Protein AF-A0A6G9Z2C4-F1 (afdb_monomer)

InterPro domains:
  IPR000092 Polyprenyl synthetase-like [PF00348] (92-333)
  IPR000092 Polyprenyl synthetase-like [cd00685] (90-344)
  IPR008949 Isoprenoid synthase domain superfamily [G3DSA:1.10.600.10] (72-389)
  IPR008949 Isoprenoid synthase domain superfamily [SSF48576] (84-388)
  IPR033749 Polyprenyl synthetase, conserved site [PS00723] (141-155)

pLDDT: mean 80.61, std 24.32, range [24.53, 98.75]

Foldseek 3Di:
DDDDDDDDDPDDDPPDDDDDDDDDDDDDDDDDDDDDDDDDDDDQDFDDQPPDDDDDDDPDPDDDDLPDPPDQLPVVLQVLLVVVLPDDDDPLSVLLNVLCPPPDPLLLLRLLLLLLLLQRHRSNLSSQLSCLLSLLVSLLVLVVCVVLVPQDDPRHGRSCNVPNDVSSNVSSVVSPVVSLVSLCCSVVSVFDPVLSVVLSVLVVVLSVLLVVLVVLQLVQALPLPCAPVSVLSSLCSNFLSSLLSSNLSSCSSSVHDPLSSVLSSQLSSLLSSLLQLLVLLVLLPDDLVPSDPVQLSCLCRLGNHNLSSLLCVQDDPVLNVQSSCLSVNPDRSSVSSVSNSVSSVVSCSSVVSVVSSVVSLVSSVVSCVVSPVSCVVVNVSSVCSNVVVD

Nearest PDB structures (foldseek):
  1wy0-assembly1_A-2  TM=9.077E-01  e=3.171E-15  Pyrococcus horikoshii OT3
  3oyr-assembly1_B  TM=9.019E-01  e=6.326E-14  Caulobacter vibrioides
  3mzv-assembly1_B  TM=8.968E-01  e=8.571E-14  Rhodobacter capsulatus
  3n3d-assembly1_A  TM=8.816E-01  e=2.648E-13  Levilactobacillus brevis ATCC 367
  2e95-assembly1_A  TM=7.757E-01  e=6.497E-09  Saccharomyces cerevisiae

Radius of gyration: 25.22 Å; Cα contacts (8 Å, |Δi|>4): 505; chains: 1; bounding box: 58×89×79 Å

Structure (mmCIF, N/CA/C/O backbone):
data_AF-A0A6G9Z2C4-F1
#
_entry.id   AF-A0A6G9Z2C4-F1
#
loop_
_atom_site.group_PDB
_atom_site.id
_atom_site.type_symbol
_atom_site.label_atom_id
_atom_site.label_alt_id
_atom_site.label_comp_id
_atom_site.label_asym_id
_atom_site.label_entity_id
_atom_site.label_seq_id
_atom_site.pdbx_PDB_ins_code
_atom_site.Cartn_x
_atom_site.Cartn_y
_atom_site.Cartn_z
_atom_site.occupancy
_atom_site.B_iso_or_equiv
_atom_site.auth_seq_id
_atom_site.auth_comp_id
_atom_site.auth_asym_id
_atom_site.auth_atom_id
_atom_site.pdbx_PDB_model_num
ATOM 1 N N . MET A 1 1 ? 24.068 52.768 -18.854 1.00 37.59 1 MET A N 1
ATOM 2 C CA . MET A 1 1 ? 24.383 52.683 -20.297 1.00 37.59 1 MET A CA 1
ATOM 3 C C . MET A 1 1 ? 25.452 51.602 -20.453 1.00 37.59 1 MET A C 1
ATOM 5 O O . MET A 1 1 ? 26.440 51.690 -19.743 1.00 37.59 1 MET A O 1
ATOM 9 N N . GLY A 1 2 ? 25.208 50.568 -21.273 1.00 31.17 2 GLY A N 1
ATOM 10 C CA . GLY A 1 2 ? 26.098 49.403 -21.490 1.00 31.17 2 GLY A CA 1
ATOM 11 C C . GLY A 1 2 ? 25.661 48.153 -20.701 1.00 31.17 2 GLY A C 1
ATOM 12 O O . GLY A 1 2 ? 25.944 48.065 -19.518 1.00 31.17 2 GLY A O 1
ATOM 13 N N . ALA A 1 3 ? 24.740 47.307 -21.182 1.00 31.11 3 ALA A N 1
ATOM 14 C CA . ALA A 1 3 ? 24.837 46.290 -22.248 1.00 31.11 3 ALA A CA 1
ATOM 15 C C . ALA A 1 3 ? 25.291 44.902 -21.730 1.00 31.11 3 ALA A C 1
ATOM 17 O O . ALA A 1 3 ? 26.471 44.577 -21.738 1.00 31.11 3 ALA A O 1
ATOM 18 N N . HIS A 1 4 ? 24.321 44.061 -21.343 1.00 30.41 4 HIS A N 1
ATOM 19 C CA . HIS A 1 4 ? 24.469 42.602 -21.231 1.00 30.41 4 HIS A CA 1
ATOM 20 C C . HIS A 1 4 ? 23.737 41.944 -22.417 1.00 30.41 4 HIS A C 1
ATOM 22 O O . HIS A 1 4 ? 22.551 42.237 -22.615 1.00 30.41 4 HIS A O 1
ATOM 28 N N . PRO A 1 5 ? 24.378 41.074 -23.220 1.00 40.94 5 PRO A N 1
ATOM 29 C CA . PRO A 1 5 ? 23.706 40.428 -24.337 1.00 40.94 5 PRO A CA 1
ATOM 30 C C . PRO A 1 5 ? 22.837 39.253 -23.869 1.00 40.94 5 PRO A C 1
ATOM 32 O O . PRO A 1 5 ? 23.233 38.409 -23.067 1.00 40.94 5 PRO A O 1
ATOM 35 N N . ARG A 1 6 ? 21.616 39.245 -24.408 1.00 35.47 6 ARG A N 1
ATOM 36 C CA . ARG A 1 6 ? 20.551 38.253 -24.249 1.00 35.47 6 ARG A CA 1
ATOM 37 C C . ARG A 1 6 ? 20.814 36.974 -25.062 1.00 35.47 6 ARG A C 1
ATOM 39 O O . ARG A 1 6 ? 21.291 37.051 -26.185 1.00 35.47 6 ARG A O 1
ATOM 46 N N . ARG A 1 7 ? 20.306 35.860 -24.516 1.00 35.06 7 ARG A N 1
ATOM 47 C CA . ARG A 1 7 ? 19.486 34.794 -25.148 1.00 35.06 7 ARG A CA 1
ATOM 48 C C . ARG A 1 7 ? 19.921 34.217 -26.514 1.00 35.06 7 ARG A C 1
ATOM 50 O O . ARG A 1 7 ? 19.793 34.858 -27.549 1.00 35.06 7 ARG A O 1
ATOM 57 N N . GLY A 1 8 ? 20.209 32.913 -26.506 1.00 27.17 8 GLY A N 1
ATOM 58 C CA . GLY A 1 8 ? 20.250 31.998 -27.659 1.00 27.17 8 GLY A CA 1
ATOM 59 C C . GLY A 1 8 ? 21.247 30.874 -27.354 1.00 27.17 8 GLY A C 1
ATOM 60 O O . GLY A 1 8 ? 22.407 31.163 -27.116 1.00 27.17 8 GLY A O 1
ATOM 61 N N . ARG A 1 9 ? 20.898 29.586 -27.295 1.00 31.58 9 ARG A N 1
ATOM 62 C CA . ARG A 1 9 ? 20.276 28.793 -28.362 1.00 31.58 9 ARG A CA 1
ATOM 63 C C . ARG A 1 9 ? 19.565 27.557 -27.781 1.00 31.58 9 ARG A C 1
ATOM 65 O O . ARG A 1 9 ? 20.153 26.491 -27.665 1.00 31.58 9 ARG A O 1
ATOM 72 N N . ILE A 1 10 ? 18.271 27.688 -27.508 1.00 32.84 10 ILE A N 1
ATOM 73 C CA . ILE A 1 10 ? 17.311 26.580 -27.599 1.00 32.84 10 ILE A CA 1
ATOM 74 C C . ILE A 1 10 ? 16.738 26.693 -29.014 1.00 32.84 10 ILE A C 1
ATOM 76 O O . ILE A 1 10 ? 15.807 27.458 -29.215 1.00 32.84 10 ILE A O 1
ATOM 80 N N . HIS A 1 11 ? 17.385 26.084 -30.017 1.00 32.78 11 HIS A N 1
ATOM 81 C CA . HIS A 1 11 ? 16.831 25.890 -31.374 1.00 32.78 11 HIS A CA 1
ATOM 82 C C . HIS A 1 11 ? 17.770 25.069 -32.278 1.00 32.78 11 HIS A C 1
ATOM 84 O O . HIS A 1 11 ? 18.203 25.531 -33.333 1.00 32.78 11 HIS A O 1
ATOM 90 N N . GLN A 1 12 ? 18.082 23.821 -31.909 1.00 31.72 12 GLN A N 1
ATOM 91 C CA . GLN A 1 12 ? 18.744 22.918 -32.863 1.00 31.72 12 GLN A CA 1
ATOM 92 C C . GLN A 1 12 ? 18.444 21.423 -32.669 1.00 31.72 12 GLN A C 1
ATOM 94 O O . GLN A 1 12 ? 19.327 20.588 -32.799 1.00 31.72 12 GLN A O 1
ATOM 99 N N . ALA A 1 13 ? 17.177 21.066 -32.429 1.00 31.20 13 ALA A N 1
ATOM 100 C CA . ALA A 1 13 ? 16.746 19.660 -32.422 1.00 31.20 13 ALA A CA 1
ATOM 101 C C . ALA A 1 13 ? 15.392 19.406 -33.124 1.00 31.20 13 ALA A C 1
ATOM 103 O O . ALA A 1 13 ? 14.693 18.456 -32.801 1.00 31.20 13 ALA A O 1
ATOM 104 N N . LEU A 1 14 ? 15.006 20.234 -34.108 1.00 31.67 14 LEU A N 1
ATOM 105 C CA . LEU A 1 14 ? 13.739 20.076 -34.854 1.00 31.67 14 LEU A CA 1
ATOM 106 C C . LEU A 1 14 ? 13.899 20.123 -36.382 1.00 31.67 14 LEU A C 1
ATOM 108 O O . LEU A 1 14 ? 13.085 20.706 -37.094 1.00 31.67 14 LEU A O 1
ATOM 112 N N . ARG A 1 15 ? 14.942 19.492 -36.927 1.00 31.83 15 ARG A N 1
ATOM 113 C CA . ARG A 1 15 ? 15.043 19.276 -38.380 1.00 31.83 15 ARG A CA 1
ATOM 114 C C . ARG A 1 15 ? 15.764 17.980 -38.725 1.00 31.83 15 ARG A C 1
ATOM 116 O O . ARG A 1 15 ? 16.879 18.076 -39.207 1.00 31.83 15 ARG A O 1
ATOM 123 N N . ARG A 1 16 ? 15.131 16.812 -38.536 1.00 33.00 16 ARG A N 1
ATOM 124 C CA . ARG A 1 16 ? 15.318 15.592 -39.368 1.00 33.00 16 ARG A CA 1
ATOM 125 C C . ARG A 1 16 ? 14.153 14.609 -39.193 1.00 33.00 16 ARG A C 1
ATOM 127 O O . ARG A 1 16 ? 14.347 13.504 -38.714 1.00 33.00 16 ARG A O 1
ATOM 134 N N . LEU A 1 17 ? 12.950 14.991 -39.612 1.00 29.17 17 LEU A N 1
ATOM 135 C CA . LEU A 1 17 ? 11.896 14.022 -39.928 1.00 29.17 17 LEU A CA 1
ATOM 136 C C . LEU A 1 17 ? 11.191 14.477 -41.210 1.00 29.17 17 LEU A C 1
ATOM 138 O O . LEU A 1 17 ? 10.354 15.375 -41.201 1.00 29.17 17 LEU A O 1
ATOM 142 N N . ARG A 1 18 ? 11.575 13.873 -42.335 1.00 29.72 18 ARG A N 1
ATOM 143 C CA . ARG A 1 18 ? 10.714 13.731 -43.513 1.00 29.72 18 ARG A CA 1
ATOM 144 C C . ARG A 1 18 ? 10.668 12.243 -43.877 1.00 29.72 18 ARG A C 1
ATOM 146 O O . ARG A 1 18 ? 11.718 11.603 -43.828 1.00 29.72 18 ARG A O 1
ATOM 153 N N . PRO A 1 19 ? 9.489 11.699 -44.215 1.00 30.22 19 PRO A N 1
ATOM 154 C CA . PRO A 1 19 ? 9.312 10.285 -44.504 1.00 30.22 19 PRO A CA 1
ATOM 155 C C . PRO A 1 19 ? 9.701 9.990 -45.954 1.00 30.22 19 PRO A C 1
ATOM 157 O O . PRO A 1 19 ? 9.403 10.777 -46.853 1.00 30.22 19 PRO A O 1
ATOM 160 N N . ALA A 1 20 ? 10.328 8.842 -46.197 1.00 31.11 20 ALA A N 1
ATOM 161 C CA . ALA A 1 20 ? 10.537 8.334 -47.544 1.00 31.11 20 ALA A CA 1
ATOM 162 C C . ALA A 1 20 ? 10.179 6.845 -47.613 1.00 31.11 20 ALA A C 1
ATOM 164 O O . ALA A 1 20 ? 10.860 6.007 -47.035 1.00 31.11 20 ALA A O 1
ATOM 165 N N . GLY A 1 21 ? 9.133 6.554 -48.389 1.00 27.94 21 GLY A N 1
ATOM 166 C CA . GLY A 1 21 ? 9.140 5.422 -49.312 1.00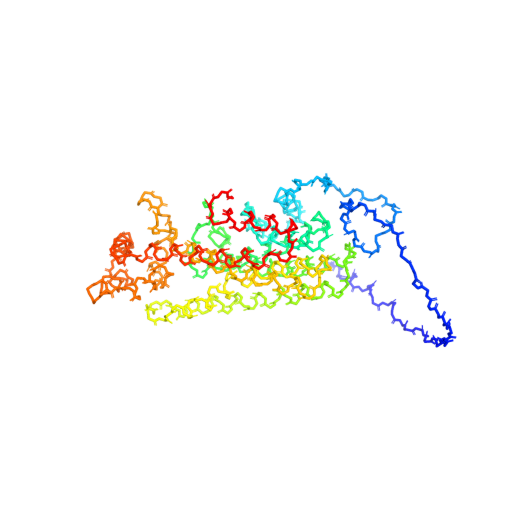 27.94 21 GLY A CA 1
ATOM 167 C C . GLY A 1 21 ? 8.619 4.087 -48.795 1.00 27.94 21 GLY A C 1
ATOM 168 O O . GLY A 1 21 ? 9.387 3.220 -48.395 1.00 27.94 21 GLY A O 1
ATOM 169 N N . ALA A 1 22 ? 7.316 3.875 -48.969 1.00 26.50 22 ALA A N 1
ATOM 170 C CA . ALA A 1 22 ? 6.731 2.547 -49.070 1.00 26.50 22 ALA A CA 1
ATOM 171 C C . ALA A 1 22 ? 7.359 1.755 -50.233 1.00 26.50 22 ALA A C 1
ATOM 173 O O . ALA A 1 22 ? 7.451 2.260 -51.355 1.00 26.50 22 ALA A O 1
ATOM 174 N N . ARG A 1 23 ? 7.710 0.486 -49.995 1.00 28.58 23 ARG A N 1
ATOM 175 C CA . ARG A 1 23 ? 7.785 -0.537 -51.046 1.00 28.58 23 ARG A CA 1
ATOM 176 C C . ARG A 1 23 ? 7.157 -1.842 -50.573 1.00 28.58 23 ARG A C 1
ATOM 178 O O . ARG A 1 23 ? 7.520 -2.409 -49.551 1.00 28.58 23 ARG A O 1
ATOM 185 N N . VAL A 1 24 ? 6.193 -2.268 -51.376 1.00 27.41 24 VAL A N 1
ATOM 186 C CA . VAL A 1 24 ? 5.453 -3.526 -51.327 1.00 27.41 24 VAL A CA 1
ATOM 187 C C . VAL A 1 24 ? 6.351 -4.657 -51.833 1.00 27.41 24 VAL A C 1
ATOM 189 O O . VAL A 1 24 ? 6.981 -4.515 -52.879 1.00 27.41 24 VAL A O 1
ATOM 192 N N . GLY A 1 25 ? 6.361 -5.795 -51.137 1.00 28.41 25 GLY A N 1
ATOM 193 C CA . GLY A 1 25 ? 6.940 -7.052 -51.613 1.00 28.41 25 GLY A CA 1
ATOM 194 C C . GLY A 1 25 ? 6.033 -8.224 -51.241 1.00 28.41 25 GLY A C 1
ATOM 195 O O . GLY A 1 25 ? 5.837 -8.511 -50.065 1.00 28.41 25 GLY A O 1
ATOM 196 N N . ARG A 1 26 ? 5.437 -8.872 -52.249 1.00 25.33 26 ARG A N 1
ATOM 197 C CA . ARG A 1 26 ? 4.564 -10.049 -52.118 1.00 25.33 26 ARG A CA 1
ATOM 198 C C . ARG A 1 26 ? 5.372 -11.359 -52.101 1.00 25.33 26 ARG A C 1
ATOM 200 O O . ARG A 1 26 ? 6.172 -11.583 -52.997 1.00 25.33 26 ARG A O 1
ATOM 207 N N . ALA A 1 27 ? 4.994 -12.220 -51.152 1.00 27.25 27 ALA A N 1
ATOM 208 C CA . ALA A 1 27 ? 4.655 -13.654 -51.237 1.00 27.25 27 ALA A CA 1
ATOM 209 C C . ALA A 1 27 ? 5.644 -14.730 -51.748 1.00 27.25 27 ALA A C 1
ATOM 211 O O . ALA A 1 27 ? 6.148 -14.653 -52.864 1.00 27.25 27 ALA A O 1
ATOM 212 N N . ARG A 1 28 ? 5.693 -15.827 -50.959 1.00 28.62 28 ARG A N 1
ATOM 213 C CA . ARG A 1 28 ? 5.725 -17.295 -51.251 1.00 28.62 28 ARG A CA 1
ATOM 214 C C . ARG A 1 28 ? 6.562 -17.958 -50.135 1.00 28.62 28 ARG A C 1
ATOM 216 O O . ARG A 1 28 ? 7.590 -17.409 -49.785 1.00 28.62 28 ARG A O 1
ATOM 223 N N . GLY A 1 29 ? 6.254 -19.085 -49.498 1.00 24.53 29 GLY A N 1
ATOM 224 C CA . GLY A 1 29 ? 5.229 -20.117 -49.606 1.00 24.53 29 GLY A CA 1
ATOM 225 C C . GLY A 1 29 ? 5.794 -21.410 -48.970 1.00 24.53 29 GLY A C 1
ATOM 226 O O . GLY A 1 29 ? 6.985 -21.657 -49.093 1.00 24.53 29 GLY A O 1
ATOM 227 N N . ALA A 1 30 ? 4.910 -22.222 -48.373 1.00 27.19 30 ALA A N 1
ATOM 228 C CA . ALA A 1 30 ? 4.989 -23.686 -48.197 1.00 27.19 30 ALA A CA 1
ATOM 229 C C . ALA A 1 30 ? 5.743 -24.358 -47.008 1.00 27.19 30 ALA A C 1
ATOM 231 O O . ALA A 1 30 ? 6.965 -24.381 -46.949 1.00 27.19 30 ALA A O 1
ATOM 232 N N . ARG A 1 31 ? 4.915 -25.104 -46.242 1.00 28.02 31 ARG A N 1
ATOM 233 C CA . ARG A 1 31 ? 5.000 -26.533 -45.824 1.00 28.02 31 ARG A CA 1
ATOM 234 C C . ARG A 1 31 ? 5.684 -26.964 -44.510 1.00 28.02 31 ARG A C 1
ATOM 236 O O . ARG A 1 31 ? 6.895 -26.923 -44.362 1.00 28.02 31 ARG A O 1
ATOM 243 N N . ASP A 1 32 ? 4.804 -27.466 -43.633 1.00 28.66 32 ASP A N 1
ATOM 244 C CA . ASP A 1 32 ? 4.793 -28.720 -42.853 1.00 28.66 32 ASP A CA 1
ATOM 245 C C . ASP A 1 32 ? 6.080 -29.513 -42.577 1.00 28.66 32 ASP A C 1
ATOM 247 O O . ASP A 1 32 ? 6.814 -29.902 -43.482 1.00 28.66 32 ASP A O 1
ATOM 251 N N . GLY A 1 33 ? 6.197 -29.931 -41.310 1.00 27.69 33 GLY A N 1
ATOM 252 C CA . GLY A 1 33 ? 7.064 -31.021 -40.864 1.00 27.69 33 GLY A CA 1
ATOM 253 C C . GLY A 1 33 ? 7.133 -31.140 -39.338 1.00 27.69 33 GLY A C 1
ATOM 254 O O . GLY A 1 33 ? 8.063 -30.634 -38.720 1.00 27.69 33 GLY A O 1
ATOM 255 N N . ARG A 1 34 ? 6.155 -31.812 -38.712 1.00 26.91 34 ARG A N 1
ATOM 256 C CA . ARG A 1 34 ? 6.275 -32.338 -37.336 1.00 26.91 34 ARG A CA 1
ATOM 257 C C . ARG A 1 34 ? 7.017 -33.677 -37.365 1.00 26.91 34 ARG A C 1
ATOM 259 O O . ARG A 1 34 ? 6.623 -34.527 -38.151 1.00 26.91 34 ARG A O 1
ATOM 266 N N . GLN A 1 35 ? 7.948 -33.901 -36.433 1.00 28.17 35 GLN A N 1
ATOM 267 C CA . GLN A 1 35 ? 8.067 -35.135 -35.629 1.00 28.17 35 GLN A CA 1
ATOM 268 C C . GLN A 1 35 ? 9.026 -34.927 -34.425 1.00 28.17 35 GLN A C 1
ATOM 270 O O . GLN A 1 35 ? 9.777 -33.952 -34.424 1.00 28.17 35 GLN A O 1
ATOM 275 N N . PRO A 1 36 ? 8.933 -35.759 -33.362 1.00 33.97 36 PRO A N 1
ATOM 276 C CA . PRO A 1 36 ? 9.267 -35.371 -31.992 1.00 33.97 36 PRO A CA 1
ATOM 277 C C . PRO A 1 36 ? 10.572 -35.978 -31.453 1.00 33.97 36 PRO A C 1
ATOM 279 O O . PRO A 1 36 ? 10.990 -37.053 -31.872 1.00 33.97 36 PRO A O 1
ATOM 282 N N . GLY A 1 37 ? 11.119 -35.340 -30.414 1.00 25.36 37 GLY A N 1
ATOM 283 C CA . GLY A 1 37 ? 12.037 -35.967 -29.461 1.00 25.36 37 GLY A CA 1
ATOM 284 C C . GLY A 1 37 ? 13.280 -35.136 -29.166 1.00 25.36 37 GLY A C 1
ATOM 285 O O . GLY A 1 37 ? 14.208 -35.147 -29.959 1.00 25.36 37 GLY A O 1
ATOM 286 N N . ASP A 1 38 ? 13.306 -34.458 -28.015 1.00 25.97 38 ASP A N 1
ATOM 287 C CA . ASP A 1 38 ? 14.449 -34.517 -27.090 1.00 25.97 38 ASP A CA 1
ATOM 288 C C . ASP A 1 38 ? 14.039 -33.885 -25.746 1.00 25.97 38 ASP A C 1
ATOM 290 O O . ASP A 1 38 ? 13.751 -32.688 -25.657 1.00 25.97 38 ASP A O 1
ATOM 294 N N . GLN A 1 39 ? 13.964 -34.697 -24.689 1.00 31.91 39 GLN A N 1
ATOM 295 C CA . GLN A 1 39 ? 13.786 -34.212 -23.321 1.00 31.91 39 GLN A CA 1
ATOM 296 C C . GLN A 1 39 ? 15.104 -33.579 -22.866 1.00 31.91 39 GLN A C 1
ATOM 298 O O . GLN A 1 39 ? 16.005 -34.262 -22.382 1.00 31.91 39 GLN A O 1
ATOM 303 N N . ARG A 1 40 ? 15.222 -32.254 -22.997 1.00 27.67 40 ARG A N 1
ATOM 304 C CA . ARG A 1 40 ? 16.338 -31.499 -22.420 1.00 27.67 40 ARG A CA 1
ATOM 305 C C . ARG A 1 40 ? 15.911 -30.771 -21.156 1.00 27.67 40 ARG A C 1
ATOM 307 O O . ARG A 1 40 ? 15.001 -29.949 -21.159 1.00 27.67 40 ARG A O 1
ATOM 314 N N . ARG A 1 41 ? 16.628 -31.098 -20.079 1.00 26.42 41 ARG A N 1
ATOM 315 C CA . ARG A 1 41 ? 16.627 -30.443 -18.767 1.00 26.42 41 ARG A CA 1
ATOM 316 C C . ARG A 1 41 ? 16.536 -28.920 -18.905 1.00 26.42 41 ARG A C 1
ATOM 318 O O . ARG A 1 41 ? 17.423 -28.294 -19.485 1.00 26.42 41 ARG A O 1
ATOM 325 N N . VAL A 1 42 ? 15.500 -28.335 -18.312 1.00 27.75 42 VAL A N 1
ATOM 326 C CA . VAL A 1 42 ? 15.353 -26.887 -18.149 1.00 27.75 42 VAL A CA 1
ATOM 327 C C . VAL A 1 42 ? 16.365 -26.428 -17.096 1.00 27.75 42 VAL A C 1
ATOM 329 O O . VAL A 1 42 ? 16.148 -26.593 -15.901 1.00 27.75 42 VAL A O 1
ATOM 332 N N . ARG A 1 43 ? 17.506 -25.885 -17.533 1.00 30.44 43 ARG A N 1
ATOM 333 C CA . ARG A 1 43 ? 18.300 -24.965 -16.707 1.00 30.44 43 ARG A CA 1
ATOM 334 C C . ARG A 1 43 ? 17.669 -23.584 -16.859 1.00 30.44 43 ARG A C 1
ATOM 336 O O . ARG A 1 43 ? 17.589 -23.082 -17.978 1.00 30.44 43 ARG A O 1
ATOM 343 N N . GLY A 1 44 ? 17.197 -23.010 -15.754 1.00 31.44 44 GLY A N 1
ATOM 344 C CA . GLY A 1 44 ? 16.625 -21.667 -15.701 1.00 31.44 44 GLY A CA 1
ATOM 345 C C . GLY A 1 44 ? 17.670 -20.610 -16.049 1.00 31.44 44 GLY A C 1
ATOM 346 O O . GLY A 1 44 ? 18.412 -20.154 -15.191 1.00 31.44 44 GLY A O 1
ATOM 347 N N . GLY A 1 45 ? 17.758 -20.247 -17.326 1.00 35.09 45 GLY A N 1
ATOM 348 C CA . GLY A 1 45 ? 18.378 -18.999 -17.754 1.00 35.09 45 GLY A CA 1
ATOM 349 C C . GLY A 1 45 ? 17.283 -17.947 -17.864 1.00 35.09 45 GLY A C 1
ATOM 350 O O . GLY A 1 45 ? 16.357 -18.133 -18.654 1.00 35.09 45 GLY A O 1
ATOM 351 N N . GLY A 1 46 ? 17.364 -16.876 -17.069 1.00 42.97 46 GLY A N 1
ATOM 352 C CA . GLY A 1 46 ? 16.423 -15.755 -17.142 1.00 42.97 46 GLY A CA 1
ATOM 353 C C . GLY A 1 46 ? 16.297 -15.222 -18.571 1.00 42.97 46 GLY A C 1
ATOM 354 O O . GLY A 1 46 ? 17.280 -15.177 -19.324 1.00 42.97 46 GLY A O 1
ATOM 355 N N . ARG A 1 47 ? 15.081 -14.845 -18.980 1.00 53.31 47 ARG A N 1
ATOM 356 C CA . ARG A 1 47 ? 14.865 -14.257 -20.304 1.00 53.31 47 ARG A CA 1
ATOM 357 C C . ARG A 1 47 ? 15.427 -12.843 -20.292 1.00 53.31 47 ARG A C 1
ATOM 359 O O . ARG A 1 47 ? 14.882 -11.952 -19.652 1.00 53.31 47 ARG A O 1
ATOM 366 N N . ARG A 1 48 ? 16.509 -12.631 -21.040 1.00 52.56 48 ARG A N 1
ATOM 367 C CA . ARG A 1 48 ? 16.953 -11.279 -21.385 1.00 52.56 48 ARG A CA 1
ATOM 368 C C . ARG A 1 48 ? 15.956 -10.646 -22.344 1.00 52.56 48 ARG A C 1
ATOM 370 O O . ARG A 1 48 ? 15.474 -11.311 -23.262 1.00 52.56 48 ARG A O 1
ATOM 377 N N . ILE A 1 49 ? 15.706 -9.356 -22.165 1.00 48.47 49 ILE A N 1
ATOM 378 C CA . ILE A 1 49 ? 14.859 -8.581 -23.070 1.00 48.47 49 ILE A CA 1
ATOM 379 C C . ILE A 1 49 ? 15.477 -8.611 -24.488 1.00 48.47 49 ILE A C 1
ATOM 381 O O . ILE A 1 49 ? 16.660 -8.277 -24.646 1.00 48.47 49 ILE A O 1
ATOM 385 N N . PRO A 1 50 ? 14.734 -9.045 -25.528 1.00 36.56 50 PRO A N 1
ATOM 386 C CA . PRO A 1 50 ? 15.241 -9.107 -26.900 1.00 36.56 50 PRO A CA 1
ATOM 387 C C . PRO A 1 50 ? 15.619 -7.713 -27.426 1.00 36.56 50 PRO A C 1
ATOM 389 O O . PRO A 1 50 ? 14.788 -6.812 -27.415 1.00 36.56 50 PRO A O 1
ATOM 392 N N . GLY A 1 51 ? 16.853 -7.541 -27.922 1.00 39.22 51 GLY A N 1
ATOM 393 C CA . GLY A 1 51 ? 17.338 -6.273 -28.502 1.00 39.22 51 GLY A CA 1
ATOM 394 C C . GLY A 1 51 ? 18.654 -5.739 -27.921 1.00 39.22 51 GLY A C 1
ATOM 395 O O . GLY A 1 51 ? 19.211 -4.781 -28.450 1.00 39.22 51 GLY A O 1
ATOM 396 N N . ARG A 1 52 ? 19.198 -6.368 -26.873 1.00 40.19 52 ARG A N 1
ATOM 397 C CA . ARG A 1 52 ? 20.500 -5.994 -26.300 1.00 40.19 52 ARG A CA 1
ATOM 398 C C . ARG A 1 52 ? 21.642 -6.424 -27.242 1.00 40.19 52 ARG A C 1
ATOM 400 O O . ARG A 1 52 ? 21.754 -7.623 -27.511 1.00 40.19 52 ARG A O 1
ATOM 407 N N . PRO A 1 53 ? 22.506 -5.516 -27.736 1.00 28.03 53 PRO A N 1
ATOM 408 C CA . PRO A 1 53 ? 23.678 -5.921 -28.501 1.00 28.03 53 PRO A CA 1
ATOM 409 C C . PRO A 1 53 ? 24.583 -6.807 -27.636 1.00 28.03 53 PRO A C 1
ATOM 411 O O . PRO A 1 53 ? 24.863 -6.509 -26.470 1.00 28.03 53 PRO A O 1
ATOM 414 N N . ALA A 1 54 ? 25.017 -7.930 -28.208 1.00 35.31 54 ALA A N 1
ATOM 415 C CA . ALA A 1 54 ? 25.982 -8.820 -27.587 1.00 35.31 54 ALA A CA 1
ATOM 416 C C . ALA A 1 54 ? 27.361 -8.141 -27.589 1.00 35.31 54 ALA A C 1
ATOM 418 O O . ALA A 1 54 ? 28.046 -8.133 -28.602 1.00 35.31 54 ALA A O 1
ATOM 419 N N . GLY A 1 55 ? 27.753 -7.570 -26.449 1.00 34.56 55 GLY A N 1
ATOM 420 C CA . GLY A 1 55 ? 29.109 -7.069 -26.219 1.00 34.56 55 GLY A 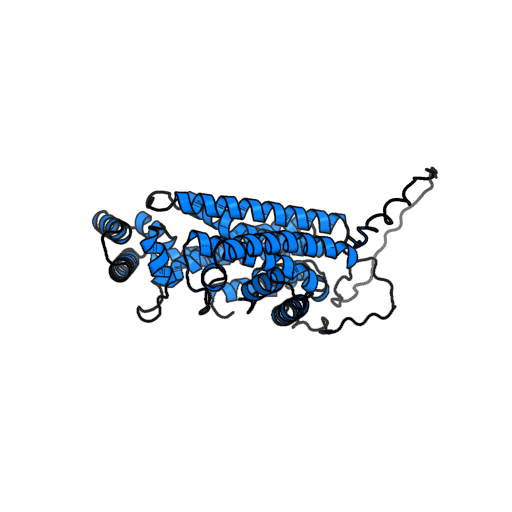CA 1
ATOM 421 C C . GLY A 1 55 ? 29.363 -5.652 -26.742 1.00 34.56 55 GLY A C 1
ATOM 422 O O . GLY A 1 55 ? 29.505 -5.415 -27.934 1.00 34.56 55 GLY A O 1
ATOM 423 N N . GLY A 1 56 ? 29.484 -4.712 -25.808 1.00 25.94 56 GLY A N 1
ATOM 424 C CA . GLY A 1 56 ? 29.930 -3.339 -26.038 1.00 25.94 56 GLY A CA 1
ATOM 425 C C . GLY A 1 56 ? 29.938 -2.610 -24.701 1.00 25.94 56 GLY A C 1
ATOM 426 O O . GLY A 1 56 ? 28.880 -2.321 -24.152 1.00 25.94 56 GLY A O 1
ATOM 427 N N . GLY A 1 57 ? 31.123 -2.446 -24.114 1.00 32.56 57 GLY A N 1
ATOM 428 C CA . GLY A 1 57 ? 31.308 -2.040 -22.725 1.00 32.56 57 GLY A CA 1
ATOM 429 C C . GLY A 1 57 ? 30.738 -0.662 -22.395 1.00 32.56 57 GLY A C 1
ATOM 430 O O . GLY A 1 57 ? 31.290 0.353 -22.795 1.00 32.56 57 GLY A O 1
ATOM 431 N N . VAL A 1 58 ? 29.705 -0.653 -21.557 1.00 29.88 58 VAL A N 1
ATOM 432 C CA . VAL A 1 58 ? 29.537 0.346 -20.499 1.00 29.88 58 VAL A CA 1
ATOM 433 C C . VAL A 1 58 ? 29.180 -0.434 -19.240 1.00 29.88 58 VAL A C 1
ATOM 435 O O . VAL A 1 58 ? 28.039 -0.847 -19.043 1.00 29.88 58 VAL A O 1
ATOM 438 N N . VAL A 1 59 ? 30.179 -0.696 -18.401 1.00 31.53 59 VAL A N 1
ATOM 439 C CA . VAL A 1 59 ? 29.926 -1.086 -17.013 1.00 31.53 59 VAL A CA 1
ATOM 440 C C . VAL A 1 59 ? 29.489 0.198 -16.310 1.00 31.53 59 VAL A C 1
ATOM 442 O O . VAL A 1 59 ? 30.313 1.080 -16.076 1.00 31.53 59 VAL A O 1
ATOM 445 N N . LYS A 1 60 ? 28.184 0.350 -16.047 1.00 34.19 60 LYS A N 1
ATOM 446 C CA . LYS A 1 60 ? 27.691 1.416 -15.162 1.00 34.19 60 LYS A CA 1
ATOM 447 C C . LYS A 1 60 ? 28.253 1.168 -13.745 1.00 34.19 60 LYS A C 1
ATOM 449 O O . LYS A 1 60 ? 28.377 0.002 -13.362 1.00 34.19 60 LYS A O 1
ATOM 454 N N . PRO A 1 61 ? 28.600 2.206 -12.963 1.00 27.48 61 PRO A N 1
ATOM 455 C CA . PRO A 1 61 ? 29.026 2.025 -11.574 1.00 27.48 61 PRO A CA 1
ATOM 456 C C . PRO A 1 61 ? 27.942 1.278 -10.773 1.00 27.48 61 PRO A C 1
ATOM 458 O O . PRO A 1 61 ? 26.782 1.675 -10.830 1.00 27.48 61 PRO A O 1
ATOM 461 N N . GLY A 1 62 ? 28.310 0.205 -10.055 1.00 40.75 62 GLY A N 1
ATOM 462 C CA . GLY A 1 62 ? 27.395 -0.539 -9.166 1.00 40.75 62 GLY A CA 1
ATOM 463 C C . GLY A 1 62 ? 26.834 -1.875 -9.689 1.00 40.75 62 GLY A C 1
ATOM 464 O O . GLY A 1 62 ? 25.678 -2.188 -9.424 1.00 40.75 62 GLY A O 1
ATOM 465 N N . TYR A 1 63 ? 27.615 -2.681 -10.421 1.00 37.62 63 TYR A N 1
ATOM 466 C CA . TYR A 1 63 ? 27.215 -4.048 -10.803 1.00 37.62 63 TYR A CA 1
ATOM 467 C C . TYR A 1 63 ? 26.953 -4.925 -9.558 1.00 37.62 63 TYR A C 1
ATOM 469 O O . TYR A 1 63 ? 27.889 -5.255 -8.832 1.00 37.62 63 TYR A O 1
ATOM 477 N N . ILE A 1 64 ? 25.693 -5.315 -9.333 1.00 42.56 64 ILE A N 1
ATOM 478 C CA . ILE A 1 64 ? 25.289 -6.389 -8.411 1.00 42.56 64 ILE A CA 1
ATOM 479 C C . ILE A 1 64 ? 24.941 -7.603 -9.280 1.00 42.56 64 ILE A C 1
ATOM 481 O O . ILE A 1 64 ? 24.156 -7.484 -10.220 1.00 42.56 64 ILE A O 1
ATOM 485 N N . ASP A 1 65 ? 25.571 -8.748 -9.016 1.00 37.59 65 ASP A N 1
ATOM 486 C CA . ASP A 1 65 ? 25.425 -9.951 -9.839 1.00 37.59 65 ASP A CA 1
ATOM 487 C C . ASP A 1 65 ? 24.028 -10.576 -9.665 1.00 37.59 65 ASP A C 1
ATOM 489 O O . ASP A 1 65 ? 23.689 -11.056 -8.588 1.00 37.59 65 ASP A O 1
ATOM 493 N N . SER A 1 66 ? 23.218 -10.589 -10.727 1.00 43.03 66 SER A N 1
ATOM 494 C CA . SER A 1 66 ? 21.837 -11.109 -10.750 1.00 43.03 66 SER A CA 1
ATOM 495 C C . SER A 1 66 ? 21.732 -12.640 -10.840 1.00 43.03 66 SER A C 1
ATOM 497 O O . SER A 1 66 ? 20.662 -13.186 -11.099 1.00 43.03 66 SER A O 1
ATOM 499 N N . ARG A 1 67 ? 22.853 -13.357 -10.686 1.00 41.09 67 ARG A N 1
ATOM 500 C CA . ARG A 1 67 ? 22.989 -14.783 -11.043 1.00 41.09 67 ARG A CA 1
ATOM 501 C C . ARG A 1 67 ? 22.787 -15.766 -9.892 1.00 41.09 67 ARG A C 1
ATOM 503 O O . ARG A 1 67 ? 23.045 -16.953 -10.083 1.00 41.09 67 ARG A O 1
ATOM 510 N N . THR A 1 68 ? 22.355 -15.316 -8.722 1.00 43.22 68 THR A N 1
ATOM 511 C CA . THR A 1 68 ? 22.070 -16.206 -7.593 1.00 43.22 68 THR A CA 1
ATOM 512 C C . THR A 1 68 ? 20.564 -16.341 -7.394 1.00 43.22 68 THR A C 1
ATOM 514 O O . THR A 1 68 ? 19.813 -15.386 -7.583 1.00 43.22 68 THR A O 1
ATOM 517 N N . GLU A 1 69 ? 20.122 -17.528 -6.974 1.00 49.69 69 GLU A N 1
ATOM 518 C CA . GLU A 1 69 ? 18.742 -17.796 -6.529 1.00 49.69 69 GLU A CA 1
ATOM 519 C C . GLU A 1 69 ? 18.304 -16.843 -5.377 1.00 49.69 69 GLU A C 1
ATOM 521 O O . GLU A 1 69 ? 17.113 -16.678 -5.120 1.00 49.69 69 GLU A O 1
ATOM 526 N N . ASP A 1 70 ? 19.264 -16.105 -4.796 1.00 62.00 70 ASP A N 1
ATOM 527 C CA . ASP A 1 70 ? 19.155 -15.204 -3.644 1.00 62.00 70 ASP A CA 1
ATOM 528 C C . ASP A 1 70 ? 19.188 -13.691 -3.972 1.00 62.00 70 ASP A C 1
ATOM 530 O O . ASP A 1 70 ? 19.477 -12.885 -3.087 1.00 62.00 70 ASP A O 1
ATOM 534 N N . PHE A 1 71 ? 18.955 -13.248 -5.217 1.00 71.75 71 PHE A N 1
ATOM 535 C CA . PHE A 1 71 ? 18.988 -11.804 -5.528 1.00 71.75 71 PHE A CA 1
ATOM 536 C C . PHE A 1 71 ? 17.957 -11.032 -4.690 1.00 71.75 71 PHE A C 1
ATOM 538 O O . PHE A 1 71 ? 16.774 -11.132 -4.976 1.00 71.75 71 PHE A O 1
ATOM 545 N N . ASP A 1 72 ? 18.354 -10.253 -3.685 1.00 82.50 72 ASP A N 1
ATOM 546 C CA . ASP A 1 72 ? 17.446 -9.357 -2.956 1.00 82.50 72 ASP A CA 1
ATOM 547 C C . ASP A 1 72 ? 17.390 -7.987 -3.664 1.00 82.50 72 ASP A C 1
ATOM 549 O O . ASP A 1 72 ? 18.414 -7.293 -3.738 1.00 82.50 72 ASP A O 1
ATOM 553 N N . PRO A 1 73 ? 16.229 -7.554 -4.196 1.00 86.31 73 PRO A N 1
ATOM 554 C CA . PRO A 1 73 ? 16.115 -6.249 -4.836 1.00 86.31 73 PRO A CA 1
ATOM 555 C C . PRO A 1 73 ? 16.265 -5.081 -3.856 1.00 86.31 73 PRO A C 1
ATOM 557 O O . PRO A 1 73 ? 16.629 -3.985 -4.286 1.00 86.31 73 PRO A O 1
ATOM 560 N N . ALA A 1 74 ? 15.998 -5.254 -2.557 1.00 88.62 74 ALA A N 1
ATOM 561 C CA . ALA A 1 74 ? 15.923 -4.129 -1.626 1.00 88.62 74 ALA A CA 1
ATOM 562 C C . ALA A 1 74 ? 17.271 -3.390 -1.460 1.00 88.62 74 ALA A C 1
ATOM 564 O O . ALA A 1 74 ? 17.278 -2.159 -1.577 1.00 88.62 74 ALA A O 1
ATOM 565 N N . PRO A 1 75 ? 18.425 -4.063 -1.261 1.00 88.81 75 PRO A N 1
ATOM 566 C CA . PRO A 1 75 ? 19.736 -3.411 -1.262 1.00 88.81 75 PRO A CA 1
ATOM 567 C C . PRO A 1 75 ? 20.049 -2.681 -2.573 1.00 88.81 75 PRO A C 1
ATOM 569 O O . PRO A 1 75 ? 20.533 -1.548 -2.539 1.00 88.81 75 PRO A O 1
ATOM 572 N N . ALA A 1 76 ? 19.727 -3.288 -3.721 1.00 88.56 76 ALA A N 1
ATOM 573 C CA . ALA A 1 76 ? 19.956 -2.690 -5.037 1.00 88.56 76 ALA A CA 1
ATOM 574 C C . ALA A 1 76 ? 19.112 -1.421 -5.238 1.00 88.56 76 ALA A C 1
ATOM 576 O O . ALA A 1 76 ? 19.625 -0.393 -5.677 1.00 88.56 76 ALA A O 1
ATOM 577 N N . LEU A 1 77 ? 17.840 -1.456 -4.834 1.00 91.75 77 LEU A N 1
ATOM 578 C CA . LEU A 1 77 ? 16.935 -0.308 -4.855 1.00 91.75 77 LEU A CA 1
ATOM 579 C C . LEU A 1 77 ? 17.409 0.815 -3.928 1.00 91.75 77 LEU A C 1
ATOM 581 O O . LEU A 1 77 ? 17.409 1.978 -4.327 1.00 91.75 77 LEU A O 1
ATOM 585 N N . ARG A 1 78 ? 17.850 0.490 -2.703 1.00 90.31 78 ARG A N 1
ATOM 586 C CA . ARG A 1 78 ? 18.417 1.482 -1.768 1.00 90.31 78 ARG A CA 1
ATOM 587 C C . ARG A 1 78 ? 19.658 2.142 -2.355 1.00 90.31 78 ARG A C 1
ATOM 589 O O . ARG A 1 78 ? 19.790 3.360 -2.265 1.00 90.31 78 ARG A O 1
ATOM 596 N N . HIS A 1 79 ? 20.544 1.352 -2.960 1.00 86.50 79 HIS A N 1
ATOM 597 C CA . HIS A 1 79 ? 21.734 1.865 -3.628 1.00 86.50 79 HIS A CA 1
ATOM 598 C C . HIS A 1 79 ? 21.367 2.780 -4.802 1.00 86.50 79 HIS A C 1
ATOM 600 O O . HIS A 1 79 ? 21.888 3.889 -4.896 1.00 86.50 79 HIS A O 1
ATOM 606 N N . TYR A 1 80 ? 20.423 2.359 -5.648 1.00 85.62 80 TYR A N 1
ATOM 607 C CA . TYR A 1 80 ? 19.970 3.153 -6.787 1.00 85.62 80 TYR A CA 1
ATOM 608 C C . TYR A 1 80 ? 19.348 4.481 -6.338 1.00 85.62 80 TYR A C 1
ATOM 610 O O . TYR A 1 80 ? 19.779 5.528 -6.803 1.00 85.62 8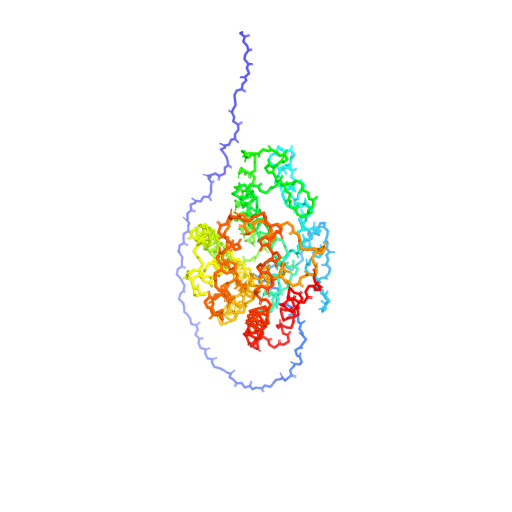0 TYR A O 1
ATOM 618 N N . LEU A 1 81 ? 18.433 4.465 -5.359 1.00 85.81 81 LEU A N 1
ATOM 619 C CA . LEU A 1 81 ? 17.831 5.677 -4.781 1.00 85.81 81 LEU A CA 1
ATOM 620 C C . LEU A 1 81 ? 18.867 6.613 -4.142 1.00 85.81 81 LEU A C 1
ATOM 622 O O . LEU A 1 81 ? 18.712 7.835 -4.187 1.00 85.81 81 LEU A O 1
ATOM 626 N N . ALA A 1 82 ? 19.923 6.060 -3.539 1.00 82.75 82 ALA A N 1
ATOM 627 C CA . ALA A 1 82 ? 21.029 6.847 -3.005 1.00 82.75 82 ALA A CA 1
ATOM 628 C C . ALA A 1 82 ? 21.866 7.505 -4.114 1.00 82.75 82 ALA A C 1
ATOM 630 O O . ALA A 1 82 ? 22.288 8.648 -3.950 1.00 82.75 82 ALA A O 1
ATOM 631 N N . GLY A 1 83 ? 22.070 6.813 -5.240 1.00 72.38 83 GLY A N 1
ATOM 632 C CA . GLY A 1 83 ? 22.829 7.303 -6.395 1.00 72.38 83 GLY A CA 1
ATOM 633 C C . GLY A 1 83 ? 22.063 8.289 -7.283 1.00 72.38 83 GLY A C 1
ATOM 634 O O . GLY A 1 83 ? 22.628 9.297 -7.696 1.00 72.38 83 GLY A O 1
ATOM 635 N N . THR A 1 84 ? 20.769 8.065 -7.537 1.00 64.75 84 THR A N 1
ATOM 636 C CA . THR A 1 84 ? 19.908 8.998 -8.297 1.00 64.75 84 THR A CA 1
ATOM 637 C C . THR A 1 84 ? 19.667 10.301 -7.557 1.00 64.75 84 THR A C 1
ATOM 639 O O . THR A 1 84 ? 19.380 11.324 -8.166 1.00 64.75 84 THR A O 1
ATOM 642 N N . ALA A 1 85 ? 19.819 10.283 -6.233 1.00 53.06 85 ALA A N 1
ATOM 643 C CA . ALA A 1 85 ? 19.778 11.478 -5.419 1.00 53.06 85 ALA A CA 1
ATOM 644 C C . ALA A 1 85 ? 21.002 12.386 -5.628 1.00 53.06 85 ALA A C 1
ATOM 646 O O . ALA A 1 85 ? 21.117 13.360 -4.906 1.00 53.06 85 ALA A O 1
ATOM 647 N N . ALA A 1 86 ? 21.922 12.141 -6.560 1.00 48.66 86 ALA A N 1
ATOM 648 C CA . ALA A 1 86 ? 23.079 13.006 -6.817 1.00 48.66 86 ALA A CA 1
ATOM 649 C C . ALA A 1 86 ? 22.841 14.076 -7.917 1.00 48.66 86 ALA A C 1
ATOM 651 O O . ALA A 1 86 ? 23.762 14.372 -8.670 1.00 48.66 86 ALA A O 1
ATOM 652 N N . GLY A 1 87 ? 21.622 14.630 -8.034 1.00 53.66 87 GLY A N 1
ATOM 653 C CA . GLY A 1 87 ? 21.279 15.719 -8.976 1.00 53.66 87 GLY A CA 1
ATOM 654 C C . GLY A 1 87 ? 21.954 17.076 -8.689 1.00 53.66 87 GLY A C 1
ATOM 655 O O . GLY A 1 87 ? 22.432 17.302 -7.571 1.00 53.66 87 GLY A O 1
ATOM 656 N N . ASP A 1 88 ? 21.961 17.952 -9.708 1.00 54.34 88 ASP A N 1
ATOM 657 C CA . ASP A 1 88 ? 22.781 19.169 -9.946 1.00 54.34 88 ASP A CA 1
ATOM 658 C C . ASP A 1 88 ? 22.653 20.328 -8.922 1.00 54.34 88 ASP A C 1
ATOM 660 O O . ASP A 1 88 ? 23.185 21.421 -9.128 1.00 54.34 88 ASP A O 1
ATOM 664 N N . GLY A 1 89 ? 22.042 20.084 -7.762 1.00 67.19 89 GLY A N 1
ATOM 665 C CA . GLY A 1 89 ? 22.257 20.895 -6.561 1.00 67.19 89 GLY A CA 1
ATOM 666 C C . GLY A 1 89 ? 21.364 22.126 -6.432 1.00 67.19 89 GLY A C 1
ATOM 667 O O . GLY A 1 89 ? 21.783 23.107 -5.814 1.00 67.19 89 GLY A O 1
ATOM 668 N N . ASP A 1 90 ? 20.143 22.087 -6.971 1.00 85.00 90 ASP A N 1
ATOM 669 C CA . ASP A 1 90 ? 19.152 23.127 -6.700 1.00 85.00 90 ASP A CA 1
ATOM 670 C C . ASP A 1 90 ? 18.312 22.845 -5.437 1.00 85.00 90 ASP A C 1
ATOM 672 O O . ASP A 1 90 ? 18.465 21.840 -4.730 1.00 85.00 90 ASP A O 1
ATOM 676 N N . ARG A 1 91 ? 17.457 23.809 -5.085 1.00 91.06 91 ARG A N 1
ATOM 677 C CA . ARG A 1 91 ? 16.639 23.740 -3.873 1.00 91.06 91 ARG A CA 1
ATOM 678 C C . ARG A 1 91 ? 15.574 22.646 -3.951 1.00 91.06 91 ARG A C 1
ATOM 680 O O . ARG A 1 91 ? 15.326 22.009 -2.930 1.00 91.06 91 ARG A O 1
ATOM 687 N N . LEU A 1 92 ? 14.983 22.410 -5.120 1.00 91.00 92 LEU A N 1
ATOM 688 C CA . LEU A 1 92 ? 13.953 21.390 -5.300 1.00 91.00 92 LEU A CA 1
ATOM 689 C C . LEU A 1 92 ? 14.555 19.995 -5.114 1.00 91.00 92 LEU A C 1
ATOM 691 O O . LEU A 1 92 ? 14.016 19.206 -4.338 1.00 91.00 92 LEU A O 1
ATOM 695 N N . ASP A 1 93 ? 15.727 19.744 -5.702 1.00 88.19 93 ASP A N 1
ATOM 696 C CA . ASP A 1 93 ? 16.489 18.501 -5.528 1.00 88.19 93 ASP A CA 1
ATOM 697 C C . ASP A 1 93 ? 16.804 18.215 -4.055 1.00 88.19 93 ASP A C 1
ATOM 699 O O . ASP A 1 93 ? 16.767 17.071 -3.596 1.00 88.19 93 ASP A O 1
ATOM 703 N N . ALA A 1 94 ? 17.124 19.250 -3.273 1.00 90.38 94 ALA A N 1
ATOM 704 C CA . ALA A 1 94 ? 17.383 19.089 -1.846 1.00 90.38 94 ALA A CA 1
ATOM 705 C C . ALA A 1 94 ? 16.126 18.655 -1.069 1.00 90.38 94 ALA A C 1
ATOM 707 O O . ALA A 1 94 ? 16.228 17.825 -0.159 1.00 90.38 94 ALA A O 1
ATOM 708 N N . VAL A 1 95 ? 14.953 19.194 -1.420 1.00 94.19 95 VAL A N 1
ATOM 709 C CA . VAL A 1 95 ? 13.677 18.882 -0.756 1.00 94.19 95 VAL A CA 1
ATOM 710 C C . VAL A 1 95 ? 13.168 17.498 -1.169 1.00 94.19 95 VAL A C 1
ATOM 712 O O . VAL A 1 95 ? 12.818 16.700 -0.295 1.00 94.19 95 VAL A O 1
ATOM 715 N N . THR A 1 96 ? 13.192 17.156 -2.460 1.00 93.31 96 THR A N 1
ATOM 716 C CA . THR A 1 96 ? 12.794 15.822 -2.952 1.00 93.31 96 THR A CA 1
ATOM 717 C C . THR A 1 96 ? 13.720 14.733 -2.407 1.00 93.31 96 THR A C 1
ATOM 719 O O . THR A 1 96 ? 13.247 13.701 -1.926 1.00 93.31 96 THR A O 1
ATOM 722 N N . ARG A 1 97 ? 15.036 14.985 -2.342 1.00 90.31 97 ARG A N 1
ATOM 723 C CA . ARG A 1 97 ? 16.002 14.086 -1.685 1.00 90.31 97 ARG A CA 1
ATOM 724 C C . ARG A 1 97 ? 15.666 13.867 -0.214 1.00 90.31 97 ARG A C 1
ATOM 726 O O . ARG A 1 97 ? 15.715 12.731 0.258 1.00 90.31 97 ARG A O 1
ATOM 733 N N . TYR A 1 98 ? 15.323 14.930 0.516 1.00 92.75 98 TYR A N 1
ATOM 734 C CA . TYR A 1 98 ? 14.917 14.808 1.916 1.00 92.75 98 TYR A CA 1
ATOM 735 C C . TYR A 1 98 ? 13.650 13.960 2.075 1.00 92.75 98 TYR A C 1
ATOM 737 O O . TYR A 1 98 ? 13.569 13.187 3.030 1.00 92.75 98 TYR A O 1
ATOM 745 N N . ALA A 1 99 ? 12.692 14.092 1.153 1.00 93.00 99 ALA A N 1
ATOM 746 C CA . ALA A 1 99 ? 11.451 13.323 1.156 1.00 93.00 99 ALA A CA 1
ATOM 747 C C . ALA A 1 99 ? 11.699 11.822 0.929 1.00 93.00 99 ALA A C 1
ATOM 749 O O . ALA A 1 99 ? 11.136 10.983 1.631 1.00 93.00 99 ALA A O 1
ATOM 750 N N . VAL A 1 100 ? 12.575 11.482 -0.021 1.00 91.12 100 VAL A N 1
ATOM 751 C CA . VAL A 1 100 ? 12.869 10.091 -0.402 1.00 91.12 100 VAL A CA 1
ATOM 752 C C . VAL A 1 100 ? 13.809 9.396 0.595 1.00 91.12 100 VAL A C 1
ATOM 754 O O . VAL A 1 100 ? 13.770 8.171 0.722 1.00 91.12 100 VAL A O 1
ATOM 757 N N . GLN A 1 101 ? 14.655 10.140 1.322 1.00 87.38 101 GLN A N 1
ATOM 758 C CA . GLN A 1 101 ? 15.695 9.561 2.182 1.00 87.38 101 GLN A CA 1
ATOM 759 C C . GLN A 1 101 ? 15.492 9.783 3.698 1.00 87.38 101 GLN A C 1
ATOM 761 O O . GLN A 1 101 ? 15.344 10.922 4.148 1.00 87.38 101 GLN A O 1
ATOM 766 N N . PRO A 1 102 ? 15.664 8.733 4.534 1.00 84.00 102 PRO A N 1
ATOM 767 C CA . PRO A 1 102 ? 15.973 7.357 4.157 1.00 84.00 102 PRO A CA 1
ATOM 768 C C . PRO A 1 102 ? 14.752 6.646 3.549 1.00 84.00 102 PRO A C 1
ATOM 770 O O . PRO A 1 102 ? 13.625 6.867 4.007 1.00 84.00 102 PRO A O 1
ATOM 773 N N . PRO A 1 103 ? 14.973 5.749 2.572 1.00 80.50 103 PRO A N 1
ATOM 774 C CA . PRO A 1 103 ? 13.892 4.962 2.006 1.00 80.50 103 PRO A CA 1
ATOM 775 C C . PRO A 1 103 ? 13.258 4.068 3.069 1.00 80.50 103 PRO A C 1
ATOM 777 O O . PRO A 1 103 ? 13.931 3.576 3.981 1.00 80.50 103 PRO A O 1
ATOM 780 N N . GLY A 1 104 ? 11.952 3.842 2.925 1.00 82.38 104 GLY A N 1
ATOM 781 C CA . GLY A 1 104 ? 11.184 3.001 3.836 1.00 82.38 104 GLY A CA 1
ATOM 782 C C . GLY A 1 104 ? 11.477 1.518 3.656 1.00 82.38 104 GLY A C 1
ATOM 783 O O . GLY A 1 104 ? 12.616 1.083 3.478 1.00 82.38 104 GLY A O 1
ATOM 784 N N . LYS A 1 105 ? 10.409 0.722 3.687 1.00 86.19 105 LYS A N 1
ATOM 785 C CA . LYS A 1 105 ? 10.490 -0.714 3.421 1.00 86.19 105 LYS A CA 1
ATOM 786 C C . LYS A 1 105 ? 10.627 -1.048 1.933 1.00 86.19 105 LYS A C 1
ATOM 788 O O . LYS A 1 105 ? 10.947 -2.179 1.636 1.00 86.19 105 LYS A O 1
ATOM 793 N N . LEU A 1 106 ? 10.409 -0.104 1.008 1.00 92.25 106 LEU A N 1
ATOM 794 C CA . LEU A 1 106 ? 10.504 -0.326 -0.449 1.00 92.25 106 LEU A CA 1
ATOM 795 C C . LEU A 1 106 ? 9.596 -1.446 -0.988 1.00 92.25 106 LEU A C 1
ATOM 797 O O . LEU A 1 106 ? 9.861 -2.023 -2.037 1.00 92.25 106 LEU A O 1
ATOM 801 N N . VAL A 1 107 ? 8.489 -1.710 -0.293 1.00 93.00 107 VAL A N 1
ATOM 802 C CA . VAL A 1 107 ? 7.498 -2.745 -0.624 1.00 93.00 107 VAL A CA 1
ATOM 803 C C . VAL A 1 107 ? 7.075 -2.703 -2.095 1.00 93.00 107 VAL A C 1
ATOM 805 O O . VAL A 1 107 ? 7.103 -3.720 -2.778 1.00 93.00 107 VAL A O 1
ATOM 808 N N . ARG A 1 108 ? 6.696 -1.524 -2.595 1.00 95.88 108 ARG A N 1
ATOM 809 C CA . ARG A 1 108 ? 6.128 -1.359 -3.942 1.00 95.88 108 ARG A CA 1
ATOM 810 C C . ARG A 1 108 ? 7.173 -1.575 -5.048 1.00 95.88 108 ARG A C 1
ATOM 812 O O . ARG A 1 108 ? 6.903 -2.373 -5.942 1.00 95.88 108 ARG A O 1
ATOM 819 N N . PRO A 1 109 ? 8.371 -0.960 -4.996 1.00 97.00 109 PRO A N 1
ATOM 820 C CA . PRO A 1 109 ? 9.450 -1.305 -5.920 1.00 97.00 109 PRO A CA 1
ATOM 821 C C . PRO A 1 109 ? 9.832 -2.790 -5.899 1.00 97.00 109 PRO A C 1
ATOM 823 O O . PRO A 1 109 ? 10.038 -3.378 -6.956 1.00 97.00 109 PRO A O 1
ATOM 826 N N . VAL A 1 110 ? 9.894 -3.410 -4.715 1.00 96.50 110 VAL A N 1
ATOM 827 C CA . VAL A 1 110 ? 10.202 -4.843 -4.580 1.00 96.50 110 VAL A CA 1
ATOM 828 C C . VAL A 1 110 ? 9.131 -5.677 -5.277 1.00 96.50 110 VAL A C 1
ATOM 830 O O . VAL A 1 110 ? 9.470 -6.512 -6.104 1.00 96.50 110 VAL A O 1
ATOM 833 N N . LEU A 1 111 ? 7.845 -5.399 -5.038 1.00 97.50 111 LEU A N 1
ATOM 834 C CA . LEU A 1 111 ? 6.739 -6.091 -5.710 1.00 97.50 111 LEU A CA 1
ATOM 835 C C . LEU A 1 111 ? 6.832 -6.013 -7.238 1.00 97.50 111 LEU A C 1
ATOM 837 O O . LEU A 1 111 ? 6.546 -7.003 -7.909 1.00 97.50 111 LEU A O 1
ATOM 841 N N . LEU A 1 112 ? 7.253 -4.872 -7.792 1.00 98.38 112 LEU A N 1
ATOM 842 C CA . LEU A 1 112 ? 7.459 -4.726 -9.234 1.00 98.38 112 LEU A CA 1
ATOM 843 C C . LEU A 1 112 ? 8.570 -5.653 -9.733 1.00 98.38 112 LEU A C 1
ATOM 845 O O . LEU A 1 112 ? 8.366 -6.383 -10.706 1.00 98.38 112 LEU A O 1
ATOM 849 N N . VAL A 1 113 ? 9.722 -5.654 -9.059 1.00 97.62 113 VAL A N 1
ATOM 850 C CA . VAL A 1 113 ? 10.868 -6.497 -9.430 1.00 97.62 113 VAL A CA 1
ATOM 851 C C . VAL A 1 113 ? 10.526 -7.984 -9.308 1.00 97.62 113 VAL A C 1
ATOM 853 O O . VAL A 1 113 ? 10.756 -8.744 -10.247 1.00 97.62 113 VAL A O 1
ATOM 856 N N . GLU A 1 114 ? 9.910 -8.394 -8.200 1.00 96.81 114 GLU A N 1
ATOM 857 C CA . GLU A 1 114 ? 9.502 -9.784 -7.966 1.00 96.81 114 GLU A CA 1
ATOM 858 C C . GLU A 1 114 ? 8.430 -10.250 -8.955 1.00 96.81 114 GLU A C 1
ATOM 860 O O . GLU A 1 114 ? 8.474 -11.378 -9.437 1.00 96.81 114 GLU A O 1
ATOM 865 N N . SER A 1 115 ? 7.491 -9.377 -9.324 1.00 98.19 115 SER A N 1
ATOM 866 C CA . SER A 1 115 ? 6.459 -9.705 -10.316 1.00 98.19 115 SER A CA 1
ATOM 867 C C . SER A 1 115 ? 7.037 -9.873 -11.718 1.00 98.19 115 SER A C 1
ATOM 869 O O . SER A 1 115 ? 6.598 -10.747 -12.465 1.00 98.19 115 SER A O 1
ATOM 871 N N . ALA A 1 116 ? 8.049 -9.079 -12.077 1.00 97.56 116 ALA A N 1
ATOM 872 C CA . ALA A 1 116 ? 8.786 -9.262 -13.324 1.00 97.56 116 ALA A CA 1
ATOM 873 C C . ALA A 1 116 ? 9.590 -10.575 -13.321 1.00 97.56 116 ALA A C 1
ATOM 875 O O . ALA A 1 116 ? 9.588 -11.311 -14.311 1.00 97.56 116 ALA A O 1
ATOM 876 N N . ALA A 1 117 ? 10.229 -10.908 -12.196 1.00 95.94 117 ALA A N 1
ATOM 877 C CA . ALA A 1 117 ? 10.941 -12.173 -12.026 1.00 95.94 117 ALA A CA 1
ATOM 878 C C . ALA A 1 117 ? 9.991 -13.379 -12.111 1.00 95.94 117 ALA A C 1
ATOM 880 O O . ALA A 1 117 ? 10.297 -14.363 -12.788 1.00 95.94 117 ALA A O 1
ATOM 881 N N . ALA A 1 118 ? 8.797 -13.276 -11.517 1.00 96.62 118 ALA A N 1
ATOM 882 C CA . ALA A 1 118 ? 7.779 -14.322 -11.552 1.00 96.62 118 ALA A CA 1
ATOM 883 C C . ALA A 1 118 ? 7.340 -14.670 -12.986 1.00 96.62 118 ALA A C 1
ATOM 885 O O . ALA A 1 118 ? 7.024 -15.826 -13.273 1.00 96.62 118 ALA A O 1
ATOM 886 N N . VAL A 1 119 ? 7.385 -13.713 -13.921 1.00 96.94 119 VAL A N 1
ATOM 887 C CA . VAL A 1 119 ? 7.096 -13.931 -15.355 1.00 96.94 119 VAL A CA 1
ATOM 888 C C . VAL A 1 119 ? 8.343 -14.232 -16.204 1.00 96.94 119 VAL A C 1
ATOM 890 O O . VAL A 1 119 ? 8.240 -14.453 -17.410 1.00 96.94 119 VAL A O 1
ATOM 893 N N . GLY A 1 120 ? 9.517 -14.332 -15.574 1.00 92.38 120 GLY A N 1
ATOM 894 C CA . GLY A 1 120 ? 10.754 -14.838 -16.176 1.00 92.38 120 GLY A CA 1
ATOM 895 C C . GLY A 1 120 ? 11.774 -13.784 -16.613 1.00 92.38 120 GLY A C 1
ATOM 896 O O . GLY A 1 120 ? 12.731 -14.151 -17.304 1.00 92.38 120 GLY A O 1
ATOM 897 N N . ALA A 1 121 ? 11.593 -12.513 -16.243 1.00 93.62 121 ALA A N 1
ATOM 898 C CA . ALA A 1 121 ? 12.580 -11.459 -16.486 1.00 93.62 121 ALA A CA 1
ATOM 899 C C . ALA A 1 121 ? 13.746 -11.515 -15.486 1.00 93.62 121 ALA A C 1
ATOM 901 O O . ALA A 1 121 ? 13.608 -12.053 -14.388 1.00 93.62 121 ALA A O 1
ATOM 902 N N . ASP A 1 122 ? 14.893 -10.940 -15.857 1.00 91.62 122 ASP A N 1
ATOM 903 C CA . ASP A 1 122 ? 15.998 -10.730 -14.916 1.00 91.62 122 ASP A CA 1
ATOM 904 C C . ASP A 1 122 ? 15.637 -9.575 -13.958 1.00 91.62 122 ASP A C 1
ATOM 906 O O . ASP A 1 122 ? 15.46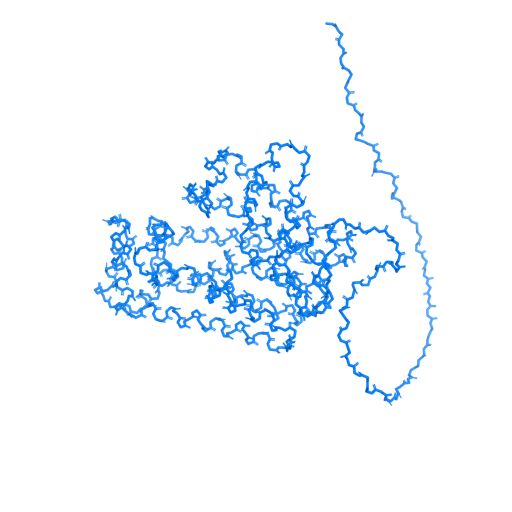4 -8.442 -14.419 1.00 91.62 122 ASP A O 1
ATOM 910 N N . PRO A 1 123 ? 15.516 -9.818 -12.638 1.00 90.12 123 PRO A N 1
ATOM 911 C CA . PRO A 1 123 ? 15.096 -8.795 -11.684 1.00 90.12 123 PRO A CA 1
ATOM 912 C C . PRO A 1 123 ? 16.030 -7.576 -11.639 1.00 90.12 123 PRO A C 1
ATOM 914 O O . PRO A 1 123 ? 15.570 -6.464 -11.364 1.00 90.12 123 PRO A O 1
ATOM 917 N N . ALA A 1 124 ? 17.321 -7.733 -11.950 1.00 89.81 124 ALA A N 1
ATOM 918 C CA . ALA A 1 124 ? 18.263 -6.616 -11.935 1.00 89.81 124 ALA A CA 1
ATOM 919 C C . ALA A 1 124 ? 17.992 -5.589 -13.045 1.00 89.81 124 ALA A C 1
ATOM 921 O O . ALA A 1 124 ? 18.241 -4.398 -12.841 1.00 89.81 124 ALA A O 1
ATOM 922 N N . ASP A 1 125 ? 17.431 -6.015 -14.182 1.00 91.31 125 ASP A N 1
ATOM 923 C CA . ASP A 1 125 ? 17.075 -5.111 -15.283 1.00 91.31 125 ASP A CA 1
ATOM 924 C C . ASP A 1 125 ? 15.920 -4.163 -14.886 1.00 91.31 125 ASP A C 1
ATOM 926 O O . ASP A 1 125 ? 15.767 -3.090 -15.473 1.00 91.31 125 ASP A O 1
ATOM 930 N N . LEU A 1 126 ? 15.123 -4.522 -13.868 1.00 94.69 126 LEU A N 1
ATOM 931 C CA . LEU A 1 126 ? 13.952 -3.757 -13.425 1.00 94.69 126 LEU A CA 1
ATOM 932 C C . LEU A 1 126 ? 14.257 -2.766 -12.298 1.00 94.69 126 LEU A C 1
ATOM 934 O O . LEU A 1 126 ? 13.494 -1.818 -12.124 1.00 94.69 126 LEU A O 1
ATOM 938 N N . VAL A 1 127 ? 15.354 -2.936 -11.551 1.00 92.94 127 VAL A N 1
ATOM 939 C CA . VAL A 1 127 ? 15.718 -2.059 -10.418 1.00 92.94 127 VAL A CA 1
ATOM 940 C C . VAL A 1 127 ? 15.702 -0.565 -10.786 1.00 92.94 127 VAL A C 1
ATOM 942 O O . VAL A 1 127 ? 15.085 0.200 -10.041 1.00 92.94 127 VAL A O 1
ATOM 945 N N . PRO A 1 128 ? 16.285 -0.120 -11.923 1.00 91.38 128 PRO A N 1
ATOM 946 C CA . PRO A 1 128 ? 16.281 1.296 -12.303 1.00 91.38 128 PRO A CA 1
ATOM 947 C C . PRO A 1 128 ? 14.888 1.884 -12.543 1.00 91.38 128 PRO A C 1
ATOM 949 O O . PRO A 1 128 ? 14.702 3.087 -12.403 1.00 91.38 128 PRO A O 1
ATOM 952 N N . ILE A 1 129 ? 13.919 1.045 -12.918 1.00 94.69 129 ILE A N 1
ATOM 953 C CA . ILE A 1 129 ? 12.549 1.455 -13.255 1.00 94.69 129 ILE A CA 1
ATOM 954 C C . ILE A 1 129 ? 11.620 1.302 -12.049 1.00 94.69 129 ILE A C 1
ATOM 956 O O . ILE A 1 129 ? 10.715 2.107 -11.842 1.00 94.69 129 ILE A O 1
ATOM 960 N N . ALA A 1 130 ? 11.882 0.309 -11.200 1.00 96.44 130 ALA A N 1
ATOM 961 C CA . ALA A 1 130 ? 11.117 0.018 -9.996 1.00 96.44 130 ALA A CA 1
ATOM 962 C C . ALA A 1 130 ? 11.076 1.192 -9.007 1.00 96.44 130 ALA A C 1
ATOM 964 O O . ALA A 1 130 ? 10.087 1.356 -8.292 1.00 96.44 130 ALA A O 1
ATOM 965 N N . VAL A 1 131 ? 12.110 2.041 -8.982 1.00 94.56 131 VAL A N 1
ATOM 966 C CA . VAL A 1 131 ? 12.144 3.224 -8.106 1.00 94.56 131 VAL A CA 1
ATOM 967 C C . VAL A 1 131 ? 11.079 4.267 -8.440 1.00 94.56 131 VAL A C 1
ATOM 969 O O . VAL A 1 131 ? 10.706 5.028 -7.552 1.00 94.56 131 VAL A O 1
ATOM 972 N N . ALA A 1 132 ? 10.510 4.251 -9.653 1.00 95.88 132 ALA A N 1
ATOM 973 C CA . ALA A 1 132 ? 9.375 5.105 -10.002 1.00 95.88 132 ALA A CA 1
ATOM 974 C C . ALA A 1 132 ? 8.196 4.917 -9.031 1.00 95.88 132 ALA A C 1
ATOM 976 O O . ALA A 1 132 ? 7.539 5.879 -8.643 1.00 95.88 132 ALA A O 1
ATOM 977 N N . LEU A 1 133 ? 7.959 3.682 -8.578 1.00 97.12 133 LEU A N 1
ATOM 978 C CA . LEU A 1 133 ? 6.885 3.363 -7.633 1.00 97.12 133 LEU A CA 1
ATOM 979 C C . LEU A 1 133 ? 7.179 3.916 -6.230 1.00 97.12 133 LEU A C 1
ATOM 981 O O . LEU A 1 133 ? 6.242 4.217 -5.491 1.00 97.12 133 LEU A O 1
ATOM 985 N N . GLU A 1 134 ? 8.456 4.072 -5.862 1.00 95.69 134 GLU A N 1
ATOM 986 C CA . GLU A 1 134 ? 8.828 4.757 -4.620 1.00 95.69 134 GLU A CA 1
ATOM 987 C C . GLU A 1 134 ? 8.654 6.269 -4.758 1.00 95.69 134 GLU A C 1
ATOM 989 O O . GLU A 1 134 ? 8.161 6.883 -3.820 1.00 95.69 134 GLU A O 1
ATOM 994 N N . TYR A 1 135 ? 8.980 6.873 -5.908 1.00 96.25 135 TYR A N 1
ATOM 995 C CA . TYR A 1 135 ? 8.720 8.301 -6.135 1.00 96.25 135 TYR A CA 1
ATOM 996 C C . TYR A 1 135 ? 7.233 8.622 -6.007 1.00 96.25 135 TYR A C 1
ATOM 998 O O . TYR A 1 135 ? 6.875 9.510 -5.235 1.00 96.25 135 TYR A O 1
ATOM 1006 N N . LEU A 1 136 ? 6.367 7.841 -6.659 1.00 96.75 136 LEU A N 1
ATOM 1007 C CA . LEU A 1 136 ? 4.919 8.005 -6.539 1.00 96.75 136 LEU A CA 1
ATOM 1008 C C . LEU A 1 136 ? 4.455 7.828 -5.091 1.00 96.75 136 LEU A C 1
ATOM 1010 O O . LEU A 1 136 ? 3.700 8.647 -4.579 1.00 96.75 136 LEU A O 1
ATOM 1014 N N . HIS A 1 137 ? 4.934 6.789 -4.403 1.00 96.06 137 HIS A N 1
ATOM 1015 C CA . HIS A 1 137 ? 4.570 6.565 -3.007 1.00 96.06 137 HIS A CA 1
ATOM 1016 C C . HIS A 1 137 ? 5.032 7.705 -2.089 1.00 96.06 137 HIS A C 1
ATOM 1018 O O . HIS A 1 137 ? 4.276 8.156 -1.232 1.00 96.06 137 HIS A O 1
ATOM 1024 N N . VAL A 1 138 ? 6.262 8.192 -2.244 1.00 95.50 138 VAL A N 1
ATOM 1025 C CA . VAL A 1 138 ? 6.781 9.297 -1.431 1.00 95.50 138 VAL A CA 1
ATOM 1026 C C . VAL A 1 138 ? 6.023 10.582 -1.739 1.00 95.50 138 VAL A C 1
ATOM 1028 O O . VAL A 1 138 ? 5.658 11.279 -0.798 1.00 95.50 138 VAL A O 1
ATOM 1031 N N . ALA A 1 139 ? 5.708 10.865 -3.005 1.00 96.50 139 ALA A N 1
ATOM 1032 C CA . ALA A 1 139 ? 4.880 12.010 -3.374 1.00 96.50 139 ALA A CA 1
ATOM 1033 C C . ALA A 1 139 ? 3.548 12.007 -2.614 1.00 96.50 139 ALA A C 1
ATOM 1035 O O . ALA A 1 139 ? 3.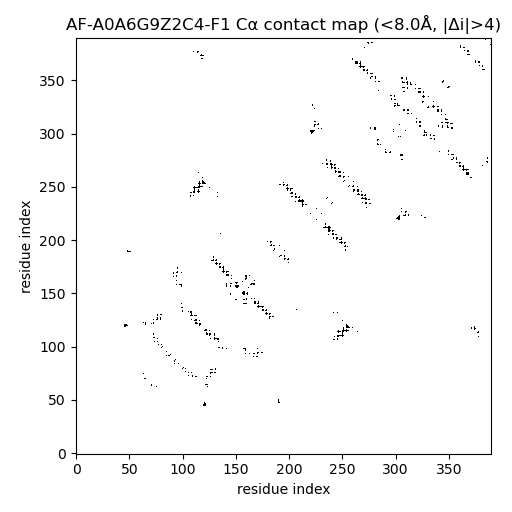171 13.009 -2.008 1.00 96.50 139 ALA A O 1
ATOM 1036 N N . THR A 1 140 ? 2.883 10.847 -2.565 1.00 94.94 140 THR A N 1
ATOM 1037 C CA . THR A 1 140 ? 1.598 10.716 -1.872 1.00 94.94 140 THR A CA 1
ATOM 1038 C C . THR A 1 140 ? 1.759 10.929 -0.373 1.00 94.94 140 THR A C 1
ATOM 1040 O O . THR A 1 140 ? 0.926 11.591 0.223 1.00 94.94 140 THR A O 1
ATOM 1043 N N . LEU A 1 141 ? 2.845 10.434 0.238 1.00 94.25 141 LEU A N 1
ATOM 1044 C CA . LEU A 1 141 ? 3.120 10.656 1.663 1.00 94.25 141 LEU A CA 1
ATOM 1045 C C . LEU A 1 141 ? 3.390 12.128 1.988 1.00 94.25 141 LEU A C 1
ATOM 1047 O O . LEU A 1 141 ? 2.963 12.603 3.033 1.00 94.25 141 LEU A O 1
ATOM 1051 N N . VAL A 1 142 ? 4.093 12.849 1.110 1.00 95.88 142 VAL A N 1
ATOM 1052 C CA . VAL A 1 142 ? 4.363 14.280 1.298 1.00 95.88 142 VAL A CA 1
ATOM 1053 C C . VAL A 1 142 ? 3.065 15.083 1.288 1.00 95.88 142 VAL A C 1
ATOM 1055 O O . VAL A 1 142 ? 2.888 15.960 2.132 1.00 95.88 142 VAL A O 1
ATOM 1058 N N . HIS A 1 143 ? 2.156 14.786 0.359 1.00 96.00 143 HIS A N 1
ATOM 1059 C CA . HIS A 1 143 ? 0.845 15.436 0.305 1.00 96.00 143 HIS A CA 1
ATOM 1060 C C . HIS A 1 143 ? -0.062 15.007 1.468 1.00 96.00 143 HIS A C 1
ATOM 1062 O O . HIS 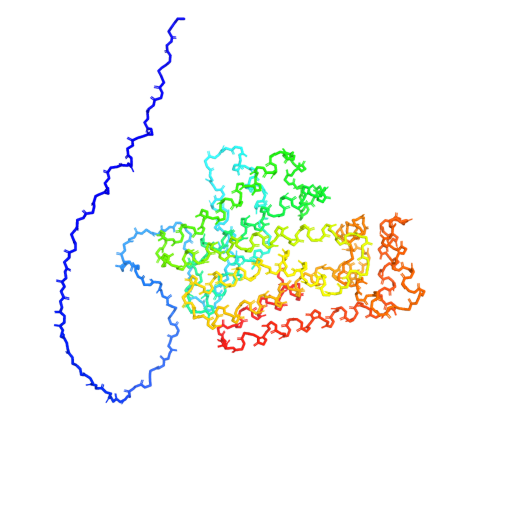A 1 143 ? -0.704 15.864 2.069 1.00 96.00 143 HIS A O 1
ATOM 1068 N N . ASP A 1 144 ? -0.062 13.725 1.836 1.00 91.81 144 ASP A N 1
ATOM 1069 C CA . ASP A 1 144 ? -0.818 13.177 2.973 1.00 91.81 144 ASP A CA 1
ATOM 1070 C C . ASP A 1 144 ? -0.386 13.819 4.300 1.00 91.81 144 ASP A C 1
ATOM 1072 O O . ASP A 1 144 ? -1.229 14.289 5.054 1.00 91.81 144 ASP A O 1
ATOM 1076 N N . ASP A 1 145 ? 0.925 13.986 4.526 1.00 93.19 145 ASP A N 1
ATOM 1077 C CA . ASP A 1 145 ? 1.458 14.691 5.700 1.00 93.19 145 ASP A CA 1
ATOM 1078 C C . ASP A 1 145 ? 0.893 16.114 5.827 1.00 93.19 145 ASP A C 1
ATOM 1080 O O . ASP A 1 145 ? 0.637 16.587 6.932 1.00 93.19 145 ASP A O 1
ATOM 1084 N N . ILE A 1 146 ? 0.718 16.822 4.707 1.00 94.00 146 ILE A N 1
ATOM 1085 C CA . ILE A 1 146 ? 0.154 18.181 4.696 1.00 94.00 146 ILE A CA 1
ATOM 1086 C C . ILE A 1 146 ? -1.339 18.152 5.029 1.00 94.00 146 ILE A C 1
ATOM 1088 O O . ILE A 1 146 ? -1.810 19.030 5.752 1.00 94.00 146 ILE A O 1
ATOM 1092 N N . ILE A 1 147 ? -2.075 17.185 4.474 1.00 89.50 147 ILE A N 1
ATOM 1093 C CA . ILE A 1 147 ? -3.519 17.024 4.688 1.00 89.50 147 ILE A CA 1
ATOM 1094 C C . ILE A 1 147 ? -3.799 16.683 6.154 1.00 89.50 147 ILE A C 1
ATOM 1096 O O . ILE A 1 147 ? -4.664 17.310 6.766 1.00 89.50 147 ILE A O 1
ATOM 1100 N N . ASP A 1 148 ? -3.025 15.759 6.721 1.00 87.25 148 ASP A N 1
ATOM 1101 C CA . ASP A 1 148 ? -3.188 15.274 8.094 1.00 87.25 148 ASP A CA 1
ATOM 1102 C C . ASP A 1 148 ? -2.538 16.200 9.141 1.00 87.25 148 ASP A C 1
ATOM 1104 O O . ASP A 1 148 ? -2.818 16.087 10.334 1.00 87.25 148 ASP A O 1
ATOM 1108 N N . GLY A 1 149 ? -1.693 17.148 8.716 1.00 88.88 149 GLY A N 1
ATOM 1109 C CA . GLY A 1 149 ? -0.969 18.055 9.614 1.00 88.88 149 GLY A CA 1
ATOM 1110 C C . GLY A 1 149 ? 0.141 17.362 10.415 1.00 88.88 149 GLY A C 1
ATOM 1111 O O . GLY A 1 149 ? 0.530 17.831 11.490 1.00 88.88 149 GLY A O 1
ATOM 1112 N N . ASP A 1 150 ? 0.654 16.241 9.908 1.00 89.19 150 ASP A N 1
ATOM 1113 C CA . ASP A 1 150 ? 1.642 15.414 10.592 1.00 89.19 150 ASP A CA 1
ATOM 1114 C C . ASP A 1 150 ? 3.005 16.111 10.664 1.00 89.19 150 ASP A C 1
ATOM 1116 O O . ASP A 1 150 ? 3.658 16.382 9.660 1.00 89.19 150 ASP A O 1
ATOM 1120 N N . LEU A 1 151 ? 3.512 16.354 11.873 1.00 91.50 151 LEU A N 1
ATOM 1121 C CA . LEU A 1 151 ? 4.819 17.003 12.043 1.00 91.50 151 LEU A CA 1
ATOM 1122 C C . LEU A 1 151 ? 6.001 16.034 11.963 1.00 91.50 151 LEU A C 1
ATOM 1124 O O . LEU A 1 151 ? 7.132 16.470 11.749 1.00 91.50 151 LEU A O 1
ATOM 1128 N N . LEU A 1 152 ? 5.772 14.731 12.157 1.00 90.31 152 LEU A N 1
ATOM 1129 C CA . LEU A 1 152 ? 6.818 13.710 12.118 1.00 90.31 152 LEU A CA 1
ATOM 1130 C C . LEU A 1 152 ? 6.395 12.500 11.285 1.00 90.31 152 LEU A C 1
ATOM 1132 O O . LEU A 1 152 ? 5.323 11.948 11.498 1.00 90.31 152 LEU A O 1
ATOM 1136 N N . ARG A 1 153 ? 7.321 11.978 10.479 1.00 86.75 153 ARG A N 1
ATOM 1137 C CA . ARG A 1 153 ? 7.207 10.698 9.778 1.00 86.75 153 ARG A CA 1
ATOM 1138 C C . ARG A 1 153 ? 8.470 9.877 9.997 1.00 86.75 153 ARG A C 1
ATOM 1140 O O . ARG A 1 153 ? 9.586 10.363 9.829 1.00 86.75 153 ARG A O 1
ATOM 1147 N N . ARG A 1 154 ? 8.304 8.617 10.421 1.00 82.12 154 ARG A N 1
ATOM 1148 C CA . ARG A 1 154 ? 9.415 7.680 10.719 1.00 82.12 154 ARG A CA 1
ATOM 1149 C C . ARG A 1 154 ? 10.486 8.279 11.655 1.00 82.12 154 ARG A C 1
ATOM 1151 O O . ARG A 1 154 ? 11.680 8.073 11.464 1.00 82.12 154 ARG A O 1
ATOM 1158 N N . GLY A 1 155 ? 10.052 9.051 12.654 1.00 84.62 155 GLY A N 1
ATOM 1159 C CA . GLY A 1 155 ? 10.935 9.687 13.641 1.00 84.62 155 GLY A CA 1
ATOM 1160 C C . GLY A 1 155 ? 11.669 10.945 13.158 1.00 84.62 155 GLY A C 1
ATOM 1161 O O . GLY A 1 155 ? 12.475 11.490 13.907 1.00 84.62 155 GLY A O 1
ATOM 1162 N N . ARG A 1 156 ? 11.395 11.431 11.941 1.00 90.50 156 ARG A N 1
ATOM 1163 C CA . ARG A 1 156 ? 11.960 12.670 11.383 1.00 90.50 156 ARG A CA 1
ATOM 1164 C C . ARG A 1 156 ? 10.868 13.704 11.112 1.00 90.50 156 ARG A C 1
ATOM 1166 O O . ARG A 1 156 ? 9.734 13.296 10.886 1.00 90.50 156 ARG A O 1
ATOM 1173 N N . PRO A 1 157 ? 11.187 15.011 11.097 1.00 95.31 157 PRO A N 1
ATOM 1174 C CA . PRO A 1 157 ? 10.265 16.030 10.605 1.00 95.31 157 PRO A CA 1
ATOM 1175 C C . PRO A 1 157 ? 9.718 15.680 9.219 1.00 95.31 157 PRO A C 1
ATOM 1177 O O . PRO A 1 157 ? 10.470 15.217 8.359 1.00 95.31 157 PRO A O 1
ATOM 1180 N N . THR A 1 158 ? 8.424 15.893 9.000 1.00 96.00 158 THR A N 1
ATOM 1181 C CA . THR A 1 158 ? 7.840 15.805 7.654 1.00 96.00 158 THR A CA 1
ATOM 1182 C C . THR A 1 158 ? 8.398 16.912 6.761 1.00 96.00 158 THR A C 1
ATOM 1184 O O . THR A 1 158 ? 8.994 17.887 7.235 1.00 96.00 158 THR A O 1
ATOM 1187 N N . VAL A 1 159 ? 8.234 16.770 5.443 1.00 96.75 159 VAL A N 1
ATOM 1188 C CA . VAL A 1 159 ? 8.770 17.749 4.481 1.00 96.75 159 VAL A CA 1
ATOM 1189 C C . VAL A 1 159 ? 8.198 19.137 4.754 1.00 96.75 159 VAL A C 1
ATOM 1191 O O . VAL A 1 159 ? 8.958 20.102 4.814 1.00 96.75 159 VAL A O 1
ATOM 1194 N N . HIS A 1 160 ? 6.891 19.232 5.014 1.00 97.44 160 HIS A N 1
ATOM 1195 C CA . HIS A 1 160 ? 6.244 20.513 5.282 1.00 97.44 160 HIS A CA 1
ATOM 1196 C C . HIS A 1 160 ? 6.644 21.105 6.639 1.00 97.44 160 HIS A C 1
ATOM 1198 O O . HIS A 1 160 ? 6.794 22.319 6.745 1.00 97.44 160 HIS A O 1
ATOM 1204 N N . ALA A 1 161 ? 6.883 20.274 7.660 1.00 97.06 161 ALA A N 1
ATOM 1205 C CA . ALA A 1 161 ? 7.370 20.746 8.954 1.00 97.06 161 ALA A CA 1
ATOM 1206 C C . ALA A 1 161 ? 8.803 21.301 8.869 1.00 97.06 161 ALA A C 1
ATOM 1208 O O . ALA A 1 161 ? 9.168 22.197 9.627 1.00 97.06 161 ALA A O 1
ATOM 1209 N N . ARG A 1 162 ? 9.627 20.779 7.950 1.00 97.19 162 ARG A N 1
ATOM 1210 C CA . ARG A 1 162 ? 11.023 21.206 7.776 1.00 97.19 162 ARG A CA 1
ATOM 1211 C C . ARG A 1 162 ? 11.204 22.362 6.796 1.00 97.19 162 ARG A C 1
ATOM 1213 O O . ARG A 1 162 ? 12.005 23.251 7.066 1.00 97.19 162 ARG A O 1
ATOM 1220 N N . TYR A 1 163 ? 10.534 22.310 5.649 1.00 96.69 163 TYR A N 1
ATOM 1221 C CA . TYR A 1 163 ? 10.745 23.232 4.526 1.00 96.69 163 TYR A CA 1
ATOM 1222 C C . TYR A 1 163 ? 9.563 24.178 4.285 1.00 96.69 163 TYR A C 1
ATOM 1224 O O . TYR A 1 163 ? 9.681 25.103 3.488 1.00 96.69 163 TYR A O 1
ATOM 1232 N N . GLY A 1 164 ? 8.454 23.995 5.001 1.00 97.50 164 GLY A N 1
ATOM 1233 C CA . GLY A 1 164 ? 7.217 24.736 4.787 1.00 97.50 164 GLY A CA 1
ATOM 1234 C C . GLY A 1 164 ? 6.275 24.034 3.810 1.00 97.50 164 GLY A C 1
ATOM 1235 O O . GLY A 1 164 ? 6.667 23.165 3.030 1.00 97.50 164 GLY A O 1
ATOM 1236 N N . ARG A 1 165 ? 4.997 24.416 3.877 1.00 97.81 165 ARG A N 1
ATOM 1237 C CA . ARG A 1 165 ? 3.915 23.813 3.088 1.00 97.81 165 ARG A CA 1
ATOM 1238 C C . ARG A 1 165 ? 4.133 23.958 1.582 1.00 97.81 165 ARG A C 1
ATOM 1240 O O . ARG A 1 165 ? 3.981 22.974 0.869 1.00 97.81 165 ARG A O 1
ATOM 1247 N N . ASP A 1 166 ? 4.514 25.144 1.118 1.00 97.94 166 ASP A N 1
ATOM 1248 C CA . ASP A 1 166 ? 4.635 25.440 -0.315 1.00 97.94 166 ASP A CA 1
ATOM 1249 C C . ASP A 1 166 ? 5.720 24.579 -0.981 1.00 97.94 166 ASP A C 1
ATOM 1251 O O . ASP A 1 166 ? 5.477 23.952 -2.009 1.00 97.94 166 ASP A O 1
ATOM 1255 N N . GLU A 1 167 ? 6.886 24.464 -0.342 1.00 96.62 167 GLU A N 1
ATOM 1256 C CA . GLU A 1 167 ? 7.988 23.604 -0.800 1.00 96.62 167 GLU A CA 1
ATOM 1257 C C . GLU A 1 167 ? 7.589 22.127 -0.819 1.00 96.62 167 GLU A C 1
ATOM 1259 O O . GLU A 1 167 ? 7.948 21.390 -1.734 1.00 96.62 167 GLU A O 1
ATOM 1264 N N . ALA A 1 168 ? 6.828 21.682 0.183 1.00 97.19 168 ALA A N 1
ATOM 1265 C CA . ALA A 1 168 ? 6.367 20.304 0.256 1.00 97.19 168 ALA A CA 1
ATOM 1266 C C . ALA A 1 168 ? 5.366 19.969 -0.863 1.00 97.19 168 ALA A C 1
ATOM 1268 O O . ALA A 1 168 ? 5.460 18.891 -1.447 1.00 97.19 168 ALA A O 1
ATOM 1269 N N . ILE A 1 169 ? 4.461 20.892 -1.214 1.00 98.19 169 ILE A N 1
ATOM 1270 C CA . ILE A 1 169 ? 3.546 20.719 -2.355 1.00 98.19 169 ILE A CA 1
ATOM 1271 C C . ILE A 1 169 ? 4.351 20.526 -3.644 1.00 98.19 169 ILE A C 1
ATOM 1273 O O . ILE A 1 169 ? 4.178 19.511 -4.320 1.00 98.19 169 ILE A O 1
ATOM 1277 N N . VAL A 1 170 ? 5.283 21.444 -3.926 1.00 97.50 170 VAL A N 1
ATOM 1278 C CA . VAL A 1 170 ? 6.108 21.409 -5.146 1.00 97.50 170 VAL A CA 1
ATOM 1279 C C . VAL A 1 170 ? 6.994 20.161 -5.191 1.00 97.50 170 VAL A C 1
ATOM 1281 O O . VAL A 1 170 ? 7.143 19.551 -6.248 1.00 97.50 170 VAL A O 1
ATOM 1284 N N . ALA A 1 171 ? 7.556 19.733 -4.059 1.00 96.69 171 ALA A N 1
ATOM 1285 C CA . ALA A 1 171 ? 8.350 18.508 -3.990 1.00 96.69 171 ALA A CA 1
ATOM 1286 C C . ALA A 1 171 ? 7.513 17.249 -4.259 1.00 96.69 171 ALA A C 1
ATOM 1288 O O . ALA A 1 171 ? 7.985 16.339 -4.940 1.00 96.69 171 ALA A O 1
ATOM 1289 N N . GLY A 1 172 ? 6.275 17.193 -3.758 1.00 97.06 172 GLY A N 1
ATOM 1290 C CA . GLY A 1 172 ? 5.346 16.117 -4.097 1.00 97.06 172 GLY A CA 1
ATOM 1291 C C . GLY A 1 172 ? 5.033 16.093 -5.595 1.00 97.06 172 GLY A C 1
ATOM 1292 O O . GLY A 1 172 ? 5.149 15.041 -6.220 1.00 97.06 172 GLY A O 1
ATOM 1293 N N . ASP A 1 173 ? 4.753 17.249 -6.201 1.00 97.62 173 ASP A N 1
ATOM 1294 C CA . ASP A 1 173 ? 4.487 17.362 -7.643 1.00 97.62 173 ASP A CA 1
ATOM 1295 C C . ASP A 1 173 ? 5.692 16.932 -8.493 1.00 97.62 173 ASP A C 1
ATOM 1297 O O . ASP A 1 173 ? 5.543 16.213 -9.483 1.00 97.62 173 ASP A O 1
ATOM 1301 N N . ALA A 1 174 ? 6.904 17.317 -8.088 1.00 96.50 174 ALA A N 1
ATOM 1302 C CA . ALA A 1 174 ? 8.134 16.910 -8.758 1.00 96.50 174 ALA A CA 1
ATOM 1303 C C . ALA A 1 174 ? 8.319 15.385 -8.732 1.00 96.50 174 ALA A C 1
ATOM 1305 O O . ALA A 1 174 ? 8.595 14.785 -9.769 1.00 96.50 174 ALA A O 1
ATOM 1306 N N . LEU A 1 175 ? 8.084 14.741 -7.584 1.00 96.62 175 LEU A N 1
ATOM 1307 C CA . LEU A 1 175 ? 8.161 13.282 -7.450 1.00 96.62 175 LEU A CA 1
ATOM 1308 C C . LEU A 1 175 ? 7.074 12.551 -8.265 1.00 96.62 175 LEU A C 1
ATOM 1310 O O . LEU A 1 175 ? 7.331 11.479 -8.826 1.00 96.62 175 LEU A O 1
ATOM 1314 N N . LEU A 1 176 ? 5.874 13.134 -8.392 1.00 96.62 176 LEU A N 1
ATOM 1315 C CA . LEU A 1 176 ? 4.839 12.624 -9.302 1.00 96.62 176 LEU A CA 1
ATOM 1316 C C . LEU A 1 176 ? 5.322 12.646 -10.757 1.00 96.62 176 LEU A C 1
ATOM 1318 O O . LEU A 1 176 ? 5.145 11.666 -11.478 1.00 96.62 176 LEU A O 1
ATOM 1322 N N . LEU A 1 177 ? 5.950 13.737 -11.198 1.00 96.62 177 LEU A N 1
ATOM 1323 C CA . LEU A 1 177 ? 6.483 13.848 -12.558 1.00 96.62 177 LEU A CA 1
ATOM 1324 C C . LEU A 1 177 ? 7.687 12.922 -12.783 1.00 96.62 177 LEU A C 1
ATOM 1326 O O . LEU A 1 177 ? 7.769 12.267 -13.826 1.00 96.62 177 LEU A O 1
ATOM 1330 N N . ASP A 1 178 ? 8.572 12.799 -11.793 1.00 95.12 178 ASP A N 1
ATOM 1331 C CA . ASP A 1 178 ? 9.721 11.889 -11.832 1.00 95.12 178 ASP A CA 1
ATOM 1332 C C . ASP A 1 178 ? 9.301 10.427 -11.964 1.00 95.12 178 ASP A C 1
ATOM 1334 O O . ASP A 1 178 ? 9.957 9.666 -12.671 1.00 95.12 178 ASP A O 1
ATOM 1338 N N . THR A 1 179 ? 8.164 10.040 -11.379 1.00 96.62 179 THR A N 1
ATOM 1339 C CA . THR A 1 179 ? 7.572 8.709 -11.591 1.00 96.62 179 THR A CA 1
ATOM 1340 C C . THR A 1 179 ? 7.421 8.409 -13.083 1.00 96.62 179 THR A C 1
ATOM 1342 O O . THR A 1 179 ? 7.871 7.369 -13.567 1.00 96.62 179 THR A O 1
ATOM 1345 N N . PHE A 1 180 ? 6.804 9.321 -13.839 1.00 97.06 180 PHE A N 1
ATOM 1346 C CA . PHE A 1 180 ? 6.558 9.115 -15.265 1.00 97.06 180 PHE A CA 1
ATOM 1347 C C . PHE A 1 180 ? 7.829 9.240 -16.094 1.00 97.06 180 PHE A C 1
ATOM 1349 O O . PHE A 1 180 ? 8.026 8.433 -17.004 1.00 97.06 180 PHE A O 1
ATOM 1356 N N . ARG A 1 181 ? 8.715 10.183 -15.754 1.00 95.38 181 ARG A N 1
ATOM 1357 C CA . ARG A 1 181 ? 10.036 10.298 -16.384 1.00 95.38 181 ARG A CA 1
ATOM 1358 C C . ARG A 1 181 ? 10.801 8.978 -16.271 1.00 95.38 181 ARG A C 1
ATOM 1360 O O . ARG A 1 181 ? 11.167 8.406 -17.297 1.00 95.38 181 ARG A O 1
ATOM 1367 N N . THR A 1 182 ? 10.940 8.438 -15.061 1.00 94.75 182 THR A N 1
ATOM 1368 C CA . THR A 1 182 ? 11.644 7.174 -14.813 1.00 94.75 182 THR A CA 1
ATOM 1369 C C . THR A 1 182 ? 10.986 5.992 -15.519 1.00 94.75 182 THR A C 1
ATOM 1371 O O . THR A 1 182 ? 11.689 5.169 -16.096 1.00 94.75 182 THR A O 1
ATOM 1374 N N . LEU A 1 183 ? 9.652 5.904 -15.560 1.00 96.12 183 LEU A N 1
ATOM 1375 C CA . LEU A 1 183 ? 8.989 4.847 -16.334 1.00 96.12 183 LEU A CA 1
ATOM 1376 C C . LEU A 1 183 ? 9.299 4.946 -17.833 1.00 96.12 183 LEU A C 1
ATOM 1378 O O . LEU A 1 183 ? 9.517 3.922 -18.476 1.00 96.12 183 LEU A O 1
ATOM 1382 N N . THR A 1 184 ? 9.347 6.155 -18.402 1.00 95.50 184 THR A N 1
ATOM 1383 C CA . THR A 1 184 ? 9.650 6.333 -19.832 1.00 95.50 184 THR A CA 1
ATOM 1384 C C . THR A 1 184 ? 11.104 6.020 -20.194 1.00 95.50 184 THR A C 1
ATOM 1386 O O . THR A 1 184 ? 11.353 5.534 -21.298 1.00 95.50 184 THR A O 1
ATOM 1389 N N . GLU A 1 185 ? 12.046 6.184 -19.259 1.00 93.12 185 GLU A N 1
ATOM 1390 C CA . GLU A 1 185 ? 13.462 5.806 -19.427 1.00 93.12 185 GLU A CA 1
ATOM 1391 C C . GLU A 1 185 ? 13.648 4.293 -19.647 1.00 93.12 185 GLU A C 1
ATOM 1393 O O . GLU A 1 185 ? 14.653 3.865 -20.215 1.00 93.12 185 GLU A O 1
ATOM 1398 N N . ALA A 1 186 ? 12.651 3.462 -19.309 1.00 91.56 186 ALA A N 1
ATOM 1399 C CA . ALA A 1 186 ? 12.658 2.036 -19.640 1.00 91.56 186 ALA A CA 1
ATOM 1400 C C . ALA A 1 186 ? 12.830 1.785 -21.150 1.00 91.56 186 ALA A C 1
ATOM 1402 O O . ALA A 1 186 ? 13.469 0.810 -21.548 1.00 91.56 186 ALA A O 1
ATOM 1403 N N . ALA A 1 187 ? 12.328 2.675 -22.013 1.00 92.50 187 ALA A N 1
ATOM 1404 C CA . ALA A 1 187 ? 12.524 2.550 -23.457 1.00 92.50 187 ALA A CA 1
ATOM 1405 C C . ALA A 1 187 ? 14.013 2.635 -23.846 1.00 92.50 187 ALA A C 1
ATOM 1407 O O . ALA A 1 187 ? 14.471 1.900 -24.720 1.00 92.50 187 ALA A O 1
ATOM 1408 N N . GLU A 1 188 ? 14.786 3.477 -23.159 1.00 91.75 188 GLU A N 1
ATOM 1409 C CA . GLU A 1 188 ? 16.230 3.638 -23.378 1.00 91.75 188 GLU A CA 1
ATOM 1410 C C . GLU A 1 188 ? 17.032 2.444 -22.843 1.00 91.75 188 GLU A C 1
ATOM 1412 O O . GLU A 1 188 ? 18.106 2.127 -23.355 1.00 91.75 188 GLU A O 1
ATOM 1417 N N . LEU A 1 189 ? 16.483 1.734 -21.852 1.00 89.56 189 LEU A N 1
ATOM 1418 C CA . LEU A 1 189 ? 17.030 0.479 -21.330 1.00 89.56 189 LEU A CA 1
ATOM 1419 C C . LEU A 1 189 ? 16.689 -0.743 -22.203 1.00 89.56 189 LEU A C 1
ATOM 1421 O O . LEU A 1 189 ? 17.116 -1.855 -21.894 1.00 89.56 189 LEU A O 1
ATOM 1425 N N . GLY A 1 190 ? 15.961 -0.550 -23.307 1.00 92.31 190 GLY A N 1
ATOM 1426 C CA . GLY A 1 190 ? 15.641 -1.598 -24.277 1.00 92.31 190 GLY A CA 1
ATOM 1427 C C . GLY A 1 190 ? 14.336 -2.348 -24.006 1.00 92.31 190 GLY A C 1
ATOM 1428 O O . GLY A 1 190 ? 14.082 -3.356 -24.665 1.00 92.31 190 GLY A O 1
ATOM 1429 N N . PHE A 1 191 ? 13.495 -1.875 -23.079 1.00 95.00 191 PHE A N 1
ATOM 1430 C CA . PHE A 1 191 ? 12.162 -2.446 -22.881 1.00 95.00 191 PHE A CA 1
ATOM 1431 C C . PHE A 1 191 ? 11.264 -2.167 -24.101 1.00 95.00 191 PHE A C 1
ATOM 1433 O O . PHE A 1 191 ? 11.347 -1.087 -24.695 1.00 95.00 191 PHE A O 1
ATOM 1440 N N . PRO A 1 192 ? 10.369 -3.100 -24.488 1.00 96.38 192 PRO A N 1
ATOM 1441 C CA . PRO A 1 192 ? 9.482 -2.893 -25.628 1.00 96.38 192 PRO A CA 1
ATOM 1442 C C . PRO A 1 192 ? 8.608 -1.640 -25.445 1.00 96.38 192 PRO A C 1
ATOM 1444 O O . PRO A 1 192 ? 7.920 -1.543 -24.427 1.00 96.38 192 PRO A O 1
ATOM 1447 N N . PRO A 1 193 ? 8.528 -0.717 -26.427 1.00 97.25 193 PRO A N 1
ATOM 1448 C CA . PRO A 1 193 ? 7.759 0.524 -26.278 1.00 97.25 193 PRO A CA 1
ATOM 1449 C C . PRO A 1 193 ? 6.291 0.317 -25.879 1.00 97.25 193 PRO A C 1
ATOM 1451 O O . PRO A 1 193 ? 5.740 1.099 -25.110 1.00 97.25 193 PRO A O 1
ATOM 1454 N N . ALA A 1 194 ? 5.662 -0.763 -26.356 1.00 97.75 194 ALA A N 1
ATOM 1455 C CA . ALA A 1 194 ? 4.295 -1.118 -25.977 1.00 97.75 194 ALA A CA 1
ATOM 1456 C C . ALA A 1 194 ? 4.171 -1.498 -24.489 1.00 97.75 194 ALA A C 1
ATOM 1458 O O . ALA A 1 194 ? 3.198 -1.116 -23.845 1.00 97.75 194 ALA A O 1
ATOM 1459 N N . ALA A 1 195 ? 5.162 -2.205 -23.935 1.00 97.88 195 ALA A N 1
ATOM 1460 C CA . ALA A 1 195 ? 5.194 -2.559 -22.517 1.00 97.88 195 ALA A CA 1
ATOM 1461 C C . ALA A 1 195 ? 5.447 -1.324 -21.640 1.00 97.88 195 ALA A C 1
ATOM 1463 O O . ALA A 1 195 ? 4.794 -1.161 -20.613 1.00 97.88 195 ALA A O 1
ATOM 1464 N N . VAL A 1 196 ? 6.330 -0.419 -22.078 1.00 98.31 196 VAL A N 1
ATOM 1465 C CA . VAL A 1 196 ? 6.583 0.864 -21.400 1.00 98.31 196 VAL A CA 1
ATOM 1466 C C . VAL A 1 196 ? 5.311 1.713 -21.345 1.00 98.31 196 VAL A C 1
ATOM 1468 O O . VAL A 1 196 ? 4.928 2.181 -20.275 1.00 98.31 196 VAL A O 1
ATOM 1471 N N . LEU A 1 197 ? 4.614 1.869 -22.476 1.00 98.44 197 LEU A N 1
ATOM 1472 C CA . LEU A 1 197 ? 3.360 2.623 -22.539 1.00 98.44 197 LEU A CA 1
ATOM 1473 C C . LEU A 1 197 ? 2.281 2.022 -21.628 1.00 98.44 197 LEU A C 1
ATOM 1475 O O . LEU A 1 197 ? 1.583 2.755 -20.928 1.00 98.44 197 LEU A O 1
ATOM 1479 N N . GLU A 1 198 ? 2.150 0.696 -21.617 1.00 98.56 198 GLU A N 1
ATOM 1480 C CA . GLU A 1 198 ? 1.192 0.007 -20.753 1.00 98.56 198 GLU A CA 1
ATOM 1481 C C . GLU A 1 198 ? 1.552 0.153 -19.266 1.00 98.56 198 GLU A C 1
ATOM 1483 O O . GLU A 1 198 ? 0.665 0.412 -18.455 1.00 98.56 198 GLU A O 1
ATOM 1488 N N . ALA A 1 199 ? 2.834 0.077 -18.895 1.00 98.44 199 ALA A N 1
ATOM 1489 C CA . ALA A 1 199 ? 3.287 0.324 -17.524 1.00 98.44 199 ALA A CA 1
ATOM 1490 C C . ALA A 1 199 ? 2.986 1.765 -17.073 1.00 98.44 199 ALA A C 1
ATOM 1492 O O . ALA A 1 199 ? 2.429 1.966 -15.993 1.00 98.44 199 ALA A O 1
ATOM 1493 N N . VAL A 1 200 ? 3.262 2.761 -17.924 1.00 98.62 200 VAL A N 1
ATOM 1494 C CA . VAL A 1 200 ? 2.889 4.167 -17.685 1.00 98.62 200 VAL A CA 1
ATOM 1495 C C . VAL A 1 200 ? 1.381 4.304 -17.484 1.00 98.62 200 VAL A C 1
ATOM 1497 O O . VAL A 1 200 ? 0.947 4.952 -16.532 1.00 98.62 200 VAL A O 1
ATOM 1500 N N . ARG A 1 201 ? 0.568 3.663 -18.333 1.00 98.69 201 ARG A N 1
ATOM 1501 C CA . ARG A 1 201 ? -0.897 3.688 -18.219 1.00 98.69 201 ARG A CA 1
ATOM 1502 C C . ARG A 1 201 ? -1.376 3.073 -16.903 1.00 98.69 201 ARG A C 1
ATOM 1504 O O . ARG A 1 201 ? -2.237 3.652 -16.248 1.00 98.69 201 ARG A O 1
ATOM 1511 N N . ILE A 1 202 ? -0.829 1.919 -16.518 1.00 98.69 202 ILE A N 1
ATOM 1512 C CA . ILE A 1 202 ? -1.146 1.231 -15.259 1.00 98.69 202 ILE A CA 1
ATOM 1513 C C . ILE A 1 202 ? -0.852 2.143 -14.063 1.00 98.69 202 ILE A C 1
ATOM 1515 O O . ILE A 1 202 ? -1.717 2.327 -13.209 1.00 98.69 202 ILE A O 1
ATOM 1519 N N . VAL A 1 203 ? 0.340 2.744 -14.021 1.00 98.44 203 VAL A N 1
ATOM 1520 C CA . VAL A 1 203 ? 0.756 3.611 -12.910 1.00 98.44 203 VAL A CA 1
ATOM 1521 C C . VAL A 1 203 ? -0.049 4.914 -12.882 1.00 98.44 203 VAL A C 1
ATOM 1523 O O . VAL A 1 203 ? -0.449 5.352 -11.807 1.00 98.44 203 VAL A O 1
ATOM 1526 N N . ALA A 1 204 ? -0.373 5.498 -14.039 1.00 98.38 204 ALA A N 1
ATOM 1527 C CA . ALA A 1 204 ? -1.226 6.686 -14.117 1.00 98.38 204 ALA A CA 1
ATOM 1528 C C . ALA A 1 204 ? -2.638 6.432 -13.567 1.00 98.38 204 ALA A C 1
ATOM 1530 O O . ALA A 1 204 ? -3.158 7.244 -12.802 1.00 98.38 204 ALA A O 1
ATOM 1531 N N . VAL A 1 205 ? -3.251 5.298 -13.928 1.00 98.38 205 VAL A N 1
ATOM 1532 C CA . VAL A 1 205 ? -4.567 4.906 -13.399 1.00 98.38 205 VAL A CA 1
ATOM 1533 C C . VAL A 1 205 ? -4.497 4.703 -11.887 1.00 98.38 205 VAL A C 1
ATOM 1535 O O . VAL A 1 205 ? -5.337 5.245 -11.177 1.00 98.38 205 VAL A O 1
ATOM 1538 N N . ALA A 1 206 ? -3.465 4.020 -11.386 1.00 98.12 206 ALA A N 1
ATOM 1539 C CA . ALA A 1 206 ? -3.282 3.839 -9.949 1.00 98.12 206 ALA A CA 1
ATOM 1540 C C . ALA A 1 206 ? -3.079 5.163 -9.197 1.00 98.12 206 ALA A C 1
ATOM 1542 O O . ALA A 1 206 ? -3.594 5.315 -8.095 1.00 98.12 206 ALA A O 1
ATOM 1543 N N . GLY A 1 207 ? -2.384 6.139 -9.792 1.00 97.00 207 GLY A N 1
ATOM 1544 C CA . GLY A 1 207 ? -2.268 7.486 -9.227 1.00 97.00 207 GLY A CA 1
ATOM 1545 C C . GLY A 1 207 ? -3.625 8.186 -9.093 1.00 97.00 207 GLY A C 1
ATOM 1546 O O . GLY A 1 207 ? -3.917 8.771 -8.053 1.00 97.00 207 GLY A O 1
ATOM 1547 N N . LEU A 1 208 ? -4.495 8.076 -10.104 1.00 97.81 208 LEU A N 1
ATOM 1548 C CA . LEU A 1 208 ? -5.864 8.605 -10.033 1.00 97.81 208 LEU A CA 1
ATOM 1549 C C . LEU A 1 208 ? -6.714 7.878 -8.986 1.00 97.81 208 LEU A C 1
ATOM 1551 O O . LEU A 1 208 ? -7.476 8.522 -8.264 1.00 97.81 208 LEU A O 1
ATOM 1555 N N . ASP A 1 209 ? -6.596 6.555 -8.904 1.00 97.88 209 ASP A N 1
ATOM 1556 C CA . ASP A 1 209 ? -7.311 5.750 -7.915 1.00 97.88 209 ASP A CA 1
ATOM 1557 C C . ASP A 1 209 ? -6.864 6.082 -6.492 1.00 97.88 209 ASP A C 1
ATOM 1559 O O . ASP A 1 209 ? -7.717 6.248 -5.625 1.00 97.88 209 ASP A O 1
ATOM 1563 N N . LEU A 1 210 ? -5.574 6.330 -6.268 1.00 95.50 210 LEU A N 1
ATOM 1564 C CA . LEU A 1 210 ? -5.071 6.805 -4.982 1.00 95.50 210 LEU A CA 1
ATOM 1565 C C . LEU A 1 210 ? -5.699 8.148 -4.596 1.00 95.50 210 LEU A C 1
ATOM 1567 O O . LEU A 1 210 ? -6.203 8.283 -3.481 1.00 95.50 210 LEU A O 1
ATOM 1571 N N . CYS A 1 211 ? -5.767 9.113 -5.520 1.00 95.19 211 CYS A N 1
ATOM 1572 C CA . CYS A 1 211 ? -6.451 10.388 -5.276 1.00 95.19 211 CYS A CA 1
ATOM 1573 C C . CYS A 1 211 ? -7.937 10.191 -4.926 1.00 95.19 211 CYS A C 1
ATOM 1575 O O . CYS A 1 211 ? -8.457 10.854 -4.027 1.00 95.19 211 CYS A O 1
ATOM 1577 N N . ARG A 1 212 ? -8.628 9.265 -5.606 1.00 96.69 212 ARG A N 1
ATOM 1578 C CA . ARG A 1 212 ? -10.023 8.908 -5.287 1.00 96.69 212 ARG A CA 1
ATOM 1579 C C . ARG A 1 212 ? -10.139 8.268 -3.907 1.00 96.69 212 ARG A C 1
ATOM 1581 O O . ARG A 1 212 ? -11.067 8.600 -3.177 1.00 96.69 212 ARG A O 1
ATOM 1588 N N . GLY A 1 213 ? -9.212 7.382 -3.552 1.00 94.81 213 GLY A N 1
ATOM 1589 C CA . GLY A 1 213 ? -9.141 6.735 -2.244 1.00 94.81 213 GLY A CA 1
ATOM 1590 C C . GLY A 1 213 ? -8.948 7.746 -1.121 1.00 94.81 213 GLY A C 1
ATOM 1591 O O . GLY A 1 213 ? -9.713 7.734 -0.161 1.00 94.81 213 GLY A O 1
ATOM 1592 N N . GLN A 1 214 ? -8.010 8.682 -1.287 1.00 92.19 214 GLN A N 1
ATOM 1593 C CA . GLN A 1 214 ? -7.774 9.761 -0.326 1.00 92.19 214 GLN A CA 1
ATOM 1594 C C . GLN A 1 214 ? -9.009 10.657 -0.152 1.00 92.19 214 GLN A C 1
ATOM 1596 O O . GLN A 1 214 ? -9.421 10.946 0.969 1.00 92.19 214 GLN A O 1
ATOM 1601 N N . ALA A 1 215 ? -9.654 11.057 -1.254 1.00 92.50 215 ALA A N 1
ATOM 1602 C CA . ALA A 1 215 ? -10.884 11.846 -1.196 1.00 92.50 215 ALA A CA 1
ATOM 1603 C C . ALA A 1 215 ? -12.043 11.077 -0.534 1.00 92.50 215 ALA A C 1
ATOM 1605 O O . ALA A 1 215 ? -12.840 11.659 0.202 1.00 92.50 215 ALA A O 1
ATOM 1606 N N . MET A 1 216 ? -12.138 9.767 -0.785 1.00 94.06 216 MET A N 1
ATOM 1607 C CA . MET A 1 216 ? -13.152 8.906 -0.179 1.00 94.06 216 MET A CA 1
ATOM 1608 C C . MET A 1 216 ? -12.939 8.762 1.326 1.00 94.06 216 MET A C 1
ATOM 1610 O O . MET A 1 216 ? -13.913 8.878 2.063 1.00 94.06 216 MET A O 1
ATOM 1614 N N . GLU A 1 217 ? -11.702 8.547 1.779 1.00 91.69 217 GLU A N 1
ATOM 1615 C CA . GLU A 1 217 ? -11.355 8.425 3.199 1.00 91.69 217 GLU A CA 1
ATOM 1616 C C . GLU A 1 217 ? -11.752 9.672 3.993 1.00 91.69 217 GLU A C 1
ATOM 1618 O O . GLU A 1 217 ? -12.389 9.551 5.038 1.00 91.69 217 GLU A O 1
ATOM 1623 N N . ALA A 1 218 ? -11.466 10.867 3.467 1.00 87.38 218 ALA A N 1
ATOM 1624 C CA . ALA A 1 218 ? -11.892 12.120 4.091 1.00 87.38 218 ALA A CA 1
ATOM 1625 C C . ALA A 1 218 ? -13.421 12.182 4.282 1.00 87.38 218 ALA A C 1
ATOM 1627 O O . ALA A 1 218 ? -13.904 12.689 5.290 1.00 87.38 218 ALA A O 1
ATOM 1628 N N . GLY A 1 219 ? -14.187 11.616 3.343 1.00 88.69 219 GLY A N 1
ATOM 1629 C CA . GLY A 1 219 ? -15.645 11.513 3.427 1.00 88.69 219 GLY A CA 1
ATOM 1630 C C . GLY A 1 219 ? -16.174 10.392 4.331 1.00 88.69 219 GLY A C 1
ATOM 1631 O O . GLY A 1 219 ? -17.390 10.291 4.477 1.00 88.69 219 GLY A O 1
ATOM 1632 N N . LEU A 1 220 ? -15.314 9.535 4.895 1.00 90.19 220 LEU A N 1
ATOM 1633 C CA . LEU A 1 220 ? -15.695 8.514 5.883 1.00 90.19 220 LEU A CA 1
ATOM 1634 C C . LEU A 1 220 ? -15.583 9.017 7.325 1.00 90.19 220 LEU A C 1
ATOM 1636 O O . LEU A 1 220 ? -16.149 8.398 8.224 1.00 90.19 220 LEU A O 1
ATOM 1640 N N . ALA A 1 221 ? -14.841 10.100 7.564 1.00 88.25 221 ALA A N 1
ATOM 1641 C CA . ALA A 1 221 ? -14.633 10.632 8.905 1.00 88.25 221 ALA A CA 1
ATOM 1642 C C . ALA A 1 221 ? -15.977 10.913 9.602 1.00 88.25 221 ALA A C 1
ATOM 1644 O O . ALA A 1 221 ? -16.847 11.597 9.063 1.00 88.25 221 ALA A O 1
ATOM 1645 N N . GLY A 1 222 ? -16.148 10.351 10.799 1.00 87.19 222 GLY A N 1
ATOM 1646 C CA . GLY A 1 222 ? -17.371 10.464 11.597 1.00 87.19 222 GLY A CA 1
ATOM 1647 C C . GLY A 1 222 ? -18.515 9.514 11.207 1.00 87.19 222 GLY A C 1
ATOM 1648 O O . GLY A 1 222 ? -19.483 9.422 11.961 1.00 87.19 222 GLY A O 1
ATOM 1649 N N . ASP A 1 223 ? -18.422 8.768 10.099 1.00 92.44 223 ASP A N 1
ATOM 1650 C CA . ASP A 1 223 ? -19.447 7.801 9.679 1.00 92.44 223 ASP A CA 1
ATOM 1651 C C . ASP A 1 223 ? -19.090 6.360 10.088 1.00 92.44 223 ASP A C 1
ATOM 1653 O O . ASP A 1 223 ? -18.547 5.563 9.317 1.00 92.44 223 ASP A O 1
ATOM 1657 N N . LEU A 1 224 ? -19.447 5.999 11.323 1.00 90.94 224 LEU A N 1
ATOM 1658 C CA . LEU A 1 224 ? -19.265 4.644 11.870 1.00 90.94 224 LEU A CA 1
ATOM 1659 C C . LEU A 1 224 ? -20.129 3.577 11.187 1.00 90.94 224 LEU A C 1
ATOM 1661 O O . LEU A 1 224 ? -19.904 2.384 11.392 1.00 90.94 224 LEU A O 1
ATOM 1665 N N . TYR A 1 225 ? -21.114 3.991 10.391 1.00 93.44 225 TYR A N 1
ATOM 1666 C CA . TYR A 1 225 ? -22.084 3.113 9.746 1.00 93.44 225 TYR A CA 1
ATOM 1667 C C . TYR A 1 225 ? -21.889 3.053 8.225 1.00 93.44 225 TYR A C 1
ATOM 1669 O O . TYR A 1 225 ? -22.714 2.469 7.523 1.00 93.44 225 TYR A O 1
ATOM 1677 N N . CYS A 1 226 ? -20.762 3.570 7.718 1.00 92.88 226 CYS A N 1
ATOM 1678 C CA . CYS A 1 226 ? -20.398 3.540 6.300 1.00 92.88 226 CYS A CA 1
ATOM 1679 C C . CYS A 1 226 ? -20.328 2.118 5.705 1.00 92.88 226 CYS A C 1
ATOM 1681 O O . CYS A 1 226 ? -20.471 1.938 4.492 1.00 92.88 226 CYS A O 1
ATOM 1683 N N . GLY A 1 227 ? -20.128 1.112 6.562 1.00 93.38 227 GLY A N 1
ATOM 1684 C CA . GLY A 1 227 ? -20.132 -0.304 6.220 1.00 93.38 227 GLY A CA 1
ATOM 1685 C C . GLY A 1 227 ? -18.821 -0.807 5.606 1.00 93.38 227 GLY A C 1
ATOM 1686 O O . GLY A 1 227 ? -18.074 -0.083 4.942 1.00 93.38 227 GLY A O 1
ATOM 1687 N N . MET A 1 228 ? -18.560 -2.105 5.784 1.00 94.62 228 MET A N 1
ATOM 1688 C CA . MET A 1 228 ? -17.312 -2.747 5.356 1.00 94.62 228 MET A CA 1
ATOM 1689 C C . MET A 1 228 ? -17.061 -2.665 3.843 1.00 94.62 228 MET A C 1
ATOM 1691 O O . MET A 1 228 ? -15.919 -2.545 3.407 1.00 94.62 228 MET A O 1
ATOM 1695 N N . ALA A 1 229 ? -18.112 -2.684 3.019 1.00 94.69 229 ALA A N 1
ATOM 1696 C CA . ALA A 1 229 ? -17.975 -2.589 1.563 1.00 94.69 229 ALA A CA 1
ATOM 1697 C C . ALA A 1 229 ? -17.383 -1.240 1.115 1.00 94.69 229 ALA A C 1
ATOM 1699 O O . ALA A 1 229 ? -16.534 -1.186 0.219 1.00 94.69 229 ALA A O 1
ATOM 1700 N N . ARG A 1 230 ? -17.799 -0.144 1.763 1.00 94.75 230 ARG A N 1
ATOM 1701 C CA . ARG A 1 230 ? -17.294 1.198 1.462 1.00 94.75 230 ARG A CA 1
ATOM 1702 C C . ARG A 1 230 ? -15.863 1.367 1.969 1.00 94.75 230 ARG A C 1
ATOM 1704 O O . ARG A 1 230 ? -15.030 1.888 1.232 1.00 94.75 230 ARG A O 1
ATOM 1711 N N . TYR A 1 231 ? -15.560 0.833 3.154 1.00 95.00 231 TYR A N 1
ATOM 1712 C CA . TYR A 1 231 ? -14.187 0.735 3.656 1.00 95.00 231 TYR A CA 1
ATOM 1713 C C . TYR A 1 231 ? -13.275 -0.035 2.692 1.00 95.00 231 TYR A C 1
ATOM 1715 O O . TYR A 1 231 ? -12.226 0.478 2.314 1.00 95.00 231 TYR A O 1
ATOM 1723 N N . ARG A 1 232 ? -13.686 -1.225 2.225 1.00 94.44 232 ARG A N 1
ATOM 1724 C CA . ARG A 1 232 ? -12.892 -2.034 1.283 1.00 94.44 232 ARG A CA 1
ATOM 1725 C C . ARG A 1 232 ? -12.635 -1.286 -0.023 1.00 94.44 232 ARG A C 1
ATOM 1727 O O . ARG A 1 232 ? -11.525 -1.329 -0.538 1.00 94.44 232 ARG A O 1
ATOM 1734 N N . THR A 1 233 ? -13.638 -0.568 -0.530 1.00 95.69 233 THR A N 1
ATOM 1735 C CA . THR A 1 233 ? -13.476 0.277 -1.723 1.00 95.69 233 THR A CA 1
ATOM 1736 C C . THR A 1 233 ? -12.423 1.361 -1.487 1.00 95.69 233 THR A C 1
ATOM 1738 O O . THR A 1 233 ? -11.525 1.530 -2.308 1.00 95.69 233 THR A O 1
ATOM 1741 N N . MET A 1 234 ? -12.485 2.061 -0.350 1.00 94.88 234 MET A N 1
ATOM 1742 C CA . MET A 1 234 ? -11.489 3.067 0.023 1.00 94.88 234 MET A CA 1
ATOM 1743 C C . MET A 1 234 ? -10.087 2.455 0.146 1.00 94.88 234 MET A C 1
ATOM 1745 O O . MET A 1 234 ? -9.158 2.953 -0.486 1.00 94.88 234 MET A O 1
ATOM 1749 N N . ALA A 1 235 ? -9.938 1.351 0.882 1.00 93.88 235 ALA A N 1
ATOM 1750 C CA . ALA A 1 235 ? -8.660 0.669 1.087 1.00 93.88 235 ALA A CA 1
ATOM 1751 C C . ALA A 1 235 ? -8.046 0.181 -0.237 1.00 93.88 235 ALA A C 1
ATOM 1753 O O . ALA A 1 235 ? -6.847 0.362 -0.479 1.00 93.88 235 ALA A O 1
ATOM 1754 N N . GLY A 1 236 ? -8.876 -0.377 -1.124 1.00 95.50 236 GLY A N 1
ATOM 1755 C CA . GLY A 1 236 ? -8.479 -0.794 -2.467 1.00 95.50 236 GLY A CA 1
ATOM 1756 C C . GLY A 1 236 ? -7.985 0.375 -3.319 1.00 95.50 236 GLY A C 1
ATOM 1757 O O . GL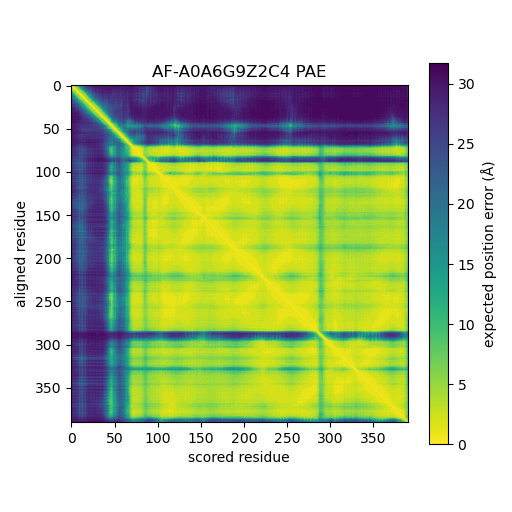Y A 1 236 ? -6.971 0.252 -3.995 1.00 95.50 236 GLY A O 1
ATOM 1758 N N . LEU A 1 237 ? -8.630 1.539 -3.238 1.00 96.62 237 LEU A N 1
ATOM 1759 C CA . LEU A 1 237 ? -8.221 2.737 -3.976 1.00 96.62 237 LEU A CA 1
ATOM 1760 C C . LEU A 1 237 ? -6.966 3.405 -3.385 1.00 96.62 237 LEU A C 1
ATOM 1762 O O . LEU A 1 237 ? -6.022 3.688 -4.118 1.00 96.62 237 LEU A O 1
ATOM 1766 N N . LYS A 1 238 ? -6.928 3.637 -2.067 1.00 91.62 238 LYS A N 1
ATOM 1767 C CA . LYS A 1 238 ? -5.846 4.370 -1.382 1.00 91.62 238 LYS A CA 1
ATOM 1768 C C . LYS A 1 238 ? -4.546 3.564 -1.320 1.00 91.62 238 LYS A C 1
ATOM 1770 O O . LYS A 1 238 ? -3.468 4.095 -1.584 1.00 91.62 238 LYS A O 1
ATOM 1775 N N . THR A 1 239 ? -4.647 2.277 -0.995 1.00 91.56 239 THR A N 1
ATOM 1776 C CA . THR A 1 239 ? -3.484 1.417 -0.736 1.00 91.56 239 THR A CA 1
ATOM 1777 C C . THR A 1 239 ? -3.341 0.325 -1.787 1.00 91.56 239 THR A C 1
ATOM 1779 O O . THR A 1 239 ? -2.247 0.157 -2.335 1.00 91.56 239 THR A O 1
ATOM 1782 N N . GLY A 1 240 ? -4.431 -0.373 -2.118 1.00 95.50 240 GLY A N 1
ATOM 1783 C CA . GLY A 1 240 ? -4.425 -1.491 -3.068 1.00 95.50 240 GLY A CA 1
ATOM 1784 C C . GLY A 1 240 ? -3.989 -1.104 -4.482 1.00 95.50 240 GLY A C 1
ATOM 1785 O O . GLY A 1 240 ? -3.172 -1.799 -5.083 1.00 95.50 240 GLY A O 1
ATOM 1786 N N . ALA A 1 241 ? -4.427 0.049 -4.991 1.00 97.75 241 ALA A N 1
ATOM 1787 C CA . ALA A 1 241 ? -4.176 0.480 -6.364 1.00 97.75 241 ALA A CA 1
ATOM 1788 C C . ALA A 1 241 ? -2.680 0.511 -6.706 1.00 97.75 241 ALA A C 1
ATOM 1790 O O . ALA A 1 241 ? -2.275 0.083 -7.789 1.00 97.75 241 ALA A O 1
ATOM 1791 N N . LEU A 1 242 ? -1.837 0.948 -5.764 1.00 97.25 242 LEU A N 1
ATOM 1792 C CA . LEU A 1 242 ? -0.395 1.027 -5.986 1.00 97.25 242 LEU A CA 1
ATOM 1793 C C . LEU A 1 242 ? 0.312 -0.335 -5.844 1.00 97.25 242 LEU A C 1
ATOM 1795 O O . LEU A 1 242 ? 1.335 -0.553 -6.491 1.00 97.25 242 LEU A O 1
ATOM 1799 N N . PHE A 1 243 ? -0.242 -1.273 -5.064 1.00 98.00 243 PHE A N 1
ATOM 1800 C CA . PHE A 1 243 ? 0.201 -2.677 -5.053 1.00 98.00 243 PHE A CA 1
ATOM 1801 C C . PHE A 1 243 ? -0.127 -3.353 -6.389 1.00 98.00 243 PHE A C 1
ATOM 1803 O O . PHE A 1 243 ? 0.740 -3.990 -6.994 1.00 98.00 243 PHE A O 1
ATOM 1810 N N . ILE A 1 244 ? -1.357 -3.161 -6.878 1.00 98.56 244 ILE A N 1
ATOM 1811 C CA . ILE A 1 244 ? -1.826 -3.665 -8.174 1.00 98.56 244 ILE A CA 1
ATOM 1812 C C . ILE A 1 244 ? -0.961 -3.098 -9.299 1.00 98.56 244 ILE A C 1
ATOM 1814 O O . ILE A 1 244 ? -0.513 -3.853 -10.163 1.00 98.56 244 ILE A O 1
ATOM 1818 N N . ALA A 1 245 ? -0.680 -1.791 -9.281 1.00 98.62 245 ALA A N 1
ATOM 1819 C CA . ALA A 1 245 ? 0.195 -1.168 -10.267 1.00 98.62 245 ALA A CA 1
ATOM 1820 C C . ALA A 1 245 ? 1.615 -1.728 -10.230 1.00 98.62 245 ALA A C 1
ATOM 1822 O O . ALA A 1 245 ? 2.145 -2.037 -11.294 1.00 98.62 245 ALA A O 1
ATOM 1823 N N . ALA A 1 246 ? 2.213 -1.903 -9.047 1.00 98.50 246 ALA A N 1
ATOM 1824 C CA . ALA A 1 246 ? 3.545 -2.489 -8.923 1.00 98.50 246 ALA A CA 1
ATOM 1825 C C . ALA A 1 246 ? 3.607 -3.880 -9.571 1.00 98.50 246 ALA A C 1
ATOM 1827 O O . ALA A 1 246 ? 4.438 -4.114 -10.451 1.00 98.50 246 ALA A O 1
ATOM 1828 N N . CYS A 1 247 ? 2.682 -4.773 -9.208 1.00 98.69 247 CYS A N 1
ATOM 1829 C CA . CYS A 1 247 ? 2.705 -6.145 -9.707 1.00 98.69 247 CYS A CA 1
ATOM 1830 C C . CYS A 1 247 ? 2.375 -6.223 -11.204 1.00 98.69 247 CYS A C 1
ATOM 1832 O O . CYS A 1 247 ? 3.063 -6.900 -11.968 1.00 98.69 247 CYS A O 1
ATOM 1834 N N . ALA A 1 248 ? 1.360 -5.480 -11.657 1.00 98.75 248 ALA A N 1
ATOM 1835 C CA . ALA A 1 248 ? 0.948 -5.480 -13.056 1.00 98.75 248 ALA A CA 1
ATOM 1836 C C . ALA A 1 248 ? 1.987 -4.827 -13.979 1.00 98.75 248 ALA A C 1
ATOM 1838 O O . ALA A 1 248 ? 2.259 -5.363 -15.051 1.00 98.75 248 ALA A O 1
ATOM 1839 N N . ALA A 1 249 ? 2.580 -3.695 -13.581 1.00 98.56 249 ALA A N 1
ATOM 1840 C CA . ALA A 1 249 ? 3.631 -3.047 -14.362 1.00 98.56 249 ALA A CA 1
ATOM 1841 C C . ALA A 1 249 ? 4.887 -3.926 -14.430 1.00 98.56 249 ALA A C 1
ATOM 1843 O O . ALA A 1 249 ? 5.456 -4.076 -15.508 1.00 98.56 249 ALA A O 1
ATOM 1844 N N . GLY A 1 250 ? 5.269 -4.569 -13.320 1.00 98.31 250 GLY A N 1
ATOM 1845 C CA . GLY A 1 250 ? 6.374 -5.530 -13.288 1.00 98.31 250 GLY A CA 1
ATOM 1846 C C . GLY A 1 250 ? 6.150 -6.699 -14.244 1.00 98.31 250 GLY A C 1
ATOM 1847 O O . GLY A 1 250 ? 7.001 -6.986 -15.082 1.00 98.31 250 GLY A O 1
ATOM 1848 N N . ALA A 1 251 ? 4.967 -7.314 -14.196 1.00 98.44 251 ALA A N 1
ATOM 1849 C CA . ALA A 1 251 ? 4.594 -8.402 -15.096 1.00 98.44 251 ALA A CA 1
ATOM 1850 C C . ALA A 1 251 ? 4.607 -7.980 -16.576 1.00 98.44 251 ALA A C 1
ATOM 1852 O O . ALA A 1 251 ? 5.121 -8.704 -17.425 1.00 98.44 251 ALA A O 1
ATOM 1853 N N . VAL A 1 252 ? 4.077 -6.796 -16.897 1.00 98.56 252 VAL A N 1
ATOM 1854 C CA . VAL A 1 252 ? 4.059 -6.262 -18.269 1.00 98.56 252 VAL A CA 1
ATOM 1855 C C . VAL A 1 252 ? 5.473 -5.991 -18.779 1.00 98.56 252 VAL A C 1
ATOM 1857 O O . VAL A 1 252 ? 5.819 -6.421 -19.880 1.00 98.56 252 VAL A O 1
ATOM 1860 N N . LEU A 1 253 ? 6.306 -5.314 -17.986 1.00 97.88 253 LEU A N 1
ATOM 1861 C CA . LEU A 1 253 ? 7.697 -5.025 -18.346 1.00 97.88 253 LEU A CA 1
ATOM 1862 C C . LEU A 1 253 ? 8.535 -6.304 -18.452 1.00 97.88 253 LEU A C 1
ATOM 1864 O O . LEU A 1 253 ? 9.422 -6.381 -19.300 1.00 97.88 253 LEU A O 1
ATOM 1868 N N . GLY A 1 254 ? 8.219 -7.320 -17.646 1.00 96.75 254 GLY A N 1
ATOM 1869 C CA . GLY A 1 254 ? 8.853 -8.635 -17.692 1.00 96.75 254 GLY A CA 1
ATOM 1870 C C . GLY A 1 254 ? 8.379 -9.546 -18.831 1.00 96.75 254 GLY A C 1
ATOM 1871 O O . GLY A 1 254 ? 8.914 -10.641 -18.996 1.00 96.75 254 GLY A O 1
ATOM 1872 N N . GLY A 1 255 ? 7.403 -9.114 -19.638 1.00 96.81 255 GLY A N 1
ATOM 1873 C CA . GLY A 1 255 ? 6.891 -9.887 -20.774 1.00 96.81 255 GLY A CA 1
ATOM 1874 C C . GLY A 1 255 ? 5.917 -11.006 -20.391 1.00 96.81 255 GLY A C 1
ATOM 1875 O O . GLY A 1 255 ? 5.796 -11.987 -21.127 1.00 96.81 255 GLY A O 1
ATOM 1876 N N . GLY A 1 256 ? 5.236 -10.867 -19.254 1.00 97.50 256 GLY A N 1
ATOM 1877 C CA . GLY A 1 256 ? 4.202 -11.789 -18.799 1.00 97.50 256 GLY A CA 1
ATOM 1878 C C . GLY A 1 256 ? 2.989 -11.835 -19.726 1.00 97.50 256 GLY A C 1
ATOM 1879 O O . GLY A 1 256 ? 2.631 -10.861 -20.394 1.00 97.50 256 GLY A O 1
ATOM 1880 N N . SER A 1 257 ? 2.332 -12.989 -19.755 1.00 97.62 257 SER A N 1
ATOM 1881 C CA . SER A 1 257 ? 1.076 -13.178 -20.481 1.00 97.62 257 SER A CA 1
ATOM 1882 C C . SER A 1 257 ? -0.077 -12.391 -19.848 1.00 97.62 257 SER A C 1
ATOM 1884 O O . SER A 1 257 ? -0.047 -12.023 -18.675 1.00 97.62 257 SER A O 1
ATOM 1886 N N . GLY A 1 258 ? -1.159 -12.177 -20.604 1.00 97.44 258 GLY A N 1
ATOM 1887 C CA . GLY A 1 258 ? -2.358 -11.528 -20.063 1.00 97.44 258 GLY A CA 1
ATOM 1888 C C . GLY A 1 258 ? -2.992 -12.287 -18.887 1.00 97.44 258 GLY A C 1
ATOM 1889 O O . GLY A 1 258 ? -3.635 -11.664 -18.046 1.00 97.44 258 GLY A O 1
ATOM 1890 N N . GLU A 1 259 ? -2.810 -13.608 -18.812 1.00 97.75 259 GLU A N 1
ATOM 1891 C CA . GLU A 1 259 ? -3.244 -14.436 -17.678 1.00 97.75 259 GLU A CA 1
ATOM 1892 C C . GLU A 1 259 ? -2.371 -14.207 -16.445 1.00 97.75 259 GLU A C 1
ATOM 1894 O O . GLU A 1 259 ? -2.910 -13.934 -15.375 1.00 97.75 259 GLU A O 1
ATOM 1899 N N . GLU A 1 260 ? -1.046 -14.213 -16.604 1.00 98.25 260 GLU A N 1
ATOM 1900 C CA . GLU A 1 260 ? -0.109 -13.922 -15.512 1.00 98.25 260 GLU A CA 1
ATOM 1901 C C . GLU A 1 260 ? -0.316 -12.502 -14.963 1.00 98.25 260 GLU A C 1
ATOM 1903 O O . GLU A 1 260 ? -0.381 -12.309 -13.751 1.00 98.25 260 GLU A O 1
ATOM 1908 N N . VAL A 1 261 ? -0.519 -11.506 -15.835 1.00 98.50 261 VAL A N 1
ATOM 1909 C CA . VAL A 1 261 ? -0.825 -10.129 -15.410 1.00 98.50 261 VAL A CA 1
ATOM 1910 C C . VAL A 1 261 ? -2.134 -10.073 -14.613 1.00 98.50 261 VAL A C 1
ATOM 1912 O O . VAL A 1 261 ? -2.207 -9.355 -13.618 1.00 98.50 261 VAL A O 1
ATOM 1915 N N . ARG A 1 262 ? -3.180 -10.811 -15.014 1.00 98.19 262 ARG A N 1
ATOM 1916 C CA . ARG A 1 262 ? -4.450 -10.854 -14.263 1.00 98.19 262 ARG A CA 1
ATOM 1917 C C . ARG A 1 262 ? -4.291 -11.525 -12.901 1.00 98.19 262 ARG A C 1
ATOM 1919 O O . ARG A 1 262 ? -4.798 -10.985 -11.924 1.00 98.19 262 ARG A O 1
ATOM 1926 N N . ALA A 1 263 ? -3.571 -12.641 -12.834 1.00 98.25 263 ALA A N 1
ATOM 1927 C CA . ALA A 1 263 ? -3.305 -13.336 -11.578 1.00 98.25 263 ALA A CA 1
ATOM 1928 C C . ALA A 1 263 ? -2.517 -12.446 -10.600 1.00 98.25 263 ALA A C 1
ATOM 1930 O O . ALA A 1 263 ? -2.902 -12.310 -9.444 1.00 98.25 263 ALA A O 1
ATOM 1931 N N . LEU A 1 264 ? -1.491 -11.734 -11.082 1.00 98.62 264 LEU A N 1
ATOM 1932 C CA . LEU A 1 264 ? -0.712 -10.800 -10.260 1.00 98.62 264 LEU A CA 1
ATOM 1933 C C . LEU A 1 264 ? -1.509 -9.567 -9.816 1.00 98.62 264 LEU A C 1
ATOM 1935 O O . LEU A 1 264 ? -1.258 -9.043 -8.734 1.00 98.62 264 LEU A O 1
ATOM 1939 N N . ARG A 1 265 ? -2.486 -9.109 -10.611 1.00 98.50 265 ARG A N 1
ATOM 1940 C CA . ARG A 1 265 ? -3.437 -8.073 -10.172 1.00 98.50 265 ARG A CA 1
ATOM 1941 C C . ARG A 1 265 ? -4.322 -8.568 -9.029 1.00 98.50 265 ARG A C 1
ATOM 1943 O O . ARG A 1 265 ? -4.489 -7.832 -8.067 1.00 98.50 265 ARG A O 1
ATOM 1950 N N . SER A 1 266 ? -4.853 -9.786 -9.136 1.00 97.94 266 SER A N 1
ATOM 1951 C CA . SER A 1 266 ? -5.705 -10.398 -8.104 1.00 97.94 266 SER A CA 1
ATOM 1952 C C . SER A 1 266 ? -4.933 -10.610 -6.797 1.00 97.94 266 SER A C 1
ATOM 1954 O O . SER A 1 266 ? -5.337 -10.108 -5.748 1.00 97.94 266 SER A O 1
ATOM 1956 N N . PHE A 1 267 ? -3.729 -11.188 -6.893 1.00 98.12 267 PHE A N 1
ATOM 1957 C CA . PHE A 1 267 ? -2.790 -11.310 -5.775 1.00 98.12 267 PHE A CA 1
ATOM 1958 C C . PHE A 1 267 ? -2.563 -9.966 -5.068 1.00 98.12 267 PHE A C 1
ATOM 1960 O O . PHE A 1 267 ? -2.637 -9.872 -3.842 1.00 98.12 267 PHE A O 1
ATOM 1967 N N . ALA A 1 268 ? -2.288 -8.918 -5.844 1.00 97.75 268 ALA A N 1
ATOM 1968 C CA . ALA A 1 268 ? -1.973 -7.601 -5.317 1.00 97.75 268 ALA A CA 1
ATOM 1969 C C . ALA A 1 268 ? -3.180 -6.876 -4.702 1.00 97.75 268 ALA A C 1
ATOM 1971 O O . ALA A 1 268 ? -2.989 -6.099 -3.767 1.00 97.75 268 ALA A O 1
ATOM 1972 N N . ASP A 1 269 ? -4.397 -7.122 -5.197 1.00 96.56 269 ASP A N 1
ATOM 1973 C CA . ASP A 1 269 ? -5.634 -6.584 -4.618 1.00 96.56 269 ASP A CA 1
ATOM 1974 C C . ASP A 1 269 ? -5.858 -7.139 -3.206 1.00 96.56 269 ASP A C 1
ATOM 1976 O O . ASP A 1 269 ? -5.995 -6.379 -2.241 1.00 96.56 269 ASP A O 1
ATOM 1980 N N . HIS A 1 270 ? -5.768 -8.464 -3.061 1.00 95.94 270 HIS A N 1
ATOM 1981 C CA . HIS A 1 270 ? -5.854 -9.137 -1.768 1.00 95.94 270 HIS A CA 1
ATOM 1982 C C . HIS A 1 270 ? -4.728 -8.714 -0.818 1.00 95.94 270 HIS A C 1
ATOM 1984 O O . HIS A 1 270 ? -4.983 -8.369 0.338 1.00 95.94 270 HIS A O 1
ATOM 1990 N N . LEU A 1 271 ? -3.481 -8.669 -1.302 1.00 95.62 271 LEU A N 1
ATOM 1991 C CA . LEU A 1 271 ? -2.338 -8.238 -0.495 1.00 95.62 271 LEU A CA 1
ATOM 1992 C C . LEU A 1 271 ? -2.474 -6.777 -0.043 1.00 95.62 271 LEU A C 1
ATOM 1994 O O . LEU A 1 271 ? -2.205 -6.468 1.117 1.00 95.62 271 LEU A O 1
ATOM 1998 N N . GLY A 1 272 ? -2.904 -5.880 -0.931 1.00 94.56 272 GLY A N 1
ATOM 1999 C CA . GLY A 1 272 ? -3.110 -4.467 -0.623 1.00 94.56 272 GLY A CA 1
ATOM 2000 C C . GLY A 1 272 ? -4.216 -4.244 0.410 1.00 94.56 272 GLY A C 1
ATOM 2001 O O . GLY A 1 272 ? -4.026 -3.468 1.350 1.00 94.56 272 GLY A O 1
ATOM 2002 N N . CYS A 1 273 ? -5.335 -4.968 0.289 1.00 93.38 273 CYS A N 1
ATOM 2003 C CA . CYS A 1 273 ? -6.404 -4.970 1.292 1.00 93.38 273 CYS A CA 1
ATOM 2004 C C . CYS A 1 273 ? -5.898 -5.488 2.644 1.00 93.38 273 CYS A C 1
ATOM 2006 O O . CYS A 1 273 ? -6.072 -4.817 3.662 1.00 93.38 273 CYS A O 1
ATOM 2008 N N . ALA A 1 274 ? -5.213 -6.638 2.657 1.00 93.81 274 ALA A N 1
ATOM 2009 C CA . ALA A 1 274 ? -4.639 -7.217 3.870 1.00 93.81 274 ALA A CA 1
ATOM 2010 C C . ALA A 1 274 ? -3.650 -6.263 4.553 1.00 93.81 274 ALA A C 1
ATOM 2012 O O . ALA A 1 274 ? -3.652 -6.150 5.780 1.00 93.81 274 ALA A O 1
ATOM 2013 N N . PHE A 1 275 ? -2.824 -5.561 3.770 1.00 92.56 275 PHE A N 1
ATOM 2014 C CA . PHE A 1 275 ? -1.862 -4.583 4.268 1.00 92.56 275 PHE A CA 1
ATOM 2015 C C . PHE A 1 275 ? -2.563 -3.422 4.984 1.00 92.56 275 PHE A C 1
ATOM 2017 O O . PHE A 1 275 ? -2.227 -3.133 6.130 1.00 92.56 275 PHE A O 1
ATOM 2024 N N . GLN A 1 276 ? -3.580 -2.813 4.361 1.00 92.69 276 GLN A N 1
ATOM 2025 C CA . GLN A 1 276 ? -4.338 -1.718 4.979 1.00 92.69 276 GLN A CA 1
ATOM 2026 C C . GLN A 1 276 ? -5.100 -2.176 6.229 1.00 92.69 276 GLN A C 1
ATOM 2028 O O . GLN A 1 276 ? -4.993 -1.557 7.283 1.00 92.69 276 GLN A O 1
ATOM 2033 N N . MET A 1 277 ? -5.835 -3.287 6.134 1.00 93.50 277 MET A N 1
ATOM 2034 C CA . MET A 1 277 ? -6.596 -3.842 7.259 1.00 93.50 277 MET A CA 1
ATOM 2035 C C . MET A 1 277 ? -5.686 -4.165 8.446 1.00 93.50 277 MET A C 1
ATOM 2037 O O . MET A 1 277 ? -6.056 -3.970 9.605 1.00 93.50 277 MET A O 1
ATOM 2041 N N . ARG A 1 278 ? -4.478 -4.661 8.166 1.00 91.12 278 ARG A N 1
ATOM 2042 C CA . ARG A 1 278 ? -3.477 -4.909 9.194 1.00 91.12 278 ARG A CA 1
ATOM 2043 C C . ARG A 1 278 ? -2.973 -3.609 9.806 1.00 91.12 278 ARG A C 1
ATOM 2045 O O . ARG A 1 278 ? -2.915 -3.538 11.030 1.00 91.12 278 ARG A O 1
ATOM 2052 N N . ASP A 1 279 ? -2.599 -2.621 9.000 1.00 88.62 279 ASP A N 1
ATOM 2053 C CA . ASP A 1 279 ? -2.115 -1.330 9.499 1.00 88.62 279 ASP A CA 1
ATOM 2054 C C . ASP A 1 279 ? -3.147 -0.656 10.413 1.00 88.62 279 ASP A C 1
ATOM 2056 O O . ASP A 1 279 ? -2.780 -0.209 11.498 1.00 88.62 279 ASP A O 1
ATOM 2060 N N . ASP A 1 280 ? -4.435 -0.725 10.071 1.00 91.94 280 ASP A N 1
ATOM 2061 C CA . ASP A 1 280 ? -5.546 -0.258 10.911 1.00 91.94 280 ASP A CA 1
ATOM 2062 C C . ASP A 1 280 ? -5.697 -1.051 12.223 1.00 91.94 280 ASP A C 1
ATOM 2064 O O . ASP A 1 280 ? -6.136 -0.519 13.244 1.00 91.94 280 ASP A O 1
ATOM 2068 N N . LEU A 1 281 ? -5.370 -2.347 12.206 1.00 91.44 281 LEU A N 1
ATOM 2069 C CA . LEU A 1 281 ? -5.506 -3.256 13.347 1.00 91.44 281 LEU A CA 1
ATOM 2070 C C . LEU A 1 281 ? -4.341 -3.132 14.341 1.00 91.44 281 LEU A C 1
ATOM 2072 O O . LEU A 1 281 ? -4.530 -3.246 15.554 1.00 91.44 281 LEU A O 1
ATOM 2076 N N . LEU A 1 282 ? -3.125 -2.890 13.848 1.00 87.94 282 LEU A N 1
ATOM 2077 C CA . LEU A 1 282 ? -1.893 -2.876 14.641 1.00 87.94 282 LEU A CA 1
ATOM 2078 C C . LEU A 1 282 ? -1.922 -1.956 15.881 1.00 87.94 282 LEU A C 1
ATOM 2080 O O . LEU A 1 282 ? -1.420 -2.393 16.928 1.00 87.94 282 LEU A O 1
ATOM 2084 N N . PRO A 1 283 ? -2.499 -0.737 15.835 1.00 86.12 283 PRO A N 1
ATOM 2085 C CA . PRO A 1 283 ? -2.595 0.135 17.004 1.00 86.12 283 PRO A CA 1
ATOM 2086 C C . PRO A 1 283 ? -3.436 -0.449 18.149 1.00 86.12 283 PRO A C 1
ATOM 2088 O O . PRO A 1 283 ? -3.274 -0.042 19.299 1.00 86.12 283 PRO A O 1
ATOM 2091 N N . TYR A 1 284 ? -4.308 -1.420 17.863 1.00 88.06 284 TYR A N 1
ATOM 2092 C CA . TYR A 1 284 ? -5.186 -2.065 18.844 1.00 88.06 284 TYR A CA 1
ATOM 2093 C C . TYR A 1 284 ? -4.662 -3.410 19.353 1.00 88.06 284 TYR A C 1
ATOM 2095 O O . TYR A 1 284 ? -5.253 -3.962 20.276 1.00 88.06 284 TYR A O 1
ATOM 2103 N N . LEU A 1 285 ? -3.559 -3.929 18.801 1.00 84.56 285 LEU A N 1
ATOM 2104 C CA . LEU A 1 285 ? -2.946 -5.186 19.248 1.00 84.56 285 LEU A CA 1
ATOM 2105 C C . LEU A 1 285 ? -1.793 -4.968 20.241 1.00 84.56 285 LEU A C 1
ATOM 2107 O O . LEU A 1 285 ? -1.650 -5.727 21.196 1.00 84.56 285 LEU A O 1
ATOM 2111 N N . ALA A 1 286 ? -0.981 -3.922 20.064 1.00 68.19 286 ALA A N 1
ATOM 2112 C CA . ALA A 1 286 ? 0.201 -3.678 20.901 1.00 68.19 286 ALA A CA 1
ATOM 2113 C C . ALA A 1 286 ? -0.169 -3.311 22.348 1.00 68.19 286 ALA A C 1
ATOM 2115 O O . ALA A 1 286 ?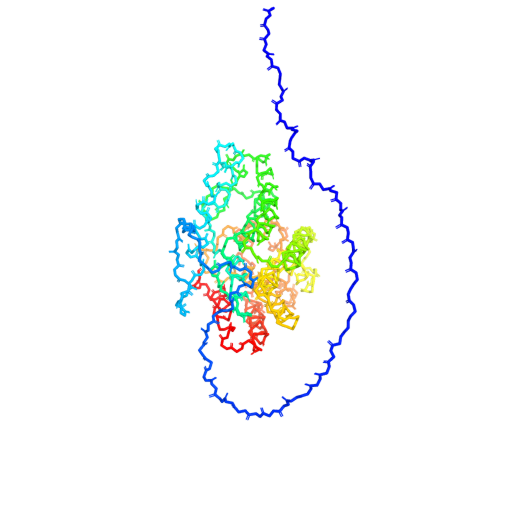 -1.043 -2.472 22.544 1.00 68.19 286 ALA A O 1
ATOM 2116 N N . ASP A 1 287 ? 0.498 -3.887 23.355 1.00 56.75 287 ASP A N 1
ATOM 2117 C CA . ASP A 1 287 ? 0.356 -3.421 24.740 1.00 56.75 287 ASP A CA 1
ATOM 2118 C C . ASP A 1 287 ? 0.675 -1.920 24.833 1.00 56.75 287 ASP A C 1
ATOM 2120 O O . ASP A 1 287 ? 1.568 -1.401 24.152 1.00 56.75 287 ASP A O 1
ATOM 2124 N N . THR A 1 288 ? -0.104 -1.220 25.653 1.00 46.25 288 THR A N 1
ATOM 2125 C CA . THR A 1 288 ? -0.353 0.234 25.659 1.00 46.25 288 THR A CA 1
ATOM 2126 C C . THR A 1 288 ? 0.875 1.146 25.788 1.00 46.25 288 THR A C 1
ATOM 2128 O O . THR A 1 288 ? 0.733 2.359 25.704 1.00 46.25 288 THR A O 1
ATOM 2131 N N . SER A 1 289 ? 2.086 0.612 25.955 1.00 42.19 289 SER A N 1
ATOM 2132 C CA . SER A 1 289 ? 3.332 1.391 26.012 1.00 42.19 289 SER A CA 1
ATOM 2133 C C . SER A 1 289 ? 3.978 1.657 24.643 1.00 42.19 289 SER A C 1
ATOM 2135 O O . SER A 1 289 ? 4.922 2.443 24.562 1.00 42.19 289 SER A O 1
ATOM 2137 N N . ARG A 1 290 ? 3.496 1.024 23.559 1.00 42.28 290 ARG A N 1
ATOM 2138 C CA . ARG A 1 290 ? 4.042 1.178 22.190 1.00 42.28 290 ARG A CA 1
ATOM 2139 C C . ARG A 1 290 ? 3.006 1.496 21.109 1.00 42.28 290 ARG A C 1
ATOM 2141 O O . ARG A 1 290 ? 3.376 1.550 19.935 1.00 42.28 290 ARG A O 1
ATOM 2148 N N . ALA A 1 291 ? 1.736 1.695 21.466 1.00 45.84 291 ALA A N 1
ATOM 2149 C CA . ALA A 1 291 ? 0.727 2.184 20.528 1.00 45.84 291 ALA A CA 1
ATOM 2150 C C . ALA A 1 291 ? 1.130 3.606 20.097 1.00 45.84 291 ALA A C 1
ATOM 2152 O O . ALA A 1 291 ? 1.023 4.558 20.862 1.00 45.84 291 ALA A O 1
ATOM 2153 N N . GLY A 1 292 ? 1.763 3.717 18.927 1.00 50.06 292 GLY A N 1
ATOM 2154 C CA . GLY A 1 292 ? 2.371 4.959 18.456 1.00 50.06 292 GLY A CA 1
ATOM 2155 C C . GLY A 1 292 ? 1.348 6.055 18.137 1.00 50.06 292 GLY A C 1
ATOM 2156 O O . GLY A 1 292 ? 0.140 5.871 18.263 1.00 50.06 292 GLY A O 1
ATOM 2157 N N . LYS A 1 293 ? 1.844 7.195 17.640 1.00 58.22 293 LYS A N 1
ATOM 2158 C CA . LYS A 1 293 ? 1.035 8.370 17.260 1.00 58.22 293 LYS A CA 1
ATOM 2159 C C . LYS A 1 293 ? -0.140 8.061 16.314 1.00 58.22 293 LYS A C 1
ATOM 2161 O O . LYS A 1 293 ? -1.156 8.731 16.411 1.00 58.22 293 LYS A O 1
ATOM 2166 N N . SER A 1 294 ? -0.036 7.018 15.482 1.00 60.00 294 SER A N 1
ATOM 2167 C CA . SER A 1 294 ? -1.070 6.638 14.502 1.00 60.00 294 SER A CA 1
ATOM 2168 C C . SER A 1 294 ? -2.451 6.397 15.126 1.00 60.00 294 SER A C 1
ATOM 2170 O O . SER A 1 294 ? -3.434 6.923 14.623 1.00 60.00 294 SER A O 1
ATOM 2172 N N . SER A 1 295 ? -2.538 5.682 16.260 1.00 67.25 295 SER A N 1
ATOM 2173 C CA . SER A 1 295 ? -3.827 5.432 16.937 1.00 67.25 295 SER A CA 1
ATOM 2174 C C . SER A 1 295 ? -4.509 6.710 17.412 1.00 67.25 295 SER A C 1
ATOM 2176 O O . SER A 1 295 ? -5.733 6.791 17.439 1.00 67.25 295 SER A O 1
ATOM 2178 N N . VAL A 1 296 ? -3.708 7.689 17.831 1.00 74.44 296 VAL A N 1
ATOM 2179 C CA . VAL A 1 296 ? -4.201 8.983 18.298 1.00 74.44 296 VAL A CA 1
ATOM 2180 C C . VAL A 1 296 ? -4.685 9.805 17.106 1.00 74.44 296 VAL A C 1
ATOM 2182 O O . VAL A 1 296 ? -5.768 10.376 17.185 1.00 74.44 296 VAL A O 1
ATOM 2185 N N . THR A 1 297 ? -3.944 9.804 15.993 1.00 79.50 297 THR A N 1
ATOM 2186 C CA . THR A 1 297 ? -4.335 10.489 14.753 1.00 79.50 297 THR A CA 1
ATOM 2187 C C . THR A 1 297 ? -5.680 9.988 14.226 1.00 79.50 297 THR A C 1
ATOM 2189 O O . THR A 1 297 ? -6.561 10.801 13.955 1.00 79.50 297 THR A O 1
ATOM 2192 N N . ASP A 1 298 ? -5.894 8.671 14.155 1.00 85.69 298 ASP A N 1
ATOM 2193 C CA . ASP A 1 298 ? -7.153 8.116 13.637 1.00 85.69 298 ASP A CA 1
ATOM 2194 C C . ASP A 1 298 ? -8.362 8.490 14.505 1.00 85.69 298 ASP A C 1
ATOM 2196 O O . ASP A 1 298 ? -9.430 8.806 13.982 1.00 85.69 298 ASP A O 1
ATOM 2200 N N . ILE A 1 299 ? -8.190 8.523 15.829 1.00 86.94 299 ILE A N 1
ATOM 2201 C CA . ILE A 1 299 ? -9.242 8.941 16.765 1.00 86.94 299 ILE A CA 1
ATOM 2202 C C . ILE A 1 299 ? -9.528 10.435 16.648 1.00 86.94 299 ILE A C 1
ATOM 2204 O O . ILE A 1 299 ? -10.693 10.830 16.599 1.00 86.94 299 ILE A O 1
ATOM 2208 N N . VAL A 1 300 ? -8.484 11.267 16.598 1.00 85.69 300 VAL A N 1
ATOM 2209 C CA . VAL A 1 300 ? -8.616 12.724 16.436 1.00 85.69 300 VAL A CA 1
ATOM 2210 C C . VAL A 1 300 ? -9.342 13.053 15.133 1.00 85.69 300 VAL A C 1
ATOM 2212 O O . VAL A 1 300 ? -10.230 13.904 15.126 1.00 85.69 300 VAL A O 1
ATOM 2215 N N . ASN A 1 301 ? -9.036 12.317 14.066 1.00 85.44 301 ASN A N 1
ATOM 2216 C CA . ASN A 1 301 ? -9.663 12.461 12.755 1.00 85.44 301 ASN A CA 1
ATOM 2217 C C . ASN A 1 301 ? -10.992 11.694 12.623 1.00 85.44 301 ASN A C 1
ATOM 2219 O O . ASN A 1 301 ? -11.561 11.650 11.535 1.00 85.44 301 ASN A O 1
ATOM 2223 N N . GLN A 1 302 ? -11.495 11.091 13.709 1.00 90.12 302 GLN A N 1
ATOM 2224 C CA . GLN A 1 302 ? -12.756 10.338 13.758 1.00 90.12 302 GLN A CA 1
ATOM 2225 C C . GLN A 1 302 ? -12.864 9.262 12.665 1.00 90.12 302 GLN A C 1
ATOM 2227 O O . GLN A 1 302 ? -13.936 9.029 12.100 1.00 90.12 302 GLN A O 1
ATOM 2232 N N . ARG A 1 303 ? -11.744 8.616 12.330 1.00 89.75 303 ARG A N 1
ATOM 2233 C CA . ARG A 1 303 ? -11.671 7.642 11.241 1.00 89.75 303 ARG A CA 1
ATOM 2234 C C . ARG A 1 303 ? -12.303 6.312 11.672 1.00 89.75 303 ARG A C 1
ATOM 2236 O O . ARG A 1 303 ? -11.859 5.721 12.661 1.00 89.75 303 ARG A O 1
ATOM 2243 N N . PRO A 1 304 ? -13.301 5.793 10.933 1.00 92.00 304 PRO A N 1
ATOM 2244 C CA . PRO A 1 304 ? -13.871 4.475 11.189 1.00 92.00 304 PRO A CA 1
ATOM 2245 C C . PRO A 1 304 ? -12.941 3.384 10.631 1.00 92.00 304 PRO A C 1
ATOM 2247 O O . PRO A 1 304 ? -13.180 2.830 9.558 1.00 92.00 304 PRO A O 1
ATOM 2250 N N . THR A 1 305 ? -11.841 3.106 11.335 1.00 94.00 305 THR A N 1
ATOM 2251 C CA . THR A 1 305 ? -10.841 2.127 10.878 1.00 94.00 305 THR A CA 1
ATOM 2252 C C . THR A 1 305 ? -11.399 0.704 10.854 1.00 94.00 305 THR A C 1
ATOM 2254 O O . THR A 1 305 ? -12.398 0.387 11.506 1.00 94.00 305 THR A O 1
ATOM 2257 N N . PHE A 1 306 ? -10.735 -0.193 10.124 1.00 96.06 306 PHE A N 1
ATOM 2258 C CA . PHE A 1 306 ? -11.177 -1.579 9.956 1.00 96.06 306 PHE A CA 1
ATOM 2259 C C . PHE A 1 306 ? -11.662 -2.295 11.236 1.00 96.06 306 PHE A C 1
ATOM 2261 O O . PHE A 1 306 ? -12.801 -2.771 11.243 1.00 96.06 306 PHE A O 1
ATOM 2268 N N . PRO A 1 307 ? -10.878 -2.378 12.335 1.00 95.94 307 PRO A N 1
ATOM 2269 C CA . PRO A 1 307 ? -11.322 -3.088 13.534 1.00 95.94 307 PRO A CA 1
ATOM 2270 C C . PRO A 1 307 ? -12.526 -2.417 14.206 1.00 95.94 307 PRO A C 1
ATOM 2272 O O . PRO A 1 307 ? -13.326 -3.103 14.834 1.00 95.94 307 PRO A O 1
ATOM 2275 N N . VAL A 1 308 ? -12.695 -1.100 14.047 1.00 95.75 308 VAL A N 1
ATOM 2276 C CA . VAL A 1 308 ? -13.857 -0.361 14.560 1.00 95.75 308 VAL A CA 1
ATOM 2277 C C . VAL A 1 308 ? -15.124 -0.784 13.834 1.00 95.75 308 VAL A C 1
ATOM 2279 O O . VAL A 1 308 ? -16.131 -1.055 14.485 1.00 95.75 308 VAL A O 1
ATOM 2282 N N . LEU A 1 309 ? -15.073 -0.883 12.506 1.00 97.12 309 LEU A N 1
ATOM 2283 C CA . LEU A 1 309 ? -16.213 -1.318 11.699 1.00 97.12 309 LEU A CA 1
ATOM 2284 C C . LEU A 1 309 ? -16.619 -2.759 12.026 1.00 97.12 309 LEU A C 1
ATOM 2286 O O . LEU A 1 309 ? -17.804 -3.030 12.206 1.00 97.12 309 LEU A O 1
ATOM 2290 N N . VAL A 1 310 ? -15.645 -3.658 12.208 1.00 98.06 310 VAL A N 1
ATOM 2291 C CA . VAL A 1 310 ? -15.908 -5.017 12.718 1.00 98.06 310 VAL A CA 1
ATOM 2292 C C . VAL A 1 310 ? -16.549 -4.956 14.112 1.00 98.06 310 VAL A C 1
ATOM 2294 O O . VAL A 1 310 ? -17.500 -5.680 14.395 1.00 98.06 310 VAL A O 1
ATOM 2297 N N . GLY A 1 311 ? -16.083 -4.051 14.976 1.00 97.44 311 GLY A N 1
ATOM 2298 C CA . GLY A 1 311 ? -16.695 -3.784 16.277 1.00 97.44 311 GLY A CA 1
ATOM 2299 C C . GLY A 1 311 ? -18.164 -3.384 16.178 1.00 97.44 311 GLY A C 1
ATOM 2300 O O . GLY A 1 311 ? -18.985 -3.933 16.901 1.00 97.44 311 GLY A O 1
ATOM 2301 N N . ILE A 1 312 ? -18.517 -2.473 15.271 1.00 96.75 312 ILE A N 1
ATOM 2302 C CA . ILE A 1 312 ? -19.906 -2.036 15.052 1.00 96.75 312 ILE A CA 1
ATOM 2303 C C . ILE A 1 312 ? -20.798 -3.186 14.558 1.00 96.75 312 ILE A C 1
ATOM 2305 O O . ILE A 1 312 ? -21.944 -3.299 15.013 1.00 96.75 312 ILE A O 1
ATOM 2309 N N . GLU A 1 313 ? -20.276 -4.043 13.672 1.00 97.12 313 GLU A N 1
ATOM 2310 C CA . GLU A 1 313 ? -20.969 -5.241 13.173 1.00 97.12 313 GLU A CA 1
ATOM 2311 C C . GLU A 1 313 ? -21.318 -6.212 14.312 1.00 97.12 313 GLU A C 1
ATOM 2313 O O . GLU A 1 313 ? -22.445 -6.705 14.373 1.00 97.12 313 GLU A O 1
ATOM 2318 N N . LEU A 1 314 ? -20.374 -6.458 15.228 1.00 97.88 314 LEU A N 1
ATOM 2319 C CA . LEU A 1 314 ? -20.503 -7.470 16.286 1.00 97.88 314 LEU A CA 1
ATOM 2320 C C . LEU A 1 314 ? -21.130 -6.954 17.590 1.00 97.88 314 LEU A C 1
ATOM 2322 O O . LEU A 1 314 ? -21.664 -7.742 18.368 1.00 97.88 314 LEU A O 1
ATOM 2326 N N . ALA A 1 315 ? -21.043 -5.652 17.858 1.00 97.69 315 ALA A N 1
ATOM 2327 C CA . ALA A 1 315 ? -21.407 -5.064 19.143 1.00 97.69 315 ALA A CA 1
ATOM 2328 C C . ALA A 1 315 ? -22.908 -5.127 19.458 1.00 97.69 315 ALA A C 1
ATOM 2330 O O . ALA A 1 315 ? -23.763 -4.908 18.600 1.00 97.69 315 ALA A O 1
ATOM 2331 N N . ASP A 1 316 ? -23.237 -5.302 2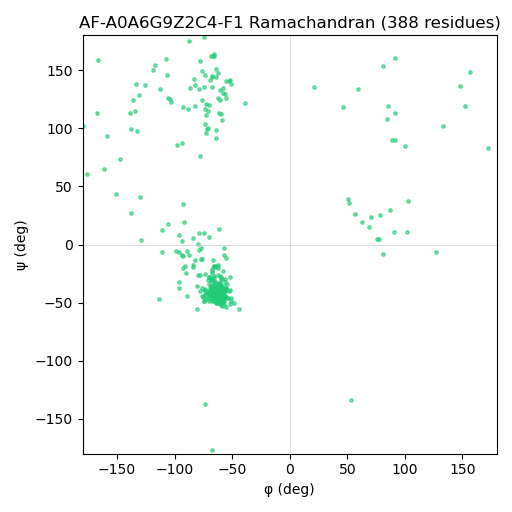0.738 1.00 97.75 316 ASP A N 1
ATOM 2332 C CA . ASP A 1 316 ? -24.572 -5.012 21.261 1.00 97.75 316 ASP A CA 1
ATOM 2333 C C . ASP A 1 316 ? -24.830 -3.493 21.395 1.00 97.75 316 ASP A C 1
ATOM 2335 O O . ASP A 1 316 ? -23.973 -2.646 21.130 1.00 97.75 316 ASP A O 1
ATOM 2339 N N . THR A 1 317 ? -26.033 -3.110 21.829 1.00 97.50 317 THR A N 1
ATOM 2340 C CA . THR A 1 317 ? -26.421 -1.696 21.992 1.00 97.50 317 THR A CA 1
ATOM 2341 C C . THR A 1 317 ? -25.531 -0.920 22.973 1.00 97.50 317 THR A C 1
ATOM 2343 O O . THR A 1 317 ? -25.286 0.269 22.767 1.00 97.50 317 THR A O 1
ATOM 2346 N N . SER A 1 318 ? -25.059 -1.551 24.049 1.00 97.12 318 SER A N 1
ATOM 2347 C CA . SER A 1 318 ? -24.196 -0.919 25.057 1.00 97.12 318 SER A CA 1
ATOM 2348 C C . SER A 1 318 ? -22.774 -0.726 24.527 1.00 97.12 318 SER A C 1
ATOM 2350 O O . SER A 1 318 ? -22.181 0.349 24.659 1.00 97.12 318 SER A O 1
ATOM 2352 N N . GLN A 1 319 ? -22.243 -1.749 23.863 1.00 97.56 319 GLN A N 1
ATOM 2353 C CA . GLN A 1 319 ? -20.932 -1.737 23.226 1.00 97.56 319 GLN A CA 1
ATOM 2354 C C . GLN A 1 319 ? -20.883 -0.726 22.070 1.00 97.56 319 GLN A C 1
ATOM 2356 O O . GLN A 1 319 ? -19.939 0.062 22.006 1.00 97.56 319 GLN A O 1
ATOM 2361 N N . ARG A 1 320 ? -21.926 -0.641 21.228 1.00 96.75 320 ARG A N 1
ATOM 2362 C CA . ARG A 1 320 ? -22.016 0.376 20.159 1.00 96.75 320 ARG A CA 1
ATOM 2363 C C . ARG A 1 320 ? -21.926 1.794 20.711 1.00 96.75 320 ARG A C 1
ATOM 2365 O O . ARG A 1 320 ? -21.113 2.576 20.232 1.00 96.75 320 ARG A O 1
ATOM 2372 N N . ARG A 1 321 ? -22.651 2.103 21.792 1.00 95.81 321 ARG A N 1
ATOM 2373 C CA . ARG A 1 321 ? -22.568 3.422 22.452 1.00 95.81 321 ARG A CA 1
ATOM 2374 C C . ARG A 1 321 ? -21.165 3.738 22.968 1.00 95.81 321 ARG A C 1
ATOM 2376 O O . ARG A 1 321 ? -20.764 4.900 22.972 1.00 95.81 321 ARG A O 1
ATOM 2383 N N . ARG A 1 322 ? -20.411 2.733 23.427 1.00 96.25 322 ARG A N 1
ATOM 2384 C CA . ARG A 1 322 ? -19.010 2.914 23.849 1.00 96.25 322 ARG A CA 1
ATOM 2385 C C . ARG A 1 322 ? -18.098 3.206 22.659 1.00 96.25 322 ARG A C 1
ATOM 2387 O O . ARG A 1 322 ? -17.284 4.116 22.771 1.00 96.25 322 ARG A O 1
ATOM 2394 N N . ILE A 1 323 ? -18.273 2.508 21.535 1.00 95.38 323 ILE A N 1
ATOM 2395 C CA . ILE A 1 323 ? -17.539 2.780 20.286 1.00 95.38 323 ILE A CA 1
ATOM 2396 C C . ILE A 1 323 ? -17.836 4.204 19.790 1.00 95.38 323 ILE A C 1
ATOM 2398 O O . ILE A 1 323 ? -16.912 4.982 19.555 1.00 95.38 323 ILE A O 1
ATOM 2402 N N . GLU A 1 324 ? -19.116 4.582 19.722 1.00 94.56 324 GLU A N 1
ATOM 2403 C CA . GLU A 1 324 ? -19.558 5.933 19.350 1.00 94.56 324 GLU A CA 1
ATOM 2404 C C . GLU A 1 324 ? -18.973 7.001 20.277 1.00 94.56 324 GLU A C 1
ATOM 2406 O O . GLU A 1 324 ? -18.504 8.043 19.823 1.00 94.56 324 GLU A O 1
ATOM 2411 N N . ARG A 1 325 ? -18.954 6.747 21.591 1.00 92.81 325 ARG A N 1
ATOM 2412 C CA . ARG A 1 325 ? -18.359 7.668 22.566 1.00 92.81 325 ARG A CA 1
ATOM 2413 C C . ARG A 1 325 ? -16.853 7.828 22.359 1.00 92.81 325 ARG A C 1
ATOM 2415 O O . ARG A 1 325 ? -16.365 8.948 22.500 1.00 92.81 325 ARG A O 1
ATOM 2422 N N . SER A 1 326 ? -16.139 6.747 22.045 1.00 91.81 326 SER A N 1
ATOM 2423 C CA . SER A 1 326 ? -14.699 6.782 21.773 1.00 91.81 326 SER A CA 1
ATOM 2424 C C . SER A 1 326 ? -14.358 7.616 20.540 1.00 91.81 326 SER A C 1
ATOM 2426 O O . SER A 1 326 ? -13.416 8.399 20.597 1.00 91.81 326 SER A O 1
ATOM 2428 N N . LEU A 1 327 ? -15.119 7.489 19.448 1.00 88.12 327 LEU A N 1
ATOM 2429 C CA . LEU A 1 327 ? -14.833 8.199 18.191 1.00 88.12 327 LEU A CA 1
ATOM 2430 C C . LEU A 1 327 ? -15.569 9.533 18.031 1.00 88.12 327 LEU A C 1
ATOM 2432 O O . LEU A 1 327 ? -15.236 10.314 17.150 1.00 88.12 327 LEU A O 1
ATOM 2436 N N . GLY A 1 328 ? -16.516 9.854 18.912 1.00 84.06 328 GLY A N 1
ATOM 2437 C CA . GLY A 1 328 ? -17.294 11.093 18.851 1.00 84.06 328 GLY A CA 1
ATOM 2438 C C . GLY A 1 328 ? -16.553 12.369 19.277 1.00 84.06 328 GLY A C 1
ATOM 2439 O O . GLY A 1 328 ? -17.208 13.385 19.497 1.00 84.06 328 GLY A O 1
ATOM 2440 N N . GLY A 1 329 ? -15.230 12.328 19.479 1.00 82.88 329 GLY A N 1
ATOM 2441 C CA . GLY A 1 329 ? -14.406 13.500 19.820 1.00 82.88 329 GLY A CA 1
ATOM 2442 C C . GLY A 1 329 ? -14.638 14.091 21.219 1.00 82.88 329 GLY A C 1
ATOM 2443 O O . GLY A 1 329 ? -14.247 15.224 21.483 1.00 82.88 329 GLY A O 1
ATOM 2444 N N . ARG A 1 330 ? -15.301 13.354 22.121 1.00 84.38 330 ARG A N 1
ATOM 2445 C CA . ARG A 1 330 ? -15.668 13.832 23.474 1.00 84.38 330 ARG A CA 1
ATOM 2446 C C . ARG A 1 330 ? -14.689 13.424 24.574 1.00 84.38 330 ARG A C 1
ATOM 2448 O O . ARG A 1 330 ? -14.871 13.825 25.720 1.00 84.38 330 ARG A O 1
ATOM 2455 N N . LEU A 1 331 ? -13.711 12.587 24.250 1.00 88.06 331 LEU A N 1
ATOM 2456 C CA . LEU A 1 331 ? -12.715 12.073 25.183 1.00 88.06 331 LEU A CA 1
ATOM 2457 C C . LEU A 1 331 ? -11.317 12.517 24.736 1.00 88.06 331 LEU A C 1
ATOM 2459 O O . LEU A 1 331 ? -11.083 12.637 23.531 1.00 88.06 331 LEU A O 1
ATOM 2463 N N . PRO A 1 332 ? -10.370 12.705 25.671 1.00 90.38 332 PRO A N 1
ATOM 2464 C CA . PRO A 1 332 ? -8.954 12.771 25.328 1.00 90.38 332 PRO A CA 1
ATOM 2465 C C . PRO A 1 332 ? -8.551 11.546 24.499 1.00 90.38 332 PRO A C 1
ATOM 2467 O O . PRO A 1 332 ? -8.990 10.433 24.794 1.00 90.38 332 PRO A O 1
ATOM 2470 N N . ALA A 1 333 ? -7.705 11.726 23.483 1.00 87.19 333 ALA A N 1
ATOM 2471 C CA . ALA A 1 333 ? -7.415 10.668 22.511 1.00 87.19 333 ALA A CA 1
ATOM 2472 C C . ALA A 1 333 ? -6.868 9.373 23.147 1.00 87.19 333 ALA A C 1
ATOM 2474 O O . ALA A 1 333 ? -7.285 8.280 22.771 1.00 87.19 333 ALA A O 1
ATOM 2475 N N . ASP A 1 334 ? -6.019 9.481 24.172 1.00 86.81 334 ASP A N 1
ATOM 2476 C CA . ASP A 1 334 ? -5.482 8.318 24.895 1.00 86.81 334 ASP A CA 1
ATOM 2477 C C . ASP A 1 334 ? -6.552 7.579 25.719 1.00 86.81 334 ASP A C 1
ATOM 2479 O O . ASP A 1 334 ? -6.476 6.369 25.945 1.00 86.81 334 ASP A O 1
ATOM 2483 N N . GLU A 1 335 ? -7.564 8.295 26.211 1.00 90.44 335 GLU A N 1
ATOM 2484 C CA . GLU A 1 335 ? -8.705 7.694 26.905 1.00 90.44 335 GLU A CA 1
ATOM 2485 C C . GLU A 1 335 ? -9.661 7.035 25.908 1.00 90.44 335 GLU A C 1
ATOM 2487 O O . GLU A 1 335 ? -10.064 5.888 26.110 1.00 90.44 335 GLU A O 1
ATOM 2492 N N . ALA A 1 336 ? -9.956 7.721 24.800 1.00 91.69 336 ALA A N 1
ATOM 2493 C CA . ALA A 1 336 ? -10.733 7.185 23.691 1.00 91.69 336 ALA A CA 1
ATOM 2494 C C . ALA A 1 336 ? -10.122 5.889 23.148 1.00 91.69 336 ALA A C 1
ATOM 2496 O O . ALA A 1 336 ? -10.853 4.913 22.973 1.00 91.69 336 ALA A O 1
ATOM 2497 N N . HIS A 1 337 ? -8.798 5.853 22.944 1.00 90.88 337 HIS A N 1
ATOM 2498 C CA . HIS A 1 337 ? -8.078 4.679 22.443 1.00 90.88 337 HIS A CA 1
ATOM 2499 C C . HIS A 1 337 ? -8.177 3.500 23.402 1.00 90.88 337 HIS A C 1
ATOM 2501 O O . HIS A 1 337 ? -8.520 2.397 22.979 1.00 90.88 337 HIS A O 1
ATOM 2507 N N . ARG A 1 338 ? -7.951 3.732 24.702 1.00 90.56 338 ARG A N 1
ATOM 2508 C CA . ARG A 1 338 ? -8.081 2.688 25.729 1.00 90.56 338 ARG A CA 1
ATOM 2509 C C . ARG A 1 338 ? -9.497 2.126 25.788 1.00 90.56 338 ARG A C 1
ATOM 2511 O O . ARG A 1 338 ? -9.657 0.906 25.781 1.00 90.56 338 ARG A O 1
ATOM 2518 N N . LEU A 1 339 ? -10.514 2.991 25.793 1.00 92.94 339 LEU A N 1
ATOM 2519 C CA . LEU A 1 339 ? -11.915 2.567 25.788 1.00 92.94 339 LEU A CA 1
ATOM 2520 C C . LEU A 1 339 ? -12.263 1.789 24.511 1.00 92.94 339 LEU A C 1
ATOM 2522 O O . LEU A 1 339 ? -12.931 0.757 24.594 1.00 92.94 339 LEU A O 1
ATOM 2526 N N . LEU A 1 340 ? -11.782 2.255 23.354 1.00 93.44 340 LEU A N 1
ATOM 2527 C CA . LEU A 1 340 ? -12.030 1.630 22.057 1.00 93.44 340 LEU A CA 1
ATOM 2528 C C . LEU A 1 340 ? -11.378 0.247 21.995 1.00 93.44 340 LEU A C 1
ATOM 2530 O O . LEU A 1 340 ? -12.048 -0.736 21.709 1.00 93.44 340 LEU A O 1
ATOM 2534 N N . ARG A 1 341 ? -10.103 0.125 22.376 1.00 93.06 341 ARG A N 1
ATOM 2535 C CA . ARG A 1 341 ? -9.422 -1.172 22.486 1.00 93.06 341 ARG A CA 1
ATOM 2536 C C . ARG A 1 341 ? -10.176 -2.126 23.411 1.00 93.06 341 ARG A C 1
ATOM 2538 O O . ARG A 1 341 ? -10.348 -3.295 23.066 1.00 93.06 341 ARG A O 1
ATOM 2545 N N . GLN A 1 342 ? -10.621 -1.643 24.571 1.00 94.56 342 GLN A N 1
ATOM 2546 C CA . GLN A 1 342 ? -11.349 -2.461 25.534 1.00 94.56 342 GLN A CA 1
ATOM 2547 C C . GLN A 1 342 ? -12.638 -3.021 24.915 1.00 94.56 342 GLN A C 1
ATOM 2549 O O . GLN A 1 342 ? -12.835 -4.233 24.919 1.00 94.56 342 GLN A O 1
ATOM 2554 N N . VAL A 1 343 ? -13.486 -2.170 24.328 1.00 96.75 343 VAL A N 1
ATOM 2555 C CA . VAL A 1 343 ? -14.748 -2.632 23.724 1.00 96.75 343 VAL A CA 1
ATOM 2556 C C . VAL A 1 343 ? -14.514 -3.513 22.489 1.00 96.75 343 VAL A C 1
ATOM 2558 O O . VAL A 1 343 ? -15.217 -4.502 22.304 1.00 96.75 343 VAL A O 1
ATOM 2561 N N . LEU A 1 344 ? -13.484 -3.241 21.682 1.00 96.38 344 LEU A N 1
ATOM 2562 C CA . LEU A 1 344 ? -13.103 -4.097 20.549 1.00 96.38 344 LEU A CA 1
ATOM 2563 C C . LEU A 1 344 ? -12.591 -5.477 20.990 1.00 96.38 344 LEU A C 1
ATOM 2565 O O . LEU A 1 344 ? -12.750 -6.460 20.270 1.00 96.38 344 LEU A O 1
ATOM 2569 N N . THR A 1 345 ? -11.998 -5.564 22.180 1.00 96.06 345 THR A N 1
ATOM 2570 C CA . THR A 1 345 ? -11.599 -6.844 22.778 1.00 96.06 345 THR A CA 1
ATOM 2571 C C . THR A 1 345 ? -12.824 -7.600 23.293 1.00 96.06 345 THR A C 1
ATOM 2573 O O . THR A 1 345 ? -12.997 -8.771 22.972 1.00 96.06 345 THR A O 1
ATOM 2576 N N . GLU A 1 346 ? -13.702 -6.929 24.044 1.00 97.19 346 GLU A N 1
ATOM 2577 C CA . GLU A 1 346 ? -14.919 -7.527 24.617 1.00 97.19 346 GLU A CA 1
ATOM 2578 C C . GLU A 1 346 ? -15.910 -8.028 23.554 1.00 97.19 346 GLU A C 1
ATOM 2580 O O . GLU A 1 346 ? -16.585 -9.030 23.765 1.00 97.19 346 GLU A O 1
ATOM 2585 N N . THR A 1 347 ? -15.994 -7.347 22.409 1.00 97.75 347 THR A N 1
ATOM 2586 C CA . THR A 1 347 ? -16.843 -7.742 21.267 1.00 97.75 347 THR A CA 1
ATOM 2587 C C . THR A 1 347 ? -16.271 -8.907 20.456 1.00 97.75 347 THR A C 1
ATOM 2589 O O . THR A 1 347 ? -16.964 -9.450 19.602 1.00 97.75 347 THR A O 1
ATOM 2592 N N . GLY A 1 348 ? -15.001 -9.276 20.664 1.00 97.69 348 GLY A N 1
ATOM 2593 C CA . GLY A 1 348 ? -14.286 -10.220 19.799 1.00 97.69 348 GLY A CA 1
ATOM 2594 C C . GLY A 1 348 ? -13.834 -9.630 18.456 1.00 97.69 348 GLY A C 1
ATOM 2595 O O . GLY A 1 348 ? -13.244 -10.345 17.644 1.00 97.69 348 GLY A O 1
ATOM 2596 N N . ALA A 1 349 ? -14.036 -8.329 18.222 1.00 97.56 349 ALA A N 1
ATOM 2597 C CA . ALA A 1 349 ? -13.727 -7.674 16.954 1.00 97.56 349 ALA A CA 1
ATOM 2598 C C . ALA A 1 349 ? -12.246 -7.742 16.571 1.00 97.56 349 ALA A C 1
ATOM 2600 O O . ALA A 1 349 ? -11.932 -7.888 15.395 1.00 97.56 349 ALA A O 1
ATOM 2601 N N . LEU A 1 350 ? -11.322 -7.691 17.538 1.00 95.88 350 LEU A N 1
ATOM 2602 C CA . LEU A 1 350 ? -9.885 -7.814 17.245 1.00 95.88 350 LEU A CA 1
ATOM 2603 C C . LEU A 1 350 ? -9.507 -9.209 16.721 1.00 95.88 350 LEU A C 1
ATOM 2605 O O . LEU A 1 350 ? -8.655 -9.327 15.835 1.00 95.88 350 LEU A O 1
ATOM 2609 N N . ALA A 1 351 ? -10.140 -10.261 17.248 1.00 96.12 351 ALA A N 1
ATOM 2610 C CA . ALA A 1 351 ? -9.915 -11.631 16.796 1.00 96.12 351 ALA A CA 1
ATOM 2611 C C . ALA A 1 351 ? -10.513 -11.845 15.398 1.00 96.12 351 ALA A C 1
ATOM 2613 O O . ALA A 1 351 ? -9.824 -12.340 14.507 1.00 96.12 351 ALA A O 1
ATOM 2614 N N . GLU A 1 352 ? -11.747 -11.385 15.184 1.00 98.12 352 GLU A N 1
ATOM 2615 C CA . GLU A 1 352 ? -12.419 -11.440 13.881 1.00 98.12 352 GLU A CA 1
ATOM 2616 C C . GLU A 1 352 ? -11.665 -10.628 12.813 1.00 98.12 352 GLU A C 1
ATOM 2618 O O . GLU A 1 352 ? -11.400 -11.120 11.718 1.00 98.12 352 GLU A O 1
ATOM 2623 N N . ALA A 1 353 ? -11.226 -9.410 13.141 1.00 96.50 353 ALA A N 1
ATOM 2624 C CA . ALA A 1 353 ? -10.404 -8.585 12.260 1.00 96.50 353 ALA A CA 1
ATOM 2625 C C . ALA A 1 353 ? -9.097 -9.298 11.874 1.00 96.50 353 ALA A C 1
ATOM 2627 O O . ALA A 1 353 ? -8.717 -9.310 10.702 1.00 96.50 353 ALA A O 1
ATOM 2628 N N . SER A 1 354 ? -8.434 -9.949 12.837 1.00 94.88 354 SER A N 1
ATOM 2629 C CA . SER A 1 354 ? -7.226 -10.745 12.578 1.00 94.88 354 SER A CA 1
ATOM 2630 C C . SER A 1 354 ? -7.502 -11.921 11.633 1.00 94.88 354 SER A C 1
ATOM 2632 O O . SER A 1 354 ? -6.706 -12.177 10.729 1.00 94.88 354 SER A O 1
ATOM 2634 N N . ALA A 1 355 ? -8.633 -12.614 11.805 1.00 96.06 355 ALA A N 1
ATOM 2635 C CA . ALA A 1 355 ? -9.039 -13.723 10.943 1.00 96.06 355 ALA A CA 1
ATOM 2636 C C . ALA A 1 355 ? -9.333 -13.259 9.508 1.00 96.06 355 ALA A C 1
ATOM 2638 O O . ALA A 1 355 ? -8.867 -13.883 8.554 1.00 96.06 355 ALA A O 1
ATOM 2639 N N . ARG A 1 356 ? -10.026 -12.125 9.339 1.00 96.69 356 ARG A N 1
ATOM 2640 C CA . ARG A 1 356 ? -10.289 -11.526 8.018 1.00 96.69 356 ARG A CA 1
ATOM 2641 C C . ARG A 1 356 ? -9.000 -11.095 7.311 1.00 96.69 356 ARG A C 1
ATOM 2643 O O . ARG A 1 356 ? -8.860 -11.357 6.121 1.00 96.69 356 ARG A O 1
ATOM 2650 N N . VAL A 1 357 ? -8.030 -10.512 8.027 1.00 94.62 357 VAL A N 1
ATOM 2651 C CA . VAL A 1 357 ? -6.690 -10.228 7.465 1.00 94.62 357 VAL A CA 1
ATOM 2652 C C . VAL A 1 357 ? -6.023 -11.519 6.984 1.00 94.62 357 VAL A C 1
ATOM 2654 O O . VAL A 1 357 ? -5.508 -11.562 5.871 1.00 94.62 357 VAL A O 1
ATOM 2657 N N . ALA A 1 358 ? -6.047 -12.585 7.789 1.00 93.12 358 ALA A N 1
ATOM 2658 C CA . ALA A 1 358 ? -5.460 -13.869 7.405 1.00 93.12 358 ALA A CA 1
ATOM 2659 C C . ALA A 1 358 ? -6.148 -14.491 6.173 1.00 93.12 358 ALA A C 1
ATOM 2661 O O . ALA A 1 358 ? -5.470 -15.081 5.332 1.00 93.12 358 ALA A O 1
ATOM 2662 N N . ALA A 1 359 ? -7.467 -14.324 6.037 1.00 95.38 359 ALA A N 1
ATOM 2663 C CA . ALA A 1 359 ? -8.224 -14.793 4.879 1.00 95.38 359 ALA A CA 1
ATOM 2664 C C . ALA A 1 359 ? -7.815 -14.077 3.579 1.00 95.38 359 ALA A C 1
ATOM 2666 O O . ALA A 1 359 ? -7.609 -14.743 2.567 1.00 95.38 359 ALA A O 1
ATOM 2667 N N . GLU A 1 360 ? -7.617 -12.753 3.607 1.00 95.25 360 GLU A N 1
ATOM 2668 C CA . GLU A 1 360 ? -7.108 -12.009 2.442 1.00 95.25 360 GLU A CA 1
ATOM 2669 C C . GLU A 1 360 ? -5.703 -12.480 2.039 1.00 95.25 360 GLU A C 1
ATOM 2671 O O . GLU A 1 360 ? -5.414 -12.659 0.861 1.00 95.25 360 GLU A O 1
ATOM 2676 N N . VAL A 1 361 ? -4.831 -12.769 3.007 1.00 93.06 361 VAL A N 1
ATOM 2677 C CA . VAL A 1 361 ? -3.488 -13.306 2.721 1.00 93.06 361 VAL A CA 1
ATOM 2678 C C . VAL A 1 361 ? -3.565 -14.700 2.103 1.00 93.06 361 VAL A C 1
ATOM 2680 O O . VAL A 1 361 ? -2.831 -15.002 1.163 1.00 93.06 361 VAL A O 1
ATOM 2683 N N . ALA A 1 362 ? -4.455 -15.558 2.604 1.00 94.38 362 ALA A N 1
ATOM 2684 C CA . ALA A 1 362 ? -4.678 -16.879 2.028 1.00 94.38 362 ALA A CA 1
ATOM 2685 C C . ALA A 1 362 ? -5.195 -16.788 0.581 1.00 94.38 362 ALA A C 1
ATOM 2687 O O . ALA A 1 362 ? -4.722 -17.535 -0.276 1.00 94.38 362 ALA A O 1
ATOM 2688 N N . ALA A 1 363 ? -6.100 -15.845 0.297 1.00 95.81 363 ALA A N 1
ATOM 2689 C CA . ALA A 1 363 ? -6.580 -15.570 -1.056 1.00 95.81 363 ALA A CA 1
ATOM 2690 C C . ALA A 1 363 ? -5.447 -15.076 -1.971 1.00 95.81 363 ALA A C 1
ATOM 2692 O O . ALA A 1 363 ? -5.245 -15.637 -3.046 1.00 95.81 363 ALA A O 1
ATOM 2693 N N . ALA A 1 364 ? -4.621 -14.133 -1.499 1.00 95.06 364 ALA A N 1
ATOM 2694 C CA . ALA A 1 364 ? -3.446 -13.667 -2.233 1.00 95.06 364 ALA A CA 1
ATOM 2695 C C . ALA A 1 364 ? -2.515 -14.838 -2.612 1.00 95.06 364 ALA A C 1
ATOM 2697 O O . ALA A 1 364 ? -2.097 -14.969 -3.761 1.00 95.06 364 ALA A O 1
ATOM 2698 N N . ARG A 1 365 ? -2.220 -15.750 -1.676 1.00 93.12 365 ARG A N 1
ATOM 2699 C CA . ARG A 1 365 ? -1.395 -16.937 -1.970 1.00 93.12 365 ARG A CA 1
ATOM 2700 C C . ARG A 1 365 ? -2.012 -17.840 -3.032 1.00 93.12 365 ARG A C 1
ATOM 2702 O O . ARG A 1 365 ? -1.282 -18.360 -3.874 1.00 93.12 365 ARG A O 1
ATOM 2709 N N . ALA A 1 366 ? -3.325 -18.054 -2.975 1.00 95.50 366 ALA A N 1
ATOM 2710 C CA . ALA A 1 366 ? -4.022 -18.912 -3.927 1.00 95.50 366 ALA A CA 1
ATOM 2711 C C . ALA A 1 366 ? -3.879 -18.386 -5.366 1.00 95.50 366 ALA A C 1
ATOM 2713 O O . ALA A 1 366 ? -3.637 -19.176 -6.280 1.00 95.50 366 ALA A O 1
ATOM 2714 N N . ASP A 1 367 ? -3.906 -17.064 -5.552 1.00 96.75 367 ASP A N 1
ATOM 2715 C CA . ASP A 1 367 ? -3.714 -16.422 -6.859 1.00 96.75 367 ASP A CA 1
ATOM 2716 C C . ASP A 1 367 ? -2.309 -16.619 -7.448 1.00 96.75 367 ASP A C 1
ATOM 2718 O O . ASP A 1 367 ? -2.116 -16.491 -8.660 1.00 96.75 367 ASP A O 1
ATOM 2722 N N . LEU A 1 368 ? -1.322 -16.978 -6.620 1.00 95.81 368 LEU A N 1
ATOM 2723 C CA . LEU A 1 368 ? 0.041 -17.272 -7.064 1.00 95.81 368 LEU A CA 1
ATOM 2724 C C . LEU A 1 368 ? 0.268 -18.743 -7.440 1.00 95.81 368 LEU A C 1
ATOM 2726 O O . LEU A 1 368 ? 1.322 -19.069 -7.991 1.00 95.81 368 LEU A O 1
ATOM 2730 N N . ALA A 1 369 ? -0.711 -19.630 -7.232 1.00 93.38 369 ALA A N 1
ATOM 2731 C CA . ALA A 1 369 ? -0.598 -21.046 -7.593 1.00 93.38 369 ALA A CA 1
ATOM 2732 C C . ALA A 1 369 ? -0.166 -21.294 -9.062 1.00 93.38 369 ALA A C 1
ATOM 2734 O O . ALA A 1 369 ? 0.686 -22.163 -9.277 1.00 93.38 369 ALA A O 1
ATOM 2735 N N . PRO A 1 370 ? -0.638 -20.532 -10.078 1.00 93.94 370 PRO A N 1
ATOM 2736 C CA . PRO A 1 370 ? -0.218 -20.716 -11.474 1.00 93.94 370 PRO A CA 1
ATOM 2737 C C . PRO A 1 370 ? 1.273 -20.451 -11.742 1.00 93.94 370 PRO A C 1
ATOM 2739 O O . PRO A 1 370 ? 1.807 -20.880 -12.767 1.00 93.94 370 PRO A O 1
ATOM 2742 N N . PHE A 1 371 ? 1.967 -19.746 -10.844 1.00 93.88 371 PHE A N 1
ATOM 2743 C CA . PHE A 1 371 ? 3.388 -19.429 -10.998 1.00 93.88 371 PHE A CA 1
ATOM 2744 C C . PHE A 1 371 ? 4.300 -20.561 -10.508 1.00 93.88 371 PHE A C 1
ATOM 2746 O O . PHE A 1 371 ? 5.471 -20.610 -10.902 1.00 93.88 371 PHE A O 1
ATOM 2753 N N . GLY A 1 372 ? 3.777 -21.493 -9.701 1.00 93.19 372 GLY A N 1
ATOM 2754 C CA . GLY A 1 372 ? 4.564 -22.541 -9.052 1.00 93.19 372 GLY A CA 1
ATOM 2755 C C . GLY A 1 372 ? 5.736 -21.941 -8.272 1.00 93.19 372 GLY A C 1
ATOM 2756 O O . GLY A 1 372 ? 5.586 -20.919 -7.606 1.00 93.19 372 GLY A O 1
ATOM 2757 N N . VAL A 1 373 ? 6.929 -22.517 -8.439 1.00 89.00 373 VAL A N 1
ATOM 2758 C CA . VAL A 1 373 ? 8.169 -22.050 -7.785 1.00 89.00 373 VAL A CA 1
ATOM 2759 C C . VAL A 1 373 ? 8.471 -20.571 -8.082 1.00 89.00 373 VAL A C 1
ATOM 2761 O O . VAL A 1 373 ? 9.012 -19.862 -7.240 1.00 89.00 373 VAL A O 1
ATOM 2764 N N . ARG A 1 374 ? 8.054 -20.047 -9.247 1.00 92.31 374 ARG A N 1
ATOM 2765 C CA . ARG A 1 374 ? 8.270 -18.631 -9.611 1.00 92.31 374 ARG A CA 1
ATOM 2766 C C . ARG A 1 374 ? 7.498 -17.652 -8.714 1.00 92.31 374 ARG A C 1
ATOM 2768 O O . ARG A 1 374 ? 7.831 -16.474 -8.692 1.00 92.31 374 ARG A O 1
ATOM 2775 N N . GLY A 1 375 ? 6.467 -18.118 -8.004 1.00 92.12 375 GLY A N 1
ATOM 2776 C CA . GLY A 1 375 ? 5.657 -17.310 -7.090 1.00 92.12 375 GLY A CA 1
ATOM 2777 C C . GLY A 1 375 ? 6.136 -17.324 -5.635 1.00 92.12 375 GLY A C 1
ATOM 2778 O O . GLY A 1 375 ? 5.650 -16.525 -4.839 1.00 92.12 375 GLY A O 1
ATOM 2779 N N . GLU A 1 376 ? 7.086 -18.188 -5.261 1.00 90.62 376 GLU A N 1
ATOM 2780 C CA . GLU A 1 376 ? 7.472 -18.404 -3.855 1.00 90.62 376 GLU A CA 1
ATOM 2781 C C . GLU A 1 376 ? 8.006 -17.140 -3.174 1.00 90.62 376 GLU A C 1
ATOM 2783 O O . GLU A 1 376 ? 7.684 -16.877 -2.016 1.00 90.62 376 GLU A O 1
ATOM 2788 N N . ARG A 1 377 ? 8.754 -16.305 -3.902 1.00 90.62 377 ARG A N 1
ATOM 2789 C CA . ARG A 1 377 ? 9.271 -15.035 -3.372 1.00 90.62 377 ARG A CA 1
ATOM 2790 C C . ARG A 1 377 ? 8.163 -14.023 -3.088 1.00 90.62 377 ARG A C 1
ATOM 2792 O O . ARG A 1 377 ? 8.196 -13.360 -2.056 1.00 90.62 377 ARG A O 1
ATOM 2799 N N . LEU A 1 378 ? 7.150 -13.946 -3.952 1.00 93.25 378 LEU A N 1
ATOM 2800 C CA . LEU A 1 378 ? 5.969 -13.104 -3.729 1.00 93.25 378 LEU A CA 1
ATOM 2801 C C . LEU A 1 378 ? 5.127 -13.616 -2.551 1.00 93.25 378 LEU A C 1
ATOM 2803 O O . LEU A 1 378 ? 4.620 -12.812 -1.771 1.00 93.25 378 LEU A O 1
ATOM 2807 N N . ILE A 1 379 ? 5.030 -14.938 -2.380 1.00 91.00 379 ILE A N 1
ATOM 2808 C CA . ILE A 1 379 ? 4.388 -15.554 -1.213 1.00 91.00 379 ILE A CA 1
ATOM 2809 C C . ILE A 1 379 ? 5.144 -15.186 0.071 1.00 91.00 379 ILE A C 1
ATOM 2811 O O . ILE A 1 379 ? 4.535 -14.703 1.023 1.00 91.00 379 ILE A O 1
ATOM 2815 N N . ALA A 1 380 ? 6.467 -15.363 0.094 1.00 89.12 380 ALA A N 1
ATOM 2816 C CA . ALA A 1 380 ? 7.298 -15.024 1.248 1.00 89.12 380 ALA A CA 1
ATOM 2817 C C . ALA A 1 380 ? 7.225 -13.526 1.592 1.00 89.12 380 ALA A C 1
ATOM 2819 O O . ALA A 1 380 ? 7.209 -13.149 2.764 1.00 89.12 380 ALA A O 1
ATOM 2820 N N . LEU A 1 381 ? 7.137 -12.672 0.572 1.00 87.25 381 LEU A N 1
ATOM 2821 C CA . LEU A 1 381 ? 6.963 -11.233 0.721 1.00 87.25 381 LEU A CA 1
ATOM 2822 C C . LEU A 1 381 ? 5.590 -10.870 1.309 1.00 87.25 381 LEU A C 1
ATOM 2824 O O . LEU A 1 381 ? 5.508 -10.041 2.215 1.00 87.25 381 LEU A O 1
ATOM 2828 N N . ALA A 1 382 ? 4.512 -11.499 0.835 1.00 87.06 382 ALA A N 1
ATOM 2829 C CA . ALA A 1 382 ? 3.184 -11.332 1.424 1.00 87.06 382 ALA A CA 1
ATOM 2830 C C . ALA A 1 382 ? 3.184 -11.747 2.904 1.00 87.06 382 ALA A C 1
ATOM 2832 O O . ALA A 1 382 ? 2.658 -11.036 3.763 1.00 87.06 382 ALA A O 1
ATOM 2833 N N . ASP A 1 383 ? 3.857 -12.851 3.221 1.00 85.12 383 ASP A N 1
ATOM 2834 C CA . ASP A 1 383 ? 3.961 -13.369 4.581 1.00 85.12 383 ASP A CA 1
ATOM 2835 C C . ASP A 1 383 ? 4.736 -12.467 5.511 1.00 85.12 383 ASP A C 1
ATOM 2837 O O . ASP A 1 383 ? 4.354 -12.324 6.668 1.00 85.12 383 ASP A O 1
ATOM 2841 N N . SER A 1 384 ? 5.812 -11.853 5.038 1.00 82.50 384 SER A N 1
ATOM 2842 C CA . SER A 1 384 ? 6.644 -10.992 5.866 1.00 82.50 384 SER A CA 1
ATOM 2843 C C . SER A 1 384 ? 6.016 -9.622 6.115 1.00 82.50 384 SER A C 1
ATOM 2845 O O . SER A 1 384 ? 6.104 -9.093 7.230 1.00 82.50 384 SER A O 1
ATOM 2847 N N . MET A 1 385 ? 5.333 -9.060 5.109 1.00 77.19 385 MET A N 1
ATOM 2848 C CA . MET A 1 385 ? 4.576 -7.809 5.232 1.00 77.19 385 MET A CA 1
ATOM 2849 C C . MET A 1 385 ? 3.530 -7.918 6.327 1.00 77.19 385 MET A C 1
ATOM 2851 O O . MET A 1 385 ? 3.344 -6.995 7.122 1.00 77.19 385 MET A O 1
ATOM 2855 N N . ILE A 1 386 ? 2.901 -9.086 6.406 1.00 74.06 386 ILE A N 1
ATOM 2856 C CA . ILE A 1 386 ? 1.932 -9.395 7.433 1.00 74.06 386 ILE A CA 1
ATOM 2857 C C . ILE A 1 386 ? 2.699 -9.789 8.700 1.00 74.06 386 ILE A C 1
ATOM 2859 O O . ILE A 1 386 ? 2.623 -9.088 9.683 1.00 74.06 386 ILE A O 1
ATOM 2863 N N . GLY A 1 387 ? 3.595 -10.762 8.727 1.00 65.62 387 GLY A N 1
ATOM 2864 C CA . GLY A 1 387 ? 4.349 -11.195 9.919 1.00 65.62 387 GLY A CA 1
ATOM 2865 C C . GLY A 1 387 ? 5.199 -10.142 10.665 1.00 65.62 387 GLY A C 1
ATOM 2866 O O . GLY A 1 387 ? 5.646 -10.429 11.772 1.00 65.62 387 GLY A O 1
ATOM 2867 N N . ARG A 1 388 ? 5.388 -8.918 10.136 1.00 54.66 388 ARG A N 1
ATOM 2868 C CA . ARG A 1 388 ? 6.298 -7.860 10.648 1.00 54.66 388 ARG A CA 1
ATOM 2869 C C . ARG A 1 388 ? 7.788 -8.249 10.626 1.00 54.66 388 ARG A C 1
ATOM 2871 O O . ARG A 1 388 ? 8.591 -7.594 11.282 1.00 54.66 388 ARG A O 1
ATOM 2878 N N . THR A 1 389 ? 8.177 -9.244 9.837 1.00 46.28 389 THR A N 1
ATOM 2879 C CA . THR A 1 389 ? 9.576 -9.687 9.671 1.00 46.28 389 THR A CA 1
ATOM 2880 C C . THR A 1 389 ? 10.311 -9.003 8.510 1.00 46.28 389 THR A C 1
ATOM 2882 O O . THR A 1 389 ? 11.331 -9.512 8.058 1.00 46.28 389 THR A O 1
ATOM 2885 N N . TRP A 1 390 ? 9.817 -7.851 8.041 1.00 41.31 390 TRP A N 1
ATOM 2886 C CA . TRP A 1 390 ? 10.432 -7.054 6.969 1.00 41.31 390 TRP A CA 1
ATOM 2887 C C . TRP A 1 390 ? 10.965 -5.706 7.431 1.00 41.31 390 TRP A C 1
ATOM 2889 O O . TRP A 1 390 ? 10.164 -4.935 8.030 1.00 41.31 390 TRP A O 1
#

Solvent-accessible surface area (backbone atoms only — not comparable to full-atom values): 21592 Å² total; per-residue (Å²): 138,88,89,81,89,79,91,85,85,96,81,87,86,87,84,88,86,79,91,80,79,92,80,91,83,85,90,88,81,88,83,89,84,89,84,88,88,79,95,70,82,84,74,91,68,64,46,72,69,79,82,70,78,87,82,78,94,74,82,66,93,81,87,72,80,71,84,50,103,74,67,65,58,64,68,55,40,53,50,47,57,61,57,69,58,70,62,98,74,51,73,62,58,55,49,40,42,53,62,50,52,80,67,76,86,54,59,43,24,41,39,12,28,50,29,10,35,40,45,40,21,52,44,67,78,36,44,80,39,24,51,22,50,47,30,39,51,43,17,52,50,44,49,45,32,64,74,72,64,42,55,61,52,98,93,36,67,22,54,37,66,70,66,34,61,71,54,22,52,54,29,20,54,51,26,47,51,46,19,55,52,36,39,57,49,36,46,82,75,50,45,56,63,70,33,41,52,49,30,49,50,42,44,52,50,21,53,54,33,25,54,51,11,54,57,46,50,66,72,34,43,71,42,69,78,64,48,70,70,54,51,51,53,28,37,34,21,48,49,6,25,51,35,22,25,21,20,30,29,16,11,42,65,26,66,31,51,77,64,56,30,49,32,37,30,52,20,19,41,27,42,20,37,25,49,48,46,42,62,51,36,49,50,65,68,47,66,86,89,64,46,52,71,64,52,40,50,39,37,74,57,20,48,58,39,53,35,54,43,43,24,55,75,60,35,53,77,69,50,39,53,49,48,50,48,29,42,64,70,79,47,61,49,74,56,16,48,53,53,35,40,49,49,23,55,77,48,42,11,56,60,52,45,51,51,53,32,51,49,28,45,52,51,18,48,58,44,35,57,92,45,50,82,47,26,48,65,58,46,54,48,55,49,24,70,66,71,68,76,111

Secondary structure (DSSP, 8-state):
------------S---------------------------------BPPTT--S------S------STT--HHHHHHHHHHHHT-----HHHHHHHHHHSS----HHHHHHHHHHHHTTB-HHHHHHHHHHHHHHHHHHHHHHHHHHT-SEETTEE-HHHHH-HHHHHHHHHHHHHHHHHHHHHTTTTT--HHHHHHHHHHHHHHHHHHHHHHHHHHTTTT-TTS-HHHHHHHHIIIIIHHHHHHHHHHHHHTT--HHHHHHHHHHHHHHHHHHHHHHHHHHHHS-TTS--HHHHHHHHTT---HHHHHHHHH--HHHHHHHHHHHTT-S-HHHHHHHHHHHHHHTTHHHHHHHHHHHHHHHHHHHTGGGGGGGHHHHHHHHHHHHT--

Organism: NCBI:txid455432

Sequence (390 aa):
MGAHPRRGRIHQALRRLRPAGARVGRARGARDGRQPGDQRRVRGGGRRIPGRPAGGGVVKPGYIDSRTEDFDPAPALRHYLAGTAAGDGDRLDAVTRYAVQPPGKLVRPVLLVESAAAVGADPADLVPIAVALEYLHVATLVHDDIIDGDLLRRGRPTVHARYGRDEAIVAGDALLLDTFRTLTEAAELGFPPAAVLEAVRIVAVAGLDLCRGQAMEAGLAGDLYCGMARYRTMAGLKTGALFIAACAAGAVLGGGSGEEVRALRSFADHLGCAFQMRDDLLPYLADTSRAGKSSVTDIVNQRPTFPVLVGIELADTSQRRRIERSLGGRLPADEAHRLLRQVLTETGALAEASARVAAEVAAARADLAPFGVRGERLIALADSMIGRTW

Mean predicted aligned error: 11.18 Å